Protein AF-A0A1G0ZIH5-F1 (afdb_monomer)

Solvent-accessible surface area (backbone atoms only — not comparable to full-atom values): 22346 Å² total; per-residue (Å²): 118,60,73,33,54,40,68,80,38,33,42,35,89,74,58,77,41,56,73,44,43,51,57,83,44,61,38,47,61,70,51,50,59,56,56,64,70,52,92,39,91,99,58,65,73,87,51,95,66,56,68,40,79,34,88,89,44,85,79,31,29,27,58,26,67,52,97,57,23,33,71,53,55,40,98,81,35,42,46,46,58,35,76,72,66,36,66,86,71,47,53,66,62,70,61,42,58,54,52,44,78,49,43,33,76,84,63,34,31,23,32,38,76,41,46,59,34,68,28,37,68,59,68,43,68,46,46,50,74,80,44,49,70,60,51,51,54,51,50,62,56,42,60,78,73,45,79,64,34,51,60,29,48,43,99,84,46,66,41,57,68,73,28,53,49,48,52,30,47,32,54,38,56,50,63,68,36,82,90,51,55,58,36,55,32,46,49,45,52,53,50,52,49,58,55,50,69,36,79,91,36,41,59,62,56,61,65,36,48,83,61,47,39,54,52,53,48,52,51,47,62,70,41,44,69,60,53,52,49,49,26,73,67,33,56,75,68,50,74,68,55,46,29,48,50,34,36,51,42,45,57,30,45,40,64,80,60,48,65,66,54,78,78,34,78,64,48,53,54,51,50,52,51,45,41,50,33,31,22,74,46,68,21,44,49,18,75,51,25,85,90,44,62,80,40,57,71,64,52,55,72,64,41,31,56,86,51,42,68,46,94,62,22,58,52,69,56,52,39,48,52,40,20,31,35,54,28,47,74,39,28,8,58,80,20,64,56,24,25,40,55,60,19,49,53,54,55,47,52,46,51,55,40,34,49,21,47,12,25,45,45,23,44,65,74,72,44,62,50,33,42,43,66,36,35,48,53,29,41,20,35,35,49,64,23,59,58,63,42,68,66,66,55,36,67,69,49,43,51,48,54,52,57,48,63,33,71,50,45,36,24,34,61,34,52,70,49,92

Foldseek 3Di:
DAEWFFFQWFFDDPLPQVCQQFDFQKAAPVLVVLVCPDPFPPDNSVPPAQWAQDPVDHRIITGGDDPSGGPQQDPSSDRSCCVVPNDVSDGLSSLCPQWDWAQAPVRYIYIDGFLLRPRRLVSDHDTPVVCVVVNVVSNVVVVVVDPHWAAAQDPPGRADPVLLLLVLVLLLVQCLPPVADNLLSLLLLLVVLVVCVDPVNVCCSNVVDNVNSVVSNVVSVVCSVVLLVLLQPFDADDLVLLLLLQLVLLLLQARCRRPVNPPDPVVVVVLVVLSNCSSVQAHFSCVRPVLADTDGNDRLLNLLAQAAEDPCQCVVVSSVSSRCSRRVVQATPQLLNHHSSLSSLLSSSLVLSLSSQQSRRCVSVPHRYGYNVSSSSSSSSNSSRRSNPCVSNDPVSSVSSVVCSDSSNSSNSSNRPD

Secondary structure (DSSP, 8-state):
-EEE--SS-EE------HHHHH---EEEHHHHHHHHTS--TT--TTSTTSEEE-SSSTTEEEE-EETTEETTB-TTSSBHHHHHH-GGGS-HHHHHTTEEEEEBTTSEEEEEE-TTSHHHHT--SEEGGGGHHHHHHHHHHHTTTSPPB---SSSS----HHHHHHHHHHHHHHHT-TTS-HHHHHHHHHHHHHHHTSGGGHHHHHS--HHHHHHHHHHHHHHHHHHHHHHHHPPPPPHHHHHHHHHHHHHHH--S--THHHH-HHHHHHHHHHHHHHHHT---HHHH-TTS----SS-HHHHHTT-EE-TTTTHHHHHHHHHHHHHTTTSBTTTTTB-HHHHHHHHHHHHHHHHHHHHHHHHHTT-SEE-HHHHHHHHHHHHHHTTT-TTTTSHHHHHHHHHHTSHHHHHHHHTT--

Radius of gyration: 21.93 Å; Cα contacts (8 Å, |Δi|>4): 658; chains: 1; bounding box: 52×50×61 Å

Sequence (418 aa):
MSIKFFQEQYFTCINCGKCCGIWEIPITQSEKERLEKLAVPGIDFSENRFFEKNKKHKGLYLIGKKDGHCVFLGGDNLCVIHKAHGEKVKPLACRIYPFDIFNWEDETSSTSLRYDCPGVTSEKGRKINCFGPEINSMAGELSKKRKLADASYNRKLKPKLSKLRIIASSYKNFLLDTRFRPSIRIFAAAKLIEFHSRPENASDIVDAGNFFSKDAMELVKRSIPDLENIISAAKPLNLHEKMIFRFIIGSFIRSDEEYAMKFLPFARISRVKEILKFSLGSGSMGKLSGNLPDISGIDSIEAVKGMKWDEDALDVYWNYIGSKLESMHFCGSPCLGFTFEEGMRHLVISYPVLTSISALAARADKRGNITREDVTKALSVIDHTFARSHLFAINYVRKMTDILCTENALAAMLKDLP

Mean predicted aligned error: 4.66 Å

Nearest PDB structures (foldseek):
  7xf5-assembly1_A  TM=1.545E-01  e=1.051E+00  Homo sapiens

pLDDT: mean 92.24, std 7.63, range [51.72, 98.5]

Structure (mmCIF, N/CA/C/O backbone):
data_AF-A0A1G0ZIH5-F1
#
_entry.id   AF-A0A1G0ZIH5-F1
#
loop_
_atom_site.group_PDB
_atom_site.id
_atom_site.type_symbol
_atom_site.label_atom_id
_atom_site.label_alt_id
_atom_site.label_comp_id
_atom_site.label_asym_id
_atom_site.label_entity_id
_atom_site.label_seq_id
_atom_site.pdbx_PDB_ins_code
_atom_site.Cartn_x
_atom_site.Cartn_y
_atom_site.Cartn_z
_atom_site.occupancy
_atom_site.B_iso_or_equiv
_atom_site.auth_seq_id
_atom_site.auth_comp_id
_atom_site.auth_asym_id
_atom_site.auth_atom_id
_atom_site.pdbx_PDB_model_num
ATOM 1 N N . MET A 1 1 ? -12.692 21.288 5.521 1.00 62.12 1 MET A N 1
ATOM 2 C CA . MET A 1 1 ? -11.471 20.564 5.107 1.00 62.12 1 MET A CA 1
ATOM 3 C C . MET A 1 1 ? -11.715 19.946 3.741 1.00 62.12 1 MET A C 1
ATOM 5 O O . MET A 1 1 ? -12.755 19.333 3.545 1.00 62.12 1 MET A O 1
ATOM 9 N N . SER A 1 2 ? -10.801 20.143 2.790 1.00 88.00 2 SER A N 1
ATOM 10 C CA . SER A 1 2 ? -10.824 19.421 1.508 1.00 88.00 2 SER A CA 1
ATOM 11 C C . SER A 1 2 ? -10.321 17.993 1.742 1.00 88.00 2 SER A C 1
ATOM 13 O O . SER A 1 2 ? -9.235 17.841 2.300 1.00 88.00 2 SER A O 1
ATOM 15 N N . ILE A 1 3 ? -11.051 16.971 1.281 1.00 93.19 3 ILE A N 1
ATOM 16 C CA . ILE A 1 3 ? -10.588 15.573 1.317 1.00 93.19 3 ILE A CA 1
ATOM 17 C C . ILE A 1 3 ? -10.017 15.178 -0.052 1.00 93.19 3 ILE A C 1
ATOM 19 O O . ILE A 1 3 ? -10.681 15.350 -1.072 1.00 93.19 3 ILE A O 1
ATOM 23 N N . LYS A 1 4 ? -8.805 14.615 -0.072 1.00 96.06 4 LYS A N 1
ATOM 24 C CA . LYS A 1 4 ? -8.169 14.007 -1.252 1.00 96.06 4 LYS A CA 1
ATOM 25 C C . LYS A 1 4 ? -8.359 12.492 -1.273 1.00 96.06 4 LYS A C 1
ATOM 27 O O . LYS A 1 4 ? -8.058 11.826 -0.285 1.00 96.06 4 LYS A O 1
ATOM 32 N N . PHE A 1 5 ? -8.832 11.953 -2.392 1.00 95.44 5 PHE A N 1
ATOM 33 C CA . PHE A 1 5 ? -9.024 10.517 -2.591 1.00 95.44 5 PHE A CA 1
ATOM 34 C C . PHE A 1 5 ? -9.121 10.173 -4.080 1.00 95.44 5 PHE A C 1
ATOM 36 O O . PHE A 1 5 ? -9.505 11.011 -4.898 1.00 95.44 5 PHE A O 1
ATOM 43 N N . PHE A 1 6 ? -8.795 8.929 -4.425 1.00 96.25 6 PHE A N 1
ATOM 44 C CA . PHE A 1 6 ? -8.884 8.427 -5.794 1.00 96.25 6 PHE A CA 1
ATOM 45 C C . PHE A 1 6 ? -10.294 7.902 -6.085 1.00 96.25 6 PHE A C 1
ATOM 47 O O . PHE A 1 6 ? -10.845 7.152 -5.289 1.00 96.25 6 PHE A O 1
ATOM 54 N N . GLN A 1 7 ? -10.895 8.320 -7.202 1.00 92.94 7 GLN A N 1
ATOM 55 C CA . GLN A 1 7 ? -12.325 8.095 -7.469 1.00 92.94 7 GLN A CA 1
ATOM 56 C C . GLN A 1 7 ? -12.671 6.636 -7.790 1.00 92.94 7 GLN A C 1
ATOM 58 O O . GLN A 1 7 ? -13.764 6.188 -7.443 1.00 92.94 7 GLN A O 1
ATOM 63 N N . GLU A 1 8 ? -11.756 5.894 -8.420 1.00 92.25 8 GLU A N 1
ATOM 64 C CA . GLU A 1 8 ? -11.980 4.502 -8.832 1.00 92.25 8 GLU A CA 1
ATOM 65 C C . GLU A 1 8 ? -11.703 3.538 -7.676 1.00 92.25 8 GLU A C 1
ATOM 67 O O . GLU A 1 8 ? -10.804 2.702 -7.693 1.00 92.25 8 GLU A O 1
ATOM 72 N N . GLN A 1 9 ? -12.482 3.725 -6.612 1.00 93.19 9 GLN A N 1
ATOM 73 C CA . GLN A 1 9 ? -12.488 2.910 -5.410 1.00 93.19 9 GLN A CA 1
ATOM 74 C C . GLN A 1 9 ? -13.934 2.673 -4.980 1.00 93.19 9 GLN A C 1
ATOM 76 O O . GLN A 1 9 ? -14.725 3.616 -4.879 1.00 93.19 9 GLN A O 1
ATOM 81 N N . TYR A 1 10 ? -14.264 1.416 -4.697 1.00 94.06 10 TYR A N 1
ATOM 82 C CA . TYR A 1 10 ? -15.619 0.973 -4.382 1.00 94.06 10 TYR A CA 1
ATOM 83 C C . TYR A 1 10 ? -15.634 0.286 -3.024 1.00 94.06 10 TYR A C 1
ATOM 85 O O . TYR A 1 10 ? -14.674 -0.382 -2.638 1.00 94.06 10 TYR A O 1
ATOM 93 N N . PHE A 1 11 ? -16.722 0.470 -2.283 1.00 95.19 11 PHE A N 1
ATOM 94 C CA . PHE A 1 11 ? -16.893 -0.188 -1.000 1.00 95.19 11 PHE A CA 1
ATOM 95 C C . PHE A 1 11 ? -18.343 -0.584 -0.749 1.00 95.19 11 PHE A C 1
ATOM 97 O O . PHE A 1 11 ? -19.274 0.221 -0.866 1.00 95.19 11 PHE A O 1
ATOM 104 N N . THR A 1 12 ? -18.507 -1.825 -0.300 1.00 94.12 12 THR A N 1
ATOM 105 C CA . THR A 1 12 ? -19.668 -2.272 0.463 1.00 94.12 12 THR A CA 1
ATOM 106 C C . THR A 1 12 ? -19.228 -3.163 1.619 1.00 94.12 12 THR A C 1
ATOM 108 O O . THR A 1 12 ? -18.343 -4.008 1.475 1.00 94.12 12 THR A O 1
ATOM 111 N N . CYS A 1 13 ? -19.851 -3.009 2.787 1.00 91.69 13 CYS A N 1
ATOM 112 C CA . CYS A 1 13 ? -19.661 -3.969 3.866 1.00 91.69 13 CYS A CA 1
ATOM 113 C C . CYS A 1 13 ? -20.413 -5.261 3.526 1.00 91.69 13 CYS A C 1
ATOM 115 O O . CYS A 1 13 ? -21.636 -5.262 3.441 1.00 91.69 13 CYS A O 1
ATOM 117 N N . ILE A 1 14 ? -19.687 -6.372 3.379 1.00 92.69 14 ILE A N 1
ATOM 118 C CA . ILE A 1 14 ? -20.278 -7.698 3.116 1.00 92.69 14 ILE A CA 1
ATOM 119 C C . ILE A 1 14 ? -20.530 -8.515 4.394 1.00 92.69 14 ILE A C 1
ATOM 121 O O . ILE A 1 14 ? -20.781 -9.711 4.320 1.00 92.69 14 ILE A O 1
ATOM 125 N N . ASN A 1 15 ? -20.402 -7.893 5.573 1.00 91.69 15 ASN A N 1
ATOM 126 C CA . ASN A 1 15 ? -20.649 -8.515 6.882 1.00 91.69 15 ASN A CA 1
ATOM 127 C C . ASN A 1 15 ? -19.871 -9.827 7.119 1.00 91.69 15 ASN A C 1
ATOM 129 O O . ASN A 1 15 ? -20.362 -10.753 7.750 1.00 91.69 15 ASN A O 1
ATOM 133 N N . CYS A 1 16 ? -18.628 -9.906 6.633 1.00 92.00 16 CYS A N 1
ATOM 134 C CA . CYS A 1 16 ? -17.807 -11.120 6.728 1.00 92.00 16 CYS A CA 1
ATOM 135 C C . CYS A 1 16 ? -17.161 -11.366 8.104 1.00 92.00 16 CYS A C 1
ATOM 137 O O . CYS A 1 16 ? -16.439 -12.342 8.261 1.00 92.00 16 CYS A O 1
ATOM 139 N N . GLY A 1 17 ? -17.289 -10.450 9.071 1.00 91.00 17 GLY A N 1
ATOM 140 C CA . GLY A 1 17 ? -16.641 -10.567 10.388 1.00 91.00 17 GLY A CA 1
ATOM 141 C C . GLY A 1 17 ? -15.102 -10.454 10.400 1.00 91.00 17 GLY A C 1
ATOM 142 O O . GLY A 1 17 ? -14.518 -10.287 11.470 1.00 91.00 17 GLY A O 1
ATOM 143 N N . LYS A 1 18 ? -14.419 -10.448 9.241 1.00 90.12 18 LYS A N 1
ATOM 144 C CA . LYS A 1 18 ? -12.942 -10.455 9.134 1.00 90.12 18 LYS A CA 1
ATOM 145 C C . LYS A 1 18 ? -12.266 -9.343 9.950 1.00 90.12 18 LYS A C 1
ATOM 147 O O . LYS A 1 18 ? -11.305 -9.596 10.675 1.00 90.12 18 LYS A O 1
ATOM 152 N N . CYS A 1 19 ? -12.778 -8.111 9.893 1.00 90.81 19 CYS A N 1
ATOM 153 C CA . CYS A 1 19 ? -12.204 -6.985 10.640 1.00 90.81 19 CYS A CA 1
ATOM 154 C C . CYS A 1 19 ? -12.317 -7.148 12.169 1.00 90.81 19 CYS A C 1
ATOM 156 O O . CYS A 1 19 ? -11.473 -6.629 12.898 1.00 90.81 19 CYS A O 1
ATOM 158 N N . CYS A 1 20 ? -13.304 -7.908 12.654 1.00 92.19 20 CYS A N 1
ATOM 159 C CA . CYS A 1 20 ? -13.466 -8.244 14.067 1.00 92.19 20 CYS A CA 1
ATOM 160 C C . CYS A 1 20 ? -12.478 -9.326 14.534 1.00 92.19 20 CYS A C 1
ATOM 162 O O . CYS A 1 20 ? -12.176 -9.386 15.726 1.00 92.19 20 CYS A O 1
ATOM 164 N N . GLY A 1 21 ? -11.967 -10.157 13.618 1.00 87.81 21 GLY A N 1
ATOM 165 C CA . GLY A 1 21 ? -10.967 -11.193 13.901 1.00 87.81 21 GLY A CA 1
ATOM 166 C C . GLY A 1 21 ? -9.521 -10.697 13.823 1.00 87.81 21 GLY A C 1
ATOM 167 O O . GLY A 1 21 ? -8.685 -11.074 14.640 1.00 87.81 21 GLY A O 1
ATOM 168 N N . ILE A 1 22 ? -9.216 -9.780 12.903 1.00 83.38 22 ILE A N 1
ATOM 169 C CA . ILE A 1 22 ? -7.828 -9.381 12.613 1.00 83.38 22 ILE A CA 1
ATOM 170 C C . ILE A 1 22 ? -7.333 -8.272 13.551 1.00 83.38 22 ILE A C 1
ATOM 172 O O . ILE A 1 22 ? -6.297 -8.406 14.200 1.00 83.38 22 ILE A O 1
ATOM 176 N N . TRP A 1 23 ? -8.092 -7.188 13.708 1.00 85.69 23 TRP A N 1
ATOM 177 C CA . TRP A 1 23 ? -7.566 -5.961 14.314 1.00 85.69 23 TRP A CA 1
ATOM 178 C C . TRP A 1 23 ? -7.574 -5.971 15.844 1.00 85.69 23 TRP A C 1
ATOM 180 O O . TRP A 1 23 ? -8.467 -6.535 16.474 1.00 85.69 23 TRP A O 1
ATOM 190 N N . GLU A 1 24 ? -6.581 -5.321 16.455 1.00 87.25 24 GLU A N 1
ATOM 191 C CA . GLU A 1 24 ? -6.733 -4.780 17.810 1.00 87.25 24 GLU A CA 1
ATOM 192 C C . GLU A 1 24 ? -7.525 -3.486 17.695 1.00 87.25 24 GLU A C 1
ATOM 194 O O . GLU A 1 24 ? -7.170 -2.623 16.895 1.00 87.25 24 GLU A O 1
ATOM 199 N N . ILE A 1 25 ? -8.598 -3.352 18.471 1.00 91.69 25 ILE A N 1
ATOM 200 C CA . ILE A 1 25 ? -9.463 -2.176 18.401 1.00 91.69 25 ILE A CA 1
ATOM 201 C C . ILE A 1 25 ? -9.163 -1.273 19.598 1.00 91.69 25 ILE A C 1
ATOM 203 O O . ILE A 1 25 ? -9.693 -1.528 20.684 1.00 91.69 25 ILE A O 1
ATOM 207 N N . PRO A 1 26 ? -8.316 -0.239 19.436 1.00 92.81 26 PRO A N 1
ATOM 208 C CA . PRO A 1 26 ? -8.105 0.744 20.478 1.00 92.81 26 PRO A CA 1
ATOM 209 C C . PRO A 1 26 ? -9.312 1.676 20.605 1.00 92.81 26 PRO A C 1
ATOM 211 O O . PRO A 1 26 ? -9.844 2.156 19.603 1.00 92.81 26 PRO A O 1
ATOM 214 N N . ILE A 1 27 ? -9.700 1.975 21.841 1.00 94.81 27 ILE A N 1
ATOM 215 C CA . ILE A 1 27 ? -10.761 2.926 22.183 1.00 94.81 27 ILE A CA 1
ATOM 216 C C . ILE A 1 27 ? -10.282 3.884 23.277 1.00 94.81 27 ILE A C 1
ATOM 218 O O . ILE A 1 27 ? -9.443 3.526 24.111 1.00 94.81 27 ILE A O 1
ATOM 222 N N . THR A 1 28 ? -10.799 5.113 23.286 1.00 94.00 28 THR A N 1
ATOM 223 C CA . THR A 1 28 ? -10.519 6.068 24.370 1.00 94.00 28 THR A CA 1
ATOM 224 C C . THR A 1 28 ? -11.305 5.732 25.635 1.00 94.00 28 THR A C 1
ATOM 226 O O . THR A 1 28 ? -12.317 5.034 25.581 1.00 94.00 28 THR A O 1
ATOM 229 N N . GLN A 1 29 ? -10.885 6.289 26.775 1.00 93.44 29 GLN A N 1
ATOM 230 C CA . GLN A 1 29 ? -11.642 6.219 28.034 1.00 93.44 29 GLN A CA 1
ATOM 231 C C . GLN A 1 29 ? -13.111 6.642 27.843 1.00 93.44 29 GLN A C 1
ATOM 233 O O . GLN A 1 29 ? -14.017 5.919 28.240 1.00 93.44 29 GLN A O 1
ATOM 238 N N . SER A 1 30 ? -13.354 7.756 27.148 1.00 93.50 30 SER A N 1
ATOM 239 C CA . SER A 1 30 ? -14.713 8.239 26.866 1.00 93.50 30 SER A CA 1
ATOM 240 C C . SER A 1 30 ? -15.538 7.297 25.981 1.00 93.50 30 SER A C 1
ATOM 242 O O . SER A 1 30 ? -16.752 7.206 26.137 1.00 93.50 30 SER A O 1
ATOM 244 N N . GLU A 1 31 ? -14.905 6.577 25.049 1.00 95.00 31 GLU A N 1
ATOM 245 C CA . GLU A 1 31 ? -15.593 5.571 24.233 1.00 95.00 31 GLU A CA 1
ATOM 246 C C . GLU A 1 31 ? -15.950 4.344 25.072 1.00 95.00 31 GLU A C 1
ATOM 248 O O . GLU A 1 31 ? -17.072 3.860 24.958 1.00 95.00 31 GLU A O 1
ATOM 253 N N . LYS A 1 32 ? -15.039 3.891 25.943 1.00 94.62 32 LYS A N 1
ATOM 254 C CA . LYS A 1 32 ? -15.287 2.806 26.902 1.00 94.62 32 LYS A CA 1
ATOM 255 C C . LYS A 1 32 ? -16.487 3.126 27.797 1.00 94.62 32 LYS A C 1
ATOM 257 O O . LYS A 1 32 ? -17.455 2.377 27.794 1.00 94.62 32 LYS A O 1
ATOM 262 N N . GLU A 1 33 ? -16.459 4.263 28.489 1.00 94.19 33 GLU A N 1
ATOM 263 C CA . GLU A 1 33 ? -17.535 4.676 29.405 1.00 94.19 33 GLU A CA 1
ATOM 264 C C . GLU A 1 33 ? -18.886 4.813 28.700 1.00 94.19 33 GLU A C 1
ATOM 266 O O . GLU A 1 33 ? -19.929 4.494 29.266 1.00 94.19 33 GLU A O 1
ATOM 271 N N . ARG A 1 34 ? -18.882 5.296 27.452 1.00 94.44 34 ARG A N 1
ATOM 272 C CA . ARG A 1 34 ? -20.098 5.384 26.644 1.00 94.44 34 ARG A CA 1
ATOM 273 C C . ARG A 1 34 ? -20.640 4.001 26.299 1.00 94.44 34 ARG A C 1
ATOM 275 O O . ARG A 1 34 ? -21.850 3.826 26.344 1.00 94.44 34 ARG A O 1
ATOM 282 N N . LEU A 1 35 ? -19.775 3.051 25.936 1.00 94.38 35 LEU A N 1
ATOM 283 C CA . LEU A 1 35 ? -20.186 1.682 25.621 1.00 94.38 35 LEU A CA 1
ATOM 284 C C . LEU A 1 35 ? -20.739 0.948 26.847 1.00 94.38 35 LEU A C 1
ATOM 286 O O . LEU A 1 35 ? -21.770 0.303 26.725 1.00 94.38 35 LEU A O 1
ATOM 290 N N . GLU A 1 36 ? -20.103 1.091 28.012 1.00 93.50 36 GLU A N 1
ATOM 291 C CA . GLU A 1 36 ? -20.525 0.436 29.264 1.00 93.50 36 GLU A CA 1
ATOM 292 C C . GLU A 1 36 ? -21.915 0.881 29.743 1.00 93.50 36 GLU A C 1
ATOM 294 O O . GLU A 1 36 ? -22.573 0.165 30.489 1.00 93.50 36 GLU A O 1
ATOM 299 N N . LYS A 1 37 ? -22.385 2.051 29.292 1.00 93.50 37 LYS A N 1
ATOM 300 C CA . LYS A 1 37 ? -23.726 2.578 29.592 1.00 93.50 37 LYS A CA 1
ATOM 301 C C . LYS A 1 37 ? -24.810 2.090 28.625 1.00 93.50 37 LYS A C 1
ATOM 303 O O . LYS A 1 37 ? -25.976 2.430 28.812 1.00 93.50 37 LYS A O 1
ATOM 308 N N . LEU A 1 38 ? -24.456 1.355 27.569 1.00 92.94 38 LEU A N 1
ATOM 309 C CA . LEU A 1 38 ? -25.424 0.860 26.592 1.00 92.94 38 LEU A CA 1
ATOM 310 C C . LEU A 1 38 ? -26.091 -0.423 27.085 1.00 92.94 38 LEU A C 1
ATOM 312 O O . LEU A 1 38 ? -25.421 -1.364 27.498 1.00 92.94 38 LEU A O 1
ATOM 316 N N . ALA A 1 39 ? -27.408 -0.509 26.914 1.00 92.06 39 ALA A N 1
ATOM 317 C CA . ALA A 1 39 ? -28.130 -1.770 27.036 1.00 92.06 39 ALA A CA 1
ATOM 318 C C . ALA A 1 39 ? -27.927 -2.600 25.756 1.00 92.06 39 ALA A C 1
ATOM 320 O O . ALA A 1 39 ? -28.619 -2.392 24.759 1.00 92.06 39 ALA A O 1
ATOM 321 N N . VAL A 1 40 ? -26.942 -3.500 25.741 1.00 91.06 40 VAL A N 1
ATOM 322 C CA . VAL A 1 40 ? -26.647 -4.365 24.587 1.00 91.06 40 VAL A CA 1
ATOM 323 C C . VAL A 1 40 ? -27.140 -5.787 24.886 1.00 91.06 40 VAL A C 1
ATOM 325 O O . VAL A 1 40 ? -26.660 -6.394 25.841 1.00 91.06 40 VAL A O 1
ATOM 328 N N . PRO A 1 41 ? -28.080 -6.347 24.100 1.00 88.56 41 PRO A N 1
ATOM 329 C CA . PRO A 1 41 ? -28.600 -7.691 24.345 1.00 88.56 41 PRO A CA 1
ATOM 330 C C . PRO A 1 41 ? -27.494 -8.751 24.427 1.00 88.56 41 PRO A C 1
ATOM 332 O O . PRO A 1 41 ? -26.645 -8.836 23.539 1.00 88.56 41 PRO A O 1
ATOM 335 N N . GLY A 1 42 ? -27.522 -9.563 25.487 1.00 86.75 42 GLY A N 1
ATOM 336 C CA . GLY A 1 42 ? -26.549 -10.638 25.718 1.00 86.75 42 GLY A CA 1
ATOM 337 C C . GLY A 1 42 ? -25.174 -10.177 26.212 1.00 86.75 42 GLY A C 1
ATOM 338 O O . GLY A 1 42 ? -24.259 -10.994 26.268 1.00 86.75 42 GLY A O 1
ATOM 339 N N . ILE A 1 43 ? -25.015 -8.897 26.560 1.00 89.75 43 ILE A N 1
ATOM 340 C CA . ILE A 1 43 ? -23.777 -8.337 27.106 1.00 89.75 43 ILE A CA 1
ATOM 341 C C . ILE A 1 43 ? -24.061 -7.756 28.489 1.00 89.75 43 ILE A C 1
ATOM 343 O O . ILE A 1 43 ? -24.842 -6.816 28.624 1.00 89.75 43 ILE A O 1
ATOM 347 N N . ASP A 1 44 ? -23.375 -8.282 29.500 1.00 88.12 44 ASP A N 1
ATOM 348 C CA . ASP A 1 44 ? -23.340 -7.711 30.843 1.00 88.12 44 ASP A CA 1
ATOM 349 C C . ASP A 1 44 ? -21.971 -7.073 31.092 1.00 88.12 44 ASP A C 1
ATOM 351 O O . ASP A 1 44 ? -21.001 -7.755 31.410 1.00 88.12 44 ASP A O 1
ATOM 355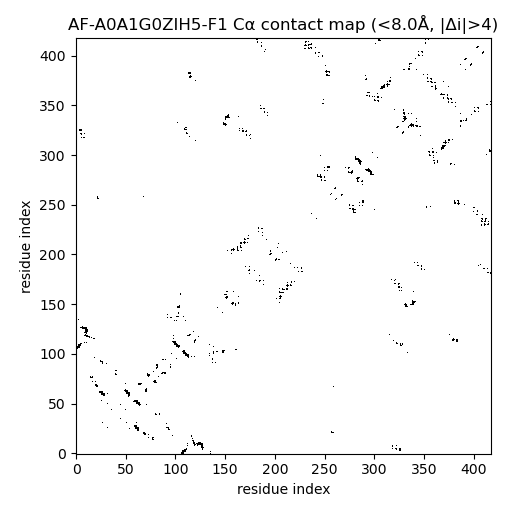 N N . PHE A 1 45 ? -21.888 -5.748 30.952 1.00 86.88 45 PHE A N 1
ATOM 356 C CA . PHE A 1 45 ? -20.645 -4.998 31.156 1.00 86.88 45 PHE A CA 1
ATOM 357 C C . PHE A 1 45 ? -20.117 -5.030 32.599 1.00 86.88 45 PHE A C 1
ATOM 359 O O . PHE A 1 45 ? -18.987 -4.593 32.819 1.00 86.88 45 PHE A O 1
ATOM 366 N N . SER A 1 46 ? -20.885 -5.539 33.572 1.00 79.50 46 SER A N 1
ATOM 367 C CA . SER A 1 46 ? -20.367 -5.784 34.922 1.00 79.50 46 SER A CA 1
ATOM 368 C C . SER A 1 46 ? -19.345 -6.930 34.950 1.00 79.50 46 SER A C 1
ATOM 370 O O . SER A 1 46 ? -18.482 -6.972 35.832 1.00 79.50 46 SER A O 1
ATOM 372 N N . GLU A 1 47 ? -19.354 -7.811 33.942 1.00 78.38 47 GLU A N 1
ATOM 373 C CA . GLU A 1 47 ? -18.310 -8.811 33.762 1.00 78.38 47 GLU A CA 1
ATOM 374 C C . GLU A 1 47 ? -17.013 -8.180 33.229 1.00 78.38 47 GLU A C 1
ATOM 376 O O . GLU A 1 47 ? -16.961 -7.515 32.191 1.00 78.38 47 GLU A O 1
ATOM 381 N N . ASN A 1 48 ? -15.905 -8.439 33.921 1.00 64.50 48 ASN A N 1
ATOM 382 C CA . ASN A 1 48 ? -14.627 -7.756 33.705 1.00 64.50 48 ASN A CA 1
ATOM 383 C C . ASN A 1 48 ? -13.816 -8.341 32.523 1.00 64.50 48 ASN A C 1
ATOM 385 O O . ASN A 1 48 ? -12.696 -8.824 32.701 1.00 64.50 48 ASN A O 1
ATOM 389 N N . ARG A 1 49 ? -14.403 -8.3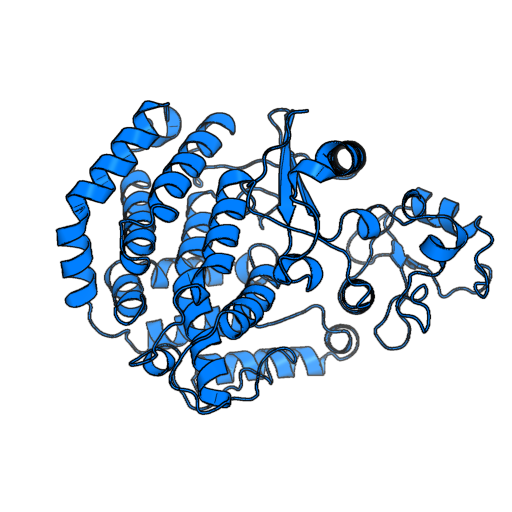85 31.315 1.00 78.94 49 ARG A N 1
ATOM 390 C CA . ARG A 1 49 ? -13.831 -9.099 30.146 1.00 78.94 49 ARG A CA 1
ATOM 391 C C . ARG A 1 49 ? -13.929 -8.373 28.797 1.00 78.94 49 ARG A C 1
ATOM 393 O O . ARG A 1 49 ? -13.440 -8.888 27.794 1.00 78.94 49 ARG A O 1
ATOM 400 N N . PHE A 1 50 ? -14.533 -7.185 28.740 1.00 90.31 50 PHE A N 1
ATOM 401 C CA . PHE A 1 50 ? -14.778 -6.491 27.464 1.00 90.31 50 PHE A CA 1
ATOM 402 C C . PHE A 1 50 ? -13.680 -5.517 27.053 1.00 90.31 50 PHE A C 1
ATOM 404 O O . PHE A 1 50 ? -13.504 -5.265 25.859 1.00 90.31 50 PHE A O 1
ATOM 411 N N . PHE A 1 51 ? -12.947 -4.969 28.023 1.00 93.06 51 PHE A N 1
ATOM 412 C CA . PHE A 1 51 ? -11.952 -3.932 27.785 1.00 93.06 51 PHE A CA 1
ATOM 413 C C . PHE A 1 51 ? -10.686 -4.185 28.594 1.00 93.06 51 PHE A C 1
ATOM 415 O O . PHE A 1 51 ? -10.731 -4.348 29.810 1.00 93.06 51 PHE A O 1
ATOM 422 N N . GLU A 1 52 ? -9.539 -4.132 27.928 1.00 91.62 52 GLU A N 1
ATOM 423 C CA . GLU A 1 52 ? -8.228 -4.282 28.556 1.00 91.62 52 GLU A CA 1
ATOM 424 C C . GLU A 1 52 ? -7.406 -3.009 28.373 1.00 91.62 52 GLU A C 1
ATOM 426 O O . GLU A 1 52 ? -7.491 -2.347 27.342 1.00 91.62 52 GLU A O 1
ATOM 431 N N . LYS A 1 53 ? -6.573 -2.641 29.351 1.00 90.75 53 LYS A N 1
ATOM 432 C CA . LYS A 1 53 ? -5.674 -1.488 29.184 1.00 90.75 53 LYS A CA 1
ATOM 433 C C . LYS A 1 53 ? -4.672 -1.758 28.061 1.00 90.75 53 LYS A C 1
ATOM 435 O O . LYS A 1 53 ? -3.994 -2.786 28.052 1.00 90.75 53 LYS A O 1
ATOM 440 N N . ASN A 1 54 ? -4.515 -0.801 27.149 1.00 88.56 54 ASN A N 1
ATOM 441 C CA . ASN A 1 54 ? -3.538 -0.914 26.076 1.00 88.56 54 ASN A CA 1
ATOM 442 C C . ASN A 1 54 ? -2.118 -0.708 26.630 1.00 88.56 54 ASN A C 1
ATOM 444 O O . ASN A 1 54 ? -1.740 0.392 27.032 1.00 88.56 54 ASN A O 1
ATOM 448 N N . LYS A 1 55 ? -1.308 -1.773 26.627 1.00 86.38 55 LYS A N 1
ATOM 449 C CA . LYS A 1 55 ? 0.074 -1.741 27.141 1.00 86.38 55 LYS A CA 1
ATOM 450 C C . LYS A 1 55 ? 1.024 -0.900 26.279 1.00 86.38 55 LYS A C 1
ATOM 452 O O . LYS A 1 55 ? 2.023 -0.409 26.794 1.00 86.38 55 LYS A O 1
ATOM 457 N N . LYS A 1 56 ? 0.732 -0.742 24.982 1.00 82.12 56 LYS A N 1
ATOM 458 C CA . LYS A 1 56 ? 1.572 0.005 24.028 1.00 82.12 56 LYS A CA 1
ATOM 459 C C . LYS A 1 56 ? 1.247 1.499 24.018 1.00 82.12 56 LYS A C 1
ATOM 461 O O . LYS A 1 56 ? 2.141 2.321 23.851 1.00 82.12 56 LYS A O 1
ATOM 466 N N . HIS A 1 57 ? -0.022 1.852 24.220 1.00 83.75 57 HIS A N 1
ATOM 467 C CA . HIS A 1 57 ? -0.507 3.228 24.131 1.00 83.75 57 HIS A CA 1
ATOM 468 C C . HIS A 1 57 ? -1.220 3.629 25.424 1.00 83.75 57 HIS A C 1
ATOM 470 O O . HIS A 1 57 ? -2.403 3.335 25.612 1.00 83.75 57 HIS A O 1
ATOM 476 N N . LYS A 1 58 ? -0.490 4.310 26.320 1.00 83.19 58 LYS A N 1
ATOM 477 C CA . LYS A 1 58 ? -1.030 4.802 27.597 1.00 83.19 58 LYS A CA 1
ATOM 478 C C . LYS A 1 58 ? -2.281 5.659 27.355 1.00 83.19 58 LYS A C 1
ATOM 480 O O . LYS A 1 58 ? -2.284 6.513 26.476 1.00 83.19 58 LYS A O 1
ATOM 485 N N . GLY A 1 59 ? -3.325 5.429 28.151 1.00 84.56 59 GLY A N 1
ATOM 486 C CA . GLY A 1 59 ? -4.599 6.156 28.061 1.00 84.56 59 GLY A CA 1
ATOM 487 C C . GLY A 1 59 ? -5.627 5.561 27.090 1.00 84.56 59 GLY A C 1
ATOM 488 O O . GLY A 1 59 ? -6.744 6.072 27.017 1.00 84.56 59 GLY A O 1
ATOM 489 N N . LEU A 1 60 ? -5.288 4.479 26.378 1.00 92.38 60 LEU A N 1
ATOM 490 C CA . LEU A 1 60 ? -6.225 3.730 25.537 1.00 92.38 60 LEU A CA 1
ATOM 491 C C . LEU A 1 60 ? -6.576 2.370 26.152 1.00 92.38 60 LEU A C 1
ATOM 493 O O . LEU A 1 60 ? -5.804 1.788 26.919 1.00 92.38 60 LEU A O 1
ATOM 497 N N . TYR A 1 61 ? -7.727 1.842 25.747 1.00 94.25 61 TYR A N 1
ATOM 498 C CA . TYR A 1 61 ? -8.168 0.474 26.014 1.00 94.25 61 TYR A CA 1
ATOM 499 C C . TYR A 1 61 ? -8.236 -0.308 24.710 1.00 94.25 61 TYR A C 1
ATOM 501 O O . TYR A 1 61 ? -8.350 0.286 23.643 1.00 94.25 61 TYR A O 1
ATOM 509 N N . LEU A 1 62 ? -8.168 -1.629 24.788 1.00 93.81 62 LEU A N 1
ATOM 510 C CA . LEU A 1 62 ? -8.444 -2.550 23.697 1.00 93.81 62 LEU A CA 1
ATOM 511 C C . LEU A 1 62 ? -9.774 -3.243 23.961 1.00 93.81 62 LEU A C 1
ATOM 513 O O . LEU A 1 62 ? -10.034 -3.653 25.090 1.00 93.81 62 LEU A O 1
ATOM 517 N N . ILE A 1 63 ? -10.588 -3.403 22.920 1.00 94.19 63 ILE A N 1
ATOM 518 C CA . ILE A 1 63 ? -11.734 -4.314 22.985 1.00 94.19 63 ILE A CA 1
ATOM 519 C C . ILE A 1 63 ? -11.216 -5.753 23.066 1.00 94.19 63 ILE A C 1
ATOM 521 O O . ILE A 1 63 ? -10.354 -6.149 22.275 1.00 94.19 63 ILE A O 1
ATOM 525 N N . GLY A 1 64 ? -11.756 -6.514 24.015 1.00 91.25 64 GLY A N 1
ATOM 526 C CA . GLY A 1 64 ? -11.420 -7.912 24.245 1.00 91.25 64 GLY A CA 1
ATOM 527 C C . GLY A 1 64 ? -11.737 -8.807 23.047 1.00 91.25 64 GLY A C 1
ATOM 528 O O . GLY A 1 64 ? -12.571 -8.490 22.189 1.00 91.25 64 GLY A O 1
ATOM 529 N N . LYS A 1 65 ? -11.073 -9.965 23.003 1.00 89.75 65 LYS A N 1
ATOM 530 C CA . LYS A 1 65 ? -11.346 -11.016 22.019 1.00 89.75 65 LYS A CA 1
ATOM 531 C C . LYS A 1 65 ? -11.670 -12.341 22.698 1.00 89.75 65 LYS A C 1
ATOM 533 O O . LYS A 1 65 ? -11.003 -12.714 23.658 1.00 89.75 65 LYS A O 1
ATOM 538 N N . LYS A 1 66 ? -12.634 -13.068 22.139 1.00 87.25 66 LYS A N 1
ATOM 539 C CA . LYS A 1 66 ? -12.977 -14.452 22.473 1.00 87.25 66 LYS A CA 1
ATOM 540 C C . LYS A 1 66 ? -12.794 -15.301 21.216 1.00 87.25 66 LYS A C 1
ATOM 542 O O . LYS A 1 66 ? -13.262 -14.910 20.151 1.00 87.25 66 LYS A O 1
ATOM 547 N N . ASP A 1 67 ? -12.048 -16.399 21.323 1.00 85.50 67 ASP A N 1
ATOM 548 C CA . ASP A 1 67 ? -11.781 -17.327 20.210 1.00 85.50 67 ASP A CA 1
ATOM 549 C C . ASP A 1 67 ? -11.280 -16.616 18.936 1.00 85.50 67 ASP A C 1
ATOM 551 O O . ASP A 1 67 ? -11.745 -16.840 17.819 1.00 85.50 67 ASP A O 1
ATOM 555 N N . GLY A 1 68 ? -10.353 -15.668 19.116 1.00 84.94 68 GLY A N 1
ATOM 556 C CA . GLY A 1 68 ? -9.762 -14.887 18.026 1.00 84.94 68 GLY A CA 1
ATOM 557 C C . GLY A 1 68 ? -10.624 -13.741 17.478 1.00 84.94 68 GLY A C 1
ATOM 558 O O . GLY A 1 68 ? -10.116 -12.950 16.687 1.00 84.94 68 GLY A O 1
ATOM 559 N N . HIS A 1 69 ? -11.868 -13.577 17.933 1.00 91.12 69 HIS A N 1
ATOM 560 C CA . HIS A 1 69 ? -12.815 -12.581 17.423 1.00 91.12 69 HIS A CA 1
ATOM 561 C C . HIS A 1 69 ? -13.220 -11.560 18.487 1.00 91.12 69 HIS A C 1
ATOM 563 O O . HIS A 1 69 ? -13.158 -11.829 19.680 1.00 91.12 69 HIS A O 1
ATOM 569 N N . CYS A 1 70 ? -13.631 -10.363 18.061 1.00 93.25 70 CYS A N 1
ATOM 570 C CA . CYS A 1 70 ? -14.188 -9.332 18.940 1.00 93.25 70 CYS A CA 1
ATOM 571 C C . CYS A 1 70 ? -15.330 -9.891 19.806 1.00 93.25 70 CYS A C 1
ATOM 573 O O . CYS A 1 70 ? -16.248 -10.514 19.279 1.00 93.25 70 CYS A O 1
ATOM 575 N N . VAL A 1 71 ? -15.325 -9.584 21.106 1.00 93.31 71 VAL A N 1
ATOM 576 C CA . VAL A 1 71 ? -16.390 -9.978 22.057 1.00 93.31 71 VAL A CA 1
ATOM 577 C C . VAL A 1 71 ? -17.789 -9.460 21.692 1.00 93.31 71 VAL A C 1
ATOM 579 O O . VAL A 1 71 ? -18.778 -9.968 22.205 1.00 93.31 71 VAL A O 1
ATOM 582 N N . PHE A 1 72 ? -17.889 -8.473 20.795 1.00 94.81 72 PHE A N 1
ATOM 583 C CA . PHE A 1 72 ? -19.158 -7.932 20.291 1.00 94.81 72 PHE A CA 1
ATOM 584 C C . PHE A 1 72 ? -19.556 -8.466 18.902 1.00 94.81 72 PHE A C 1
ATOM 586 O O . PHE A 1 72 ? -20.442 -7.888 18.264 1.00 94.81 72 PHE A O 1
ATOM 593 N N . LEU A 1 73 ? -18.884 -9.499 18.386 1.00 94.88 73 LEU A N 1
ATOM 594 C CA . LEU A 1 73 ? -19.279 -10.175 17.149 1.00 94.88 73 LEU A CA 1
ATOM 595 C C . LEU A 1 73 ? -20.351 -11.229 17.462 1.00 94.88 73 LEU A C 1
ATOM 597 O O . LEU A 1 73 ? -20.103 -12.154 18.232 1.00 94.88 73 LEU A O 1
ATOM 601 N N . GLY A 1 74 ? -21.540 -11.076 16.882 1.00 93.06 74 GLY A N 1
ATOM 602 C CA . GLY A 1 74 ? -22.622 -12.052 16.983 1.00 93.06 74 GLY A CA 1
ATOM 603 C C . GLY A 1 74 ? -22.402 -13.268 16.081 1.00 93.06 74 GLY A C 1
ATOM 604 O O . GLY A 1 74 ? -21.593 -13.235 15.154 1.00 93.06 74 GLY A O 1
ATOM 605 N N . GLY A 1 75 ? -23.164 -14.339 16.323 1.00 91.50 75 GLY A N 1
ATOM 606 C CA . GLY A 1 75 ? -23.111 -15.567 15.514 1.00 91.50 75 GLY A CA 1
ATOM 607 C C . GLY A 1 75 ? -23.572 -15.394 14.058 1.00 91.50 75 GLY A C 1
ATOM 608 O O . GLY A 1 75 ? -23.298 -16.247 13.225 1.00 91.50 75 GLY A O 1
ATOM 609 N N . ASP A 1 76 ? -24.231 -14.278 13.739 1.00 93.12 76 ASP A N 1
ATOM 610 C CA . ASP A 1 76 ? -24.633 -13.859 12.390 1.00 93.12 76 ASP A CA 1
ATOM 611 C C . ASP A 1 76 ? -23.564 -12.998 11.680 1.00 93.12 76 ASP A C 1
ATOM 613 O O . ASP A 1 76 ? -23.843 -12.392 10.647 1.00 93.12 76 ASP A O 1
ATOM 617 N N . ASN A 1 77 ? -22.345 -12.918 12.233 1.00 93.50 77 ASN A N 1
ATOM 618 C CA . ASN A 1 77 ? -21.253 -12.029 11.810 1.00 93.50 77 ASN A CA 1
ATOM 619 C C . ASN A 1 77 ? -21.570 -10.524 11.891 1.00 93.50 77 ASN A C 1
ATOM 621 O O . ASN A 1 77 ? -20.806 -9.694 11.379 1.00 93.50 77 ASN A O 1
ATOM 625 N N . LEU A 1 78 ? -22.654 -10.140 12.570 1.00 93.50 78 LEU A N 1
ATOM 626 C CA . LEU A 1 78 ? -23.001 -8.744 12.803 1.00 93.50 78 LEU A CA 1
ATOM 627 C C . LEU A 1 78 ? -22.485 -8.276 14.162 1.00 93.50 78 LEU A C 1
ATOM 629 O O . LEU A 1 78 ? -22.411 -9.015 15.140 1.00 93.50 78 LEU A O 1
ATOM 633 N N . CYS A 1 79 ? -22.125 -6.998 14.240 1.00 94.12 79 CYS A N 1
ATOM 634 C CA . CYS A 1 79 ? -21.762 -6.390 15.512 1.00 94.12 79 CYS A CA 1
ATOM 635 C C . CYS A 1 79 ? -23.026 -6.175 16.355 1.00 94.12 79 CYS A C 1
ATOM 637 O O . CYS A 1 79 ? -23.914 -5.431 15.934 1.00 94.12 79 CYS A O 1
ATOM 639 N N . VAL A 1 80 ? -23.087 -6.749 17.560 1.00 95.00 80 VAL A N 1
ATOM 640 C CA . VAL A 1 80 ? -24.275 -6.641 18.431 1.00 95.00 80 VAL A CA 1
ATOM 641 C C . VAL A 1 80 ? -24.560 -5.198 18.864 1.00 95.00 80 VAL A C 1
ATOM 643 O O . VAL A 1 80 ? -25.719 -4.808 18.969 1.00 95.00 80 VAL A O 1
ATOM 646 N N . ILE A 1 81 ? -23.519 -4.365 19.008 1.00 94.69 81 ILE A N 1
ATOM 647 C CA . ILE A 1 81 ? -23.664 -2.924 19.281 1.00 94.69 81 ILE A CA 1
ATOM 648 C C . ILE A 1 81 ? -24.342 -2.225 18.100 1.00 94.69 81 ILE A C 1
ATOM 650 O O . ILE A 1 81 ? -25.270 -1.449 18.296 1.00 94.69 81 ILE A O 1
ATOM 654 N N . HIS A 1 82 ? -23.896 -2.512 16.873 1.00 94.69 82 HIS A N 1
ATOM 655 C CA . HIS A 1 82 ? -24.505 -1.946 15.669 1.00 94.69 82 HIS A CA 1
ATOM 656 C C . HIS A 1 82 ? -25.961 -2.405 15.549 1.00 94.69 82 HIS A C 1
ATOM 658 O O . HIS A 1 82 ? -26.848 -1.582 15.363 1.00 94.69 82 HIS A O 1
ATOM 664 N N . LYS A 1 83 ? -26.224 -3.702 15.715 1.00 94.44 83 LYS A N 1
ATOM 665 C CA . LYS A 1 83 ? -27.572 -4.266 15.601 1.00 94.44 83 LYS A CA 1
ATOM 666 C C . LYS A 1 83 ? -28.562 -3.619 16.577 1.00 94.44 83 LYS A C 1
ATOM 668 O O . LYS A 1 83 ? -29.696 -3.366 16.193 1.00 94.44 83 LYS A O 1
ATOM 673 N N . ALA A 1 84 ? -28.129 -3.336 17.807 1.00 95.00 84 ALA A N 1
ATOM 674 C CA . ALA A 1 84 ? -28.983 -2.759 18.843 1.00 95.00 84 ALA A CA 1
ATOM 675 C C . ALA A 1 84 ? -29.094 -1.224 18.785 1.00 95.00 84 ALA A C 1
ATOM 677 O O . ALA A 1 84 ? -30.161 -0.686 19.057 1.00 95.00 84 ALA A O 1
ATOM 678 N N . HIS A 1 85 ? -28.011 -0.516 18.440 1.00 95.56 85 HIS A N 1
ATOM 679 C CA . HIS A 1 85 ? -27.913 0.945 18.619 1.00 95.56 85 HIS A CA 1
ATOM 680 C C . HIS A 1 85 ? -27.499 1.721 17.360 1.00 95.56 85 HIS A C 1
ATOM 682 O O . HIS A 1 85 ? -27.376 2.945 17.392 1.00 95.56 85 HIS A O 1
ATOM 688 N N . GLY A 1 86 ? -27.271 1.038 16.239 1.00 94.00 86 GLY A N 1
ATOM 689 C CA . GLY A 1 86 ? -26.856 1.647 14.976 1.00 94.00 86 GLY A CA 1
ATOM 690 C C . GLY A 1 86 ? -25.341 1.855 14.833 1.00 94.00 86 GLY A C 1
ATOM 691 O O . GLY A 1 86 ? -24.560 1.791 15.785 1.00 94.00 86 GLY A O 1
ATOM 692 N N . GLU A 1 87 ? -24.903 2.119 13.600 1.00 91.31 87 GLU A N 1
ATOM 693 C CA . GLU A 1 87 ? -23.483 2.208 13.233 1.00 91.31 87 GLU A CA 1
ATOM 694 C C . GLU A 1 87 ? -22.729 3.304 13.993 1.00 91.31 87 GLU A C 1
ATOM 696 O O . GLU A 1 87 ? -21.604 3.089 14.450 1.00 91.31 87 GLU A O 1
ATOM 701 N N . LYS A 1 88 ? -23.359 4.474 14.162 1.00 92.25 88 LYS A N 1
ATOM 702 C CA . LYS A 1 88 ? -22.751 5.670 14.771 1.00 92.25 88 LYS A CA 1
ATOM 703 C C . LYS A 1 88 ? -22.276 5.436 16.207 1.00 92.25 88 LYS A C 1
ATOM 705 O O . LYS A 1 88 ? -21.368 6.117 16.673 1.00 92.25 88 LYS A O 1
ATOM 710 N N . VAL A 1 89 ? -22.871 4.461 16.892 1.00 94.19 89 VAL A N 1
ATOM 711 C CA . VAL A 1 89 ? -22.559 4.117 18.282 1.00 94.19 89 VAL A CA 1
ATOM 712 C C . VAL A 1 89 ? -21.293 3.264 18.384 1.00 94.19 89 VAL A C 1
ATOM 714 O O . VAL A 1 89 ? -20.647 3.249 19.437 1.00 94.19 89 VAL A O 1
ATOM 717 N N . LYS A 1 90 ? -20.861 2.610 17.300 1.00 94.94 90 LYS A N 1
ATOM 718 C CA . LYS A 1 90 ? -19.590 1.878 17.281 1.00 94.94 90 LYS A CA 1
ATOM 719 C C . LYS A 1 90 ? -18.409 2.819 17.586 1.00 94.94 90 LYS A C 1
ATOM 721 O O . LYS A 1 90 ? -18.431 3.991 17.189 1.00 94.94 90 LYS A O 1
ATOM 726 N N . PRO A 1 91 ? -17.348 2.324 18.249 1.00 94.69 91 PRO A N 1
ATOM 727 C CA . PRO A 1 91 ? -16.111 3.080 18.420 1.00 94.69 91 PRO A CA 1
ATOM 728 C C . PRO A 1 91 ? -15.557 3.582 17.095 1.00 94.69 91 PRO A C 1
ATOM 730 O O . PRO A 1 91 ? -15.721 2.931 16.059 1.00 94.69 91 PRO A O 1
ATOM 733 N N . LEU A 1 92 ? -14.859 4.714 17.139 1.00 94.94 92 LEU A N 1
ATOM 734 C CA . LEU A 1 92 ? -14.312 5.360 15.953 1.00 94.94 92 LEU A CA 1
ATOM 735 C C . LEU A 1 92 ? -13.410 4.404 15.155 1.00 94.94 92 LEU A C 1
ATOM 737 O O . LEU A 1 92 ? -13.547 4.310 13.940 1.00 94.94 92 LEU A O 1
ATOM 741 N N . ALA A 1 93 ? -12.574 3.605 15.828 1.00 93.31 93 ALA A N 1
ATOM 742 C CA . ALA A 1 93 ? -11.732 2.595 15.180 1.00 93.31 93 ALA A CA 1
ATOM 743 C C . ALA A 1 93 ? -12.533 1.559 14.358 1.00 93.31 93 ALA A C 1
ATOM 745 O O . ALA A 1 93 ? -12.060 1.102 13.321 1.00 93.31 93 ALA A O 1
ATOM 746 N N . CYS A 1 94 ? -13.756 1.218 14.778 1.00 94.75 94 CYS A N 1
ATOM 747 C CA . CYS A 1 94 ? -14.627 0.286 14.058 1.00 94.75 94 CYS A CA 1
ATOM 748 C C . CYS A 1 94 ? -15.456 0.935 12.940 1.00 94.75 94 CYS A C 1
ATOM 750 O O . CYS A 1 94 ? -15.983 0.196 12.108 1.00 94.75 94 CYS A O 1
ATOM 752 N N . ARG A 1 95 ? -15.657 2.260 12.976 1.00 94.62 95 ARG A N 1
ATOM 753 C CA . ARG A 1 95 ? -16.334 3.032 11.915 1.00 94.62 95 ARG A CA 1
ATOM 754 C C . ARG A 1 95 ? -15.371 3.411 10.793 1.00 94.62 95 ARG A C 1
ATOM 756 O O . ARG A 1 95 ? -15.757 3.405 9.636 1.00 94.62 95 ARG A O 1
ATOM 763 N N . ILE A 1 96 ? -14.119 3.699 11.152 1.00 95.06 96 ILE A N 1
ATOM 764 C CA . ILE A 1 96 ? -13.080 4.089 10.197 1.00 95.06 96 ILE A CA 1
ATOM 765 C C . ILE A 1 96 ? -12.790 2.964 9.212 1.00 95.06 96 ILE A C 1
ATOM 767 O O . ILE A 1 96 ? -12.692 3.231 8.029 1.00 95.06 96 ILE A O 1
ATOM 771 N N . TYR A 1 97 ? -12.675 1.709 9.650 1.00 94.88 97 TYR A N 1
ATOM 772 C CA . TYR A 1 97 ? -12.365 0.621 8.720 1.00 94.88 97 TYR A CA 1
ATOM 773 C C . TYR A 1 97 ? -13.510 0.387 7.707 1.00 94.88 97 TYR A C 1
ATOM 775 O O . TYR A 1 97 ? -14.646 0.197 8.148 1.00 94.88 97 TYR A O 1
ATOM 783 N N . PRO A 1 98 ? -13.239 0.312 6.384 1.00 95.44 98 PRO A N 1
ATOM 784 C CA . PRO A 1 98 ? -11.927 0.159 5.736 1.00 95.44 98 PRO A CA 1
ATOM 785 C C . PRO A 1 98 ? -11.305 1.449 5.179 1.00 95.44 98 PRO A C 1
ATOM 787 O O . PRO A 1 98 ? -10.331 1.367 4.433 1.00 95.44 98 PRO A O 1
ATOM 790 N N . PHE A 1 99 ? -11.837 2.621 5.510 1.00 96.88 99 PHE A N 1
ATOM 791 C CA . PHE A 1 99 ? -11.192 3.894 5.208 1.00 96.88 99 PHE A CA 1
ATOM 792 C C . PHE A 1 99 ? -9.901 4.023 6.026 1.00 96.88 99 PHE A C 1
ATOM 794 O O . PHE A 1 99 ? -9.876 3.815 7.237 1.00 96.88 99 PHE A O 1
ATOM 801 N N . ASP A 1 100 ? -8.810 4.379 5.369 1.00 95.88 100 ASP A N 1
ATOM 802 C CA . ASP A 1 100 ? -7.622 4.930 6.006 1.00 95.88 100 ASP A CA 1
ATOM 803 C C . ASP A 1 100 ? -7.672 6.443 5.813 1.00 95.88 100 ASP A C 1
ATOM 805 O O . ASP A 1 100 ? -7.981 6.900 4.714 1.00 95.88 100 ASP A O 1
ATOM 809 N N . ILE A 1 101 ? -7.514 7.215 6.888 1.00 97.62 101 ILE A N 1
ATOM 810 C CA . ILE A 1 101 ? -7.771 8.662 6.891 1.00 97.62 101 ILE A CA 1
ATOM 811 C C . ILE A 1 101 ? -6.634 9.376 7.610 1.00 97.62 101 ILE A C 1
ATOM 813 O O . ILE A 1 101 ? -6.401 9.141 8.804 1.00 97.62 101 ILE A O 1
ATOM 817 N N . PHE A 1 102 ? -6.002 10.316 6.906 1.00 97.38 102 PHE A N 1
ATOM 818 C CA . PHE A 1 102 ? -4.992 11.224 7.446 1.00 97.38 102 PHE A CA 1
ATOM 819 C C . PHE A 1 102 ? -5.495 12.666 7.418 1.00 97.38 102 PHE A C 1
ATOM 821 O O . PHE A 1 102 ? -6.105 13.105 6.445 1.00 97.38 102 PHE A O 1
ATOM 828 N N . ASN A 1 103 ? -5.206 13.407 8.485 1.00 97.94 103 ASN A N 1
ATOM 829 C CA . ASN A 1 103 ? -5.329 14.862 8.524 1.00 97.94 103 ASN A CA 1
ATOM 830 C C . ASN A 1 103 ? -3.921 15.432 8.452 1.00 97.94 103 ASN A C 1
ATOM 832 O O . ASN A 1 103 ? -3.089 15.036 9.260 1.00 97.94 103 ASN A O 1
ATOM 836 N N . TRP A 1 104 ? -3.658 16.314 7.500 1.00 97.88 104 TRP A N 1
ATOM 837 C CA . TRP A 1 104 ? -2.332 16.840 7.200 1.00 97.88 104 TRP A CA 1
ATOM 838 C C . TRP A 1 104 ? -2.120 18.224 7.818 1.00 97.88 104 TRP A C 1
ATOM 840 O O . TRP A 1 104 ? -3.078 18.933 8.124 1.00 97.88 104 TRP A O 1
ATOM 850 N N . GLU A 1 105 ? -0.857 18.616 7.989 1.00 97.06 105 GLU A N 1
ATOM 851 C CA . GLU A 1 105 ? -0.477 19.935 8.520 1.00 97.06 105 GLU A CA 1
ATOM 852 C C . GLU A 1 105 ? -0.952 21.116 7.655 1.00 97.06 105 GLU A C 1
ATOM 854 O O . GLU A 1 105 ? -1.090 22.224 8.161 1.00 97.06 105 GLU A O 1
ATOM 859 N N . ASP A 1 106 ? -1.246 20.891 6.370 1.00 95.38 106 ASP A N 1
ATOM 860 C CA . ASP A 1 106 ? -1.762 21.902 5.434 1.00 95.38 106 ASP A CA 1
ATOM 861 C C . ASP A 1 106 ? -3.297 22.044 5.457 1.00 95.38 106 ASP A C 1
ATOM 863 O O . ASP A 1 106 ? -3.888 22.510 4.484 1.00 95.38 106 ASP A O 1
ATOM 867 N N . GLU A 1 107 ? -3.949 21.607 6.539 1.00 94.06 107 GLU A N 1
ATOM 868 C CA . GLU A 1 107 ? -5.410 21.637 6.723 1.00 94.06 107 GLU A CA 1
ATOM 869 C C . GLU A 1 107 ? -6.199 20.850 5.658 1.00 94.06 107 GLU A C 1
ATOM 871 O O . GLU A 1 107 ? -7.408 21.037 5.467 1.00 94.06 107 GLU A O 1
ATOM 876 N N . THR A 1 108 ? -5.535 19.927 4.961 1.00 95.81 108 THR A N 1
ATOM 877 C CA . THR A 1 108 ? -6.194 18.956 4.086 1.00 95.81 108 THR A CA 1
ATOM 878 C C . THR A 1 108 ? -6.367 17.620 4.794 1.00 95.81 108 THR A C 1
ATOM 880 O O . THR A 1 108 ? -5.569 17.227 5.644 1.00 95.81 108 THR A O 1
ATOM 883 N N . SER A 1 109 ? -7.406 16.880 4.425 1.00 97.25 109 SER A N 1
ATOM 884 C CA . SER A 1 109 ? -7.533 15.470 4.789 1.00 97.25 109 SER A CA 1
ATOM 885 C C . SER A 1 109 ? -7.325 14.623 3.540 1.00 97.25 109 SER A C 1
ATOM 887 O O . SER A 1 109 ? -7.563 15.073 2.419 1.00 97.25 109 SER A O 1
ATOM 889 N N . SER A 1 110 ? -6.903 13.378 3.698 1.00 97.75 110 SER A N 1
ATOM 890 C CA . SER A 1 110 ? -6.921 12.411 2.606 1.00 97.75 110 SER A CA 1
ATOM 891 C C . SER A 1 110 ? -7.434 11.068 3.078 1.00 97.75 110 SER A C 1
ATOM 893 O O . SER A 1 110 ? -7.379 10.760 4.269 1.00 97.75 110 SER A O 1
ATOM 895 N N . THR A 1 111 ? -7.944 10.274 2.141 1.00 97.56 111 THR A N 1
ATOM 896 C CA . THR A 1 111 ? -8.370 8.913 2.432 1.00 97.56 111 THR A CA 1
ATOM 897 C C . THR A 1 111 ? -8.055 7.936 1.308 1.00 97.56 111 THR A C 1
ATOM 899 O O . THR A 1 111 ? -8.022 8.309 0.134 1.00 97.56 111 THR A O 1
ATOM 902 N N . SER A 1 112 ? -7.833 6.681 1.689 1.00 96.06 112 SER A N 1
ATOM 903 C CA . SER A 1 112 ? -7.769 5.522 0.800 1.00 96.06 112 SER A CA 1
ATOM 904 C C . SER A 1 112 ? -8.582 4.368 1.388 1.00 96.06 112 SER A C 1
ATOM 906 O O . SER A 1 112 ? -8.787 4.307 2.598 1.00 96.06 112 SER A O 1
ATOM 908 N N . LEU A 1 113 ? -9.059 3.442 0.555 1.00 96.31 113 LEU A N 1
ATOM 909 C CA . LEU A 1 113 ? -9.613 2.175 1.038 1.00 96.31 113 LEU A CA 1
ATOM 910 C C . LEU A 1 113 ? -8.513 1.134 1.249 1.00 96.31 113 LEU A C 1
ATOM 912 O O . LEU A 1 113 ? -7.559 1.050 0.472 1.00 96.31 113 LEU A O 1
ATOM 916 N N . ARG A 1 114 ? -8.689 0.302 2.275 1.00 95.12 114 ARG A N 1
ATOM 917 C CA . ARG A 1 114 ? -7.815 -0.837 2.562 1.00 95.12 114 ARG A CA 1
ATOM 918 C C . ARG A 1 114 ? -8.233 -2.065 1.760 1.00 95.12 114 ARG A C 1
ATOM 920 O O . ARG A 1 114 ? -9.327 -2.594 1.950 1.00 95.12 114 ARG A O 1
ATOM 927 N N . TYR A 1 115 ? -7.332 -2.549 0.912 1.00 94.94 115 TYR A N 1
ATOM 928 C CA . TYR A 1 115 ? -7.549 -3.722 0.056 1.00 94.94 115 TYR A CA 1
ATOM 929 C C . TYR A 1 115 ? -7.441 -5.043 0.833 1.00 94.94 115 TYR A C 1
ATOM 931 O O . TYR A 1 115 ? -7.792 -6.099 0.317 1.00 94.94 115 TYR A O 1
ATOM 939 N N . ASP A 1 116 ? -7.042 -4.998 2.109 1.00 91.94 116 ASP A N 1
ATOM 940 C CA . ASP A 1 116 ? -7.197 -6.134 3.025 1.00 91.94 116 ASP A CA 1
ATOM 941 C C . ASP A 1 116 ? -8.667 -6.432 3.414 1.00 91.94 116 ASP A C 1
ATOM 943 O O . ASP A 1 116 ? -8.957 -7.490 3.996 1.00 91.94 116 ASP A O 1
ATOM 947 N N . CYS A 1 117 ? -9.597 -5.533 3.062 1.00 94.06 117 CYS A N 1
ATOM 948 C CA . CYS A 1 117 ? -11.038 -5.690 3.222 1.00 94.06 117 CYS A CA 1
ATOM 949 C C . CYS A 1 117 ? -11.667 -6.390 2.002 1.00 94.06 117 CYS A C 1
ATOM 951 O O . CYS A 1 117 ? -11.684 -5.804 0.919 1.00 94.06 117 CYS A O 1
ATOM 953 N N . PRO A 1 118 ? -12.320 -7.558 2.173 1.00 92.06 118 PRO A N 1
ATOM 954 C CA . PRO A 1 118 ? -13.035 -8.227 1.082 1.00 92.06 118 PRO A CA 1
ATOM 955 C C . PRO A 1 118 ? -14.140 -7.373 0.443 1.00 92.06 118 PRO A C 1
ATOM 957 O O . PRO A 1 118 ? -14.475 -7.546 -0.720 1.00 92.06 118 PRO A O 1
ATOM 960 N N . GLY A 1 119 ? -14.718 -6.436 1.202 1.00 94.06 119 GLY A N 1
ATOM 961 C CA . GLY A 1 119 ? -15.732 -5.514 0.694 1.00 94.06 119 GLY A CA 1
ATOM 962 C C . GLY A 1 119 ? -15.189 -4.482 -0.297 1.00 94.06 119 GLY A C 1
ATOM 963 O O . GLY A 1 119 ? -15.927 -4.041 -1.172 1.00 94.06 119 GLY A O 1
ATOM 964 N N . VAL A 1 120 ? -13.906 -4.126 -0.184 1.00 94.94 120 VAL A N 1
ATOM 965 C CA . VAL A 1 120 ? -13.217 -3.194 -1.093 1.00 94.94 120 VAL A CA 1
ATOM 966 C C . VAL A 1 120 ? -12.805 -3.911 -2.374 1.00 94.94 120 VAL A C 1
ATOM 968 O O . VAL A 1 120 ? -12.988 -3.391 -3.468 1.00 94.94 120 VAL A O 1
ATOM 971 N N . THR A 1 121 ? -12.305 -5.139 -2.247 1.00 88.50 121 THR A N 1
ATOM 972 C CA . THR A 1 121 ? -11.865 -5.944 -3.391 1.00 88.50 121 THR A CA 1
ATOM 973 C C . THR A 1 121 ? -13.004 -6.615 -4.159 1.00 88.50 121 THR A C 1
ATOM 975 O O . THR A 1 121 ? -12.771 -7.173 -5.223 1.00 88.50 121 THR A O 1
ATOM 978 N N . SER A 1 122 ? -14.237 -6.568 -3.644 1.00 79.94 122 SER A N 1
ATOM 979 C CA . SER A 1 122 ? -15.407 -7.131 -4.329 1.00 79.94 122 SER A CA 1
ATOM 980 C C . SER A 1 122 ? -15.891 -6.306 -5.525 1.00 79.94 122 SER A C 1
ATOM 982 O O . SER A 1 122 ? -16.739 -6.793 -6.268 1.00 79.94 122 SER A O 1
ATOM 984 N N . GLU A 1 123 ? -15.430 -5.051 -5.651 1.00 69.56 123 GLU A N 1
ATOM 985 C CA . GLU A 1 123 ? -15.850 -4.044 -6.652 1.00 69.56 123 GLU A CA 1
ATOM 986 C C . GLU A 1 123 ? -17.354 -3.764 -6.708 1.00 69.56 123 GLU A C 1
ATOM 988 O O . GLU A 1 123 ? -17.859 -3.032 -7.555 1.00 69.56 123 GLU A O 1
ATOM 993 N N . LYS A 1 124 ? -18.084 -4.313 -5.743 1.00 81.19 124 LYS A N 1
ATOM 994 C CA . LYS A 1 124 ? -19.488 -4.046 -5.502 1.00 81.19 124 LYS A CA 1
ATOM 995 C C . LYS A 1 124 ? -19.600 -2.899 -4.510 1.00 81.19 124 LYS A C 1
ATOM 997 O O . LYS A 1 124 ? -18.744 -2.687 -3.651 1.00 81.19 124 LYS A O 1
ATOM 1002 N N . GLY A 1 125 ? -20.716 -2.191 -4.589 1.00 90.31 125 GLY A N 1
ATOM 1003 C CA . GLY A 1 125 ? -21.049 -1.135 -3.645 1.00 90.31 125 GLY A CA 1
ATOM 1004 C C . GLY A 1 125 ? -20.952 0.256 -4.236 1.00 90.31 125 GLY A C 1
ATOM 1005 O O . GLY A 1 125 ? -21.090 0.465 -5.439 1.00 90.31 125 GLY A O 1
ATOM 1006 N N . ARG A 1 126 ? -20.779 1.228 -3.347 1.00 94.56 126 ARG A N 1
ATOM 1007 C CA . ARG A 1 126 ? -20.784 2.647 -3.697 1.00 94.56 126 ARG A CA 1
ATOM 1008 C C . ARG A 1 126 ? -19.363 3.123 -3.972 1.00 94.56 126 ARG A C 1
ATOM 1010 O O . ARG A 1 126 ? -18.423 2.669 -3.319 1.00 94.56 126 ARG A O 1
ATOM 1017 N N . LYS A 1 127 ? -19.221 4.078 -4.895 1.00 94.44 127 LYS A N 1
ATOM 1018 C CA . LYS A 1 127 ? -17.964 4.810 -5.100 1.00 94.44 127 LYS A CA 1
ATOM 1019 C C . LYS A 1 127 ? -17.564 5.539 -3.817 1.00 94.44 127 LYS A C 1
ATOM 1021 O O . LYS A 1 127 ? -18.424 5.991 -3.057 1.00 94.44 127 LYS A O 1
ATOM 1026 N N . ILE A 1 128 ? -16.261 5.695 -3.592 1.00 94.44 128 ILE A N 1
ATOM 1027 C CA . ILE A 1 128 ? -15.723 6.341 -2.385 1.00 94.44 128 ILE A CA 1
ATOM 1028 C C . ILE A 1 128 ? -16.257 7.770 -2.178 1.00 94.44 128 ILE A C 1
ATOM 1030 O O . ILE A 1 128 ? -16.502 8.177 -1.044 1.00 94.44 128 ILE A O 1
ATOM 1034 N N . ASN A 1 129 ? -16.521 8.514 -3.260 1.00 94.12 129 ASN A N 1
ATOM 1035 C CA . ASN A 1 129 ? -17.076 9.870 -3.186 1.00 94.12 129 ASN A CA 1
ATOM 1036 C C . ASN A 1 129 ? -18.463 9.926 -2.529 1.00 94.12 129 ASN A C 1
ATOM 1038 O O . ASN A 1 129 ? -18.808 10.938 -1.919 1.00 94.12 129 ASN A O 1
ATOM 1042 N N . CYS A 1 130 ? -19.232 8.837 -2.576 1.00 95.12 130 CYS A N 1
ATOM 1043 C CA . CYS A 1 130 ? -20.527 8.759 -1.922 1.00 95.12 130 CYS A CA 1
ATOM 1044 C C . CYS A 1 130 ? -20.410 8.773 -0.393 1.00 95.12 130 CYS A C 1
ATOM 1046 O O . CYS A 1 130 ? -21.427 8.976 0.255 1.00 95.12 130 CYS A O 1
ATOM 1048 N N . PHE A 1 131 ? -19.233 8.522 0.186 1.00 94.94 131 PHE A N 1
ATOM 1049 C CA . PHE A 1 131 ? -19.009 8.501 1.638 1.00 94.94 131 PHE A CA 1
ATOM 1050 C C . PHE A 1 131 ? -18.435 9.825 2.171 1.00 94.94 131 PHE A C 1
ATOM 1052 O O . PHE A 1 131 ? -17.905 9.881 3.280 1.00 94.94 131 PHE A O 1
ATOM 1059 N N . GLY A 1 132 ? -18.472 10.899 1.372 1.00 94.06 132 GLY A N 1
ATOM 1060 C CA . GLY A 1 132 ? -17.881 12.195 1.720 1.00 94.06 132 GLY A CA 1
ATOM 1061 C C . GLY A 1 132 ? -18.309 12.745 3.092 1.00 94.06 132 GLY A C 1
ATOM 1062 O O . GLY A 1 132 ? -17.432 13.148 3.862 1.00 94.06 132 GLY A O 1
ATOM 1063 N N . PRO A 1 133 ? -19.611 12.770 3.441 1.00 93.88 133 PRO A N 1
ATOM 1064 C CA . PRO A 1 133 ? -20.066 13.191 4.768 1.00 93.88 133 PRO A CA 1
ATOM 1065 C C . PRO A 1 133 ? -19.512 12.322 5.908 1.00 93.88 133 PRO A C 1
ATOM 1067 O O . PRO A 1 133 ? -19.048 12.848 6.922 1.00 93.88 133 PRO A O 1
ATOM 1070 N N . GLU A 1 134 ? -19.509 11.000 5.737 1.00 94.88 134 GLU A N 1
ATOM 1071 C CA . GLU A 1 134 ? -19.024 10.030 6.717 1.00 94.88 134 GLU A CA 1
ATOM 1072 C C . GLU A 1 134 ? -17.511 10.170 6.933 1.00 94.88 134 GLU A C 1
ATOM 1074 O O . GLU A 1 134 ? -17.051 10.262 8.074 1.00 94.88 134 GLU A O 1
ATOM 1079 N N . ILE A 1 135 ? -16.740 10.269 5.845 1.00 96.06 135 ILE A N 1
ATOM 1080 C CA . ILE A 1 135 ? -15.288 10.476 5.886 1.00 96.06 135 ILE A CA 1
ATOM 1081 C C . ILE A 1 135 ? -14.963 11.817 6.555 1.00 96.06 135 ILE A C 1
ATOM 1083 O O . ILE A 1 135 ? -14.093 11.853 7.422 1.00 96.06 135 ILE A O 1
ATOM 1087 N N . ASN A 1 136 ? -15.675 12.903 6.228 1.00 95.56 136 ASN A N 1
ATOM 1088 C CA . ASN A 1 136 ? -15.478 14.212 6.870 1.00 95.56 136 ASN A CA 1
ATOM 1089 C C . ASN A 1 136 ? -15.744 14.158 8.380 1.00 95.56 136 ASN A C 1
ATOM 1091 O O . ASN A 1 136 ? -14.960 14.694 9.166 1.00 95.56 136 ASN A O 1
ATOM 1095 N N . SER A 1 137 ? -16.824 13.488 8.793 1.00 95.25 137 SER A N 1
ATOM 1096 C CA . SER A 1 137 ? -17.137 13.296 10.211 1.00 95.25 137 SER A CA 1
ATOM 1097 C C . SER A 1 137 ? -16.008 12.553 10.925 1.00 95.25 137 SER A C 1
ATOM 1099 O O . SER A 1 137 ? -15.525 13.003 11.965 1.00 95.25 137 SER A O 1
ATOM 1101 N N . MET A 1 138 ? -15.542 11.439 10.354 1.00 96.38 138 MET A N 1
ATOM 1102 C CA . MET A 1 138 ? -14.454 10.649 10.933 1.00 96.38 138 MET A CA 1
ATOM 1103 C C . MET A 1 138 ? -13.125 11.411 10.944 1.00 96.38 138 MET A C 1
ATOM 1105 O O . MET A 1 138 ? -12.412 11.358 11.943 1.00 96.38 138 MET A O 1
ATOM 1109 N N . ALA A 1 139 ? -12.809 12.168 9.892 1.00 96.62 139 ALA A N 1
ATOM 1110 C CA . ALA A 1 139 ? -11.627 13.023 9.827 1.00 96.62 139 ALA A CA 1
ATOM 1111 C C . ALA A 1 139 ? -11.631 14.081 10.944 1.00 96.62 139 ALA A C 1
ATOM 1113 O O . ALA A 1 139 ? -10.617 14.254 11.625 1.00 96.62 139 ALA A O 1
ATOM 1114 N N . GLY A 1 140 ? -12.777 14.721 11.201 1.00 95.88 140 GLY A N 1
ATOM 1115 C CA . GLY A 1 140 ? -12.939 15.695 12.285 1.00 95.88 140 GLY A CA 1
ATOM 1116 C C . GLY A 1 140 ? -12.854 15.093 13.694 1.00 95.88 140 GLY A C 1
ATOM 1117 O O . GLY A 1 140 ? -12.400 15.752 14.628 1.00 95.88 140 GLY A O 1
ATOM 1118 N N . GLU A 1 141 ? -13.261 13.835 13.877 1.00 95.00 141 GLU A N 1
ATOM 1119 C CA . GLU A 1 141 ? -13.029 13.112 15.134 1.00 95.00 141 GLU A CA 1
ATOM 1120 C C . GLU A 1 141 ? -11.555 12.698 15.291 1.00 95.00 141 GLU A C 1
ATOM 1122 O O . GLU A 1 141 ? -10.995 12.776 16.388 1.00 95.00 141 GLU A O 1
ATOM 1127 N N . LEU A 1 142 ? -10.912 12.280 14.197 1.00 94.62 142 LEU A N 1
ATOM 1128 C CA . LEU A 1 142 ? -9.512 11.861 14.168 1.00 94.62 142 LEU A CA 1
ATOM 1129 C C . LEU A 1 142 ? -8.542 13.009 14.444 1.00 94.62 142 LEU A C 1
ATOM 1131 O O . LEU A 1 142 ? -7.560 12.788 15.148 1.00 94.62 142 LEU A O 1
ATOM 1135 N N . SER A 1 143 ? -8.807 14.218 13.942 1.00 94.00 143 SER A N 1
ATOM 1136 C CA . SER A 1 143 ? -7.937 15.388 14.153 1.00 94.00 143 SER A CA 1
ATOM 1137 C C . SER A 1 143 ? -7.805 15.771 15.629 1.00 94.00 143 SER A C 1
ATOM 1139 O O . SER A 1 143 ? -6.797 16.336 16.034 1.00 94.00 143 SER A O 1
ATOM 1141 N N . LYS A 1 144 ? -8.789 15.401 16.457 1.00 92.31 144 LYS A N 1
ATOM 1142 C CA . LYS A 1 144 ? -8.770 15.601 17.915 1.00 92.31 144 LYS A CA 1
ATOM 1143 C C . LYS A 1 144 ? -7.996 14.511 18.664 1.00 92.31 144 LYS A C 1
ATOM 1145 O O . LYS A 1 144 ? -7.667 14.690 19.832 1.00 92.31 144 LYS A O 1
ATOM 1150 N N . LYS A 1 145 ? -7.766 13.354 18.030 1.00 89.69 145 LYS A N 1
ATOM 1151 C CA . LYS A 1 145 ? -7.205 12.142 18.658 1.00 89.69 145 LYS A CA 1
ATOM 1152 C C . LYS A 1 145 ? -5.813 11.769 18.137 1.00 89.69 145 LYS A C 1
ATOM 1154 O O . LYS A 1 145 ? -5.112 11.003 18.795 1.00 89.69 145 LYS A O 1
ATOM 1159 N N . ARG A 1 146 ? -5.420 12.248 16.955 1.00 90.38 146 ARG A N 1
ATOM 1160 C C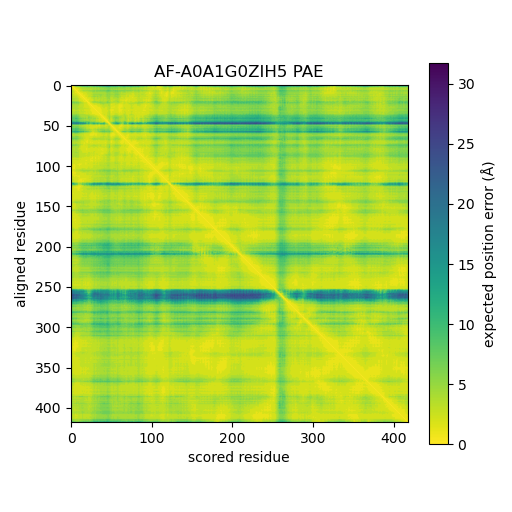A . ARG A 1 146 ? -4.149 11.934 16.287 1.00 90.38 146 ARG A CA 1
ATOM 1161 C C . ARG A 1 146 ? -3.391 13.217 15.971 1.00 90.38 146 ARG A C 1
ATOM 1163 O O . ARG A 1 146 ? -3.999 14.259 15.756 1.00 90.38 146 ARG A O 1
ATOM 1170 N N . LYS A 1 147 ? -2.061 13.120 15.917 1.00 94.25 147 LYS A N 1
ATOM 1171 C CA . LYS A 1 147 ? -1.224 14.198 15.379 1.00 94.25 147 LYS A CA 1
ATOM 1172 C C . LYS A 1 147 ? -1.527 14.400 13.894 1.00 94.25 147 LYS A C 1
ATOM 1174 O O . LYS A 1 147 ? -1.913 13.445 13.215 1.00 94.25 147 LYS A O 1
ATOM 1179 N N . LEU A 1 148 ? -1.339 15.630 13.424 1.00 97.19 148 LEU A N 1
ATOM 1180 C CA . LEU A 1 148 ? -1.380 15.930 11.999 1.00 97.19 148 LEU A CA 1
ATOM 1181 C C . LEU A 1 148 ? -0.218 15.225 11.291 1.00 97.19 148 LEU A C 1
ATOM 1183 O O . LEU A 1 148 ? 0.851 15.034 11.867 1.00 97.19 148 LEU A O 1
ATOM 1187 N N . ALA A 1 149 ? -0.481 14.793 10.066 1.00 97.62 149 ALA A N 1
ATOM 1188 C CA . ALA A 1 149 ? 0.465 14.139 9.1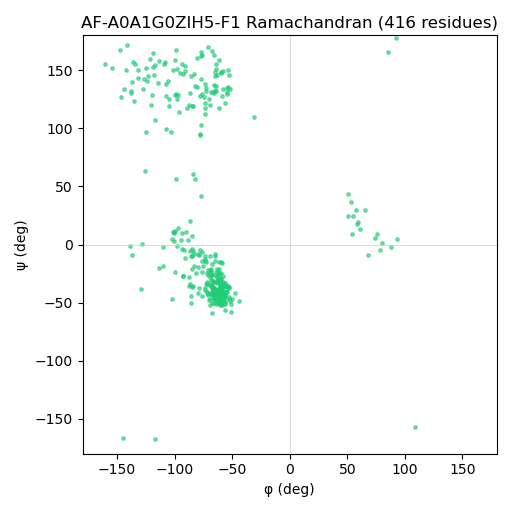91 1.00 97.62 149 ALA A CA 1
ATOM 1189 C C . ALA A 1 149 ? 1.358 15.179 8.511 1.00 97.62 149 ALA A C 1
ATOM 1191 O O . ALA A 1 149 ? 0.878 16.178 7.970 1.00 97.62 149 ALA A O 1
ATOM 1192 N N . ASP A 1 150 ? 2.644 14.873 8.484 1.00 97.69 150 ASP A N 1
ATOM 1193 C CA . ASP A 1 150 ? 3.680 15.602 7.764 1.00 97.69 150 ASP A CA 1
ATOM 1194 C C . ASP A 1 150 ? 4.319 14.678 6.721 1.00 97.69 150 ASP A C 1
ATOM 1196 O O . ASP A 1 150 ? 4.146 13.457 6.766 1.00 97.69 150 ASP A O 1
ATOM 1200 N N . ALA A 1 151 ? 5.051 15.252 5.768 1.00 97.75 151 ALA A N 1
ATOM 1201 C CA . ALA A 1 151 ? 5.903 14.503 4.855 1.00 97.75 151 ALA A CA 1
ATOM 1202 C C . ALA A 1 151 ? 7.044 15.381 4.337 1.00 97.75 151 ALA A C 1
ATOM 1204 O O . ALA A 1 151 ? 6.903 16.593 4.184 1.00 97.75 151 ALA A O 1
ATOM 1205 N N . SER A 1 152 ? 8.165 14.747 4.003 1.00 97.00 152 SER A N 1
ATOM 1206 C CA . SER A 1 152 ? 9.259 15.366 3.258 1.00 97.00 152 SER A CA 1
ATOM 1207 C C . SER A 1 152 ? 9.531 14.601 1.970 1.00 97.00 152 SER A C 1
ATOM 1209 O O . SER A 1 152 ? 9.174 13.428 1.844 1.00 97.00 152 SER A O 1
ATOM 1211 N N . TYR A 1 153 ? 10.190 15.249 1.008 1.00 96.75 153 TYR A N 1
ATOM 1212 C CA . TYR A 1 153 ? 10.586 14.563 -0.218 1.00 96.75 153 TYR A CA 1
ATOM 1213 C C . TYR A 1 153 ? 11.697 13.546 0.071 1.00 96.75 153 TYR A C 1
ATOM 1215 O O . TYR A 1 153 ? 11.576 12.353 -0.210 1.00 96.75 153 TYR A O 1
ATOM 1223 N N . ASN A 1 154 ? 12.749 14.020 0.740 1.00 95.25 154 ASN A N 1
ATOM 1224 C CA . ASN A 1 154 ? 13.825 13.200 1.280 1.00 95.25 154 ASN A CA 1
ATOM 1225 C C . ASN A 1 154 ? 14.332 13.790 2.605 1.00 95.25 154 ASN A C 1
ATOM 1227 O O . ASN A 1 154 ? 13.668 14.626 3.223 1.00 95.25 154 ASN A O 1
ATOM 1231 N N . ARG A 1 155 ? 15.485 13.326 3.098 1.00 92.56 155 ARG A N 1
ATOM 1232 C CA . ARG A 1 155 ? 16.040 13.797 4.382 1.00 92.56 155 ARG A CA 1
ATOM 1233 C C . ARG A 1 155 ? 16.509 15.256 4.339 1.00 92.56 155 ARG A C 1
ATOM 1235 O O . ARG A 1 155 ? 16.594 15.884 5.391 1.00 92.56 155 ARG A O 1
ATOM 1242 N N . LYS A 1 156 ? 16.814 15.780 3.148 1.00 92.69 156 LYS A N 1
ATOM 1243 C CA . LYS A 1 156 ? 17.310 17.145 2.918 1.00 92.69 156 LYS A CA 1
ATOM 1244 C C . LYS A 1 156 ? 16.206 18.068 2.398 1.00 92.69 156 LYS A C 1
ATOM 1246 O O . LYS A 1 156 ? 16.033 19.165 2.915 1.00 92.69 156 LYS A O 1
ATOM 1251 N N . LEU A 1 157 ? 15.443 17.611 1.407 1.00 93.62 157 LEU A N 1
ATOM 1252 C CA . LEU A 1 157 ? 14.408 18.382 0.724 1.00 93.62 157 LEU A CA 1
ATOM 1253 C C . LEU A 1 157 ? 13.057 18.226 1.427 1.00 93.62 157 LEU A C 1
ATOM 1255 O O . LEU A 1 157 ? 12.487 17.132 1.495 1.00 93.62 157 LEU A O 1
ATOM 1259 N N . LYS A 1 158 ? 12.535 19.348 1.927 1.00 94.62 158 LYS A N 1
ATOM 1260 C CA . LYS A 1 158 ? 11.264 19.441 2.659 1.00 94.62 158 LYS A CA 1
ATOM 1261 C C . LYS A 1 158 ? 10.338 20.481 2.009 1.00 94.62 158 LYS A C 1
ATOM 1263 O O . LYS A 1 158 ? 10.065 21.512 2.622 1.00 94.62 158 LYS A O 1
ATOM 1268 N N . PRO A 1 159 ? 9.911 20.276 0.748 1.00 94.38 159 PRO A N 1
ATOM 1269 C CA . PRO A 1 159 ? 8.991 21.203 0.101 1.00 94.38 159 PRO A CA 1
ATOM 1270 C C . PRO A 1 159 ? 7.628 21.192 0.810 1.00 94.38 159 PRO A C 1
ATOM 1272 O O . PRO A 1 159 ? 7.307 20.263 1.552 1.00 94.38 159 PRO A O 1
ATOM 1275 N N . LYS A 1 160 ? 6.801 22.213 0.560 1.00 95.75 160 LYS A N 1
ATOM 1276 C CA . LYS A 1 160 ? 5.431 22.270 1.100 1.00 95.75 160 LYS A CA 1
ATOM 1277 C C . LYS A 1 160 ? 4.621 21.041 0.661 1.00 95.75 160 LYS A C 1
ATOM 1279 O O . LYS A 1 160 ? 4.793 20.553 -0.455 1.00 95.75 160 LYS A O 1
ATOM 1284 N N . LEU A 1 161 ? 3.664 20.603 1.482 1.00 96.69 161 LEU A N 1
ATOM 1285 C CA . LEU A 1 161 ? 2.786 19.464 1.162 1.00 96.69 161 LEU A CA 1
ATOM 1286 C C . LEU A 1 161 ? 2.062 19.628 -0.185 1.00 96.69 161 LEU A C 1
ATOM 1288 O O . LEU A 1 161 ? 1.962 18.673 -0.953 1.00 96.69 161 LEU A O 1
ATOM 1292 N N . SER A 1 162 ? 1.650 20.849 -0.536 1.00 95.06 162 SER A N 1
ATOM 1293 C CA . SER A 1 162 ? 1.051 21.147 -1.843 1.00 95.06 162 SER A CA 1
ATOM 1294 C C . SER A 1 162 ? 1.966 20.803 -3.026 1.00 95.06 162 SER A C 1
ATOM 1296 O O . SER A 1 162 ? 1.487 20.309 -4.044 1.00 95.06 162 SER A O 1
ATOM 1298 N N . LYS A 1 163 ? 3.283 20.987 -2.881 1.00 95.69 163 LYS A N 1
ATOM 1299 C CA . LYS A 1 163 ? 4.290 20.618 -3.887 1.00 95.69 163 LYS A CA 1
ATOM 1300 C C . LYS A 1 163 ? 4.447 19.101 -3.982 1.00 95.69 163 LYS A C 1
ATOM 1302 O O . LYS A 1 163 ? 4.420 18.558 -5.081 1.00 95.69 163 LYS A O 1
ATOM 1307 N N . LEU A 1 164 ? 4.496 18.397 -2.846 1.00 96.50 164 LEU A N 1
ATOM 1308 C CA . LEU A 1 164 ? 4.515 16.927 -2.834 1.00 96.50 164 LEU A CA 1
ATOM 1309 C C . LEU A 1 164 ? 3.280 16.323 -3.512 1.00 96.50 164 LEU A C 1
ATOM 1311 O O . LEU A 1 164 ? 3.400 15.316 -4.204 1.00 96.50 164 LEU A O 1
ATOM 1315 N N . ARG A 1 165 ? 2.107 16.952 -3.374 1.00 96.50 165 ARG A N 1
ATOM 1316 C CA . ARG A 1 165 ? 0.879 16.528 -4.068 1.00 96.50 165 ARG A CA 1
ATOM 1317 C C . ARG A 1 165 ? 0.963 16.716 -5.581 1.00 96.50 165 ARG A C 1
ATOM 1319 O O . ARG A 1 165 ? 0.520 15.836 -6.313 1.00 96.50 165 ARG A O 1
ATOM 1326 N N . ILE A 1 166 ? 1.555 17.815 -6.053 1.00 96.00 166 ILE A N 1
ATOM 1327 C CA . ILE A 1 166 ? 1.822 18.027 -7.486 1.00 96.00 166 ILE A CA 1
ATOM 1328 C C . ILE A 1 166 ? 2.748 16.927 -8.014 1.00 96.00 166 ILE A C 1
ATOM 1330 O O . ILE A 1 166 ? 2.450 16.306 -9.036 1.00 96.00 166 ILE A O 1
ATOM 1334 N N . ILE A 1 167 ? 3.827 16.631 -7.284 1.00 96.69 167 ILE A N 1
ATOM 1335 C CA . ILE A 1 167 ? 4.770 15.569 -7.642 1.00 96.69 167 ILE A CA 1
ATOM 1336 C C . ILE A 1 167 ? 4.043 14.214 -7.675 1.00 96.69 167 ILE A C 1
ATOM 1338 O O . ILE A 1 167 ? 4.061 13.545 -8.704 1.00 96.69 167 ILE A O 1
ATOM 1342 N N . ALA A 1 168 ? 3.320 13.834 -6.614 1.00 97.62 168 ALA A N 1
ATOM 1343 C CA . ALA A 1 168 ? 2.554 12.582 -6.557 1.00 97.62 168 ALA A CA 1
ATOM 1344 C C . ALA A 1 168 ? 1.542 12.455 -7.705 1.00 97.62 168 ALA A C 1
ATOM 1346 O O . ALA A 1 168 ? 1.458 11.406 -8.345 1.00 97.62 168 ALA A O 1
ATOM 1347 N N . SER A 1 169 ? 0.812 13.532 -8.010 1.00 96.38 169 SER A N 1
ATOM 1348 C CA . SER A 1 169 ? -0.124 13.560 -9.135 1.00 96.38 169 SER A CA 1
ATOM 1349 C C . SER A 1 169 ? 0.585 13.381 -10.478 1.00 96.38 169 SER A C 1
ATOM 1351 O O . SER A 1 169 ? 0.024 12.769 -11.381 1.00 96.38 169 SER A O 1
ATOM 1353 N N . SER A 1 170 ? 1.814 13.874 -10.613 1.00 95.75 170 SER A N 1
ATOM 1354 C CA . SER A 1 170 ? 2.614 13.718 -11.831 1.00 95.75 170 SER A CA 1
ATOM 1355 C C . SER A 1 170 ? 3.057 12.269 -12.030 1.00 95.75 170 SER A C 1
ATOM 1357 O O . SER A 1 170 ? 2.904 11.735 -13.126 1.00 95.75 170 SER A O 1
ATOM 1359 N N . TYR A 1 171 ? 3.498 11.597 -10.957 1.00 97.50 171 TYR A N 1
ATOM 1360 C CA . TYR A 1 171 ? 3.759 10.152 -10.975 1.00 97.50 171 TYR A CA 1
ATOM 1361 C C . TYR A 1 171 ? 2.504 9.355 -11.327 1.00 97.50 171 TYR A C 1
ATOM 1363 O O . TYR A 1 171 ? 2.544 8.476 -12.184 1.00 97.50 171 TYR A O 1
ATOM 1371 N N . LYS A 1 172 ? 1.366 9.701 -10.715 1.00 97.50 172 LYS A N 1
ATOM 1372 C CA . LYS A 1 172 ? 0.076 9.055 -10.983 1.00 97.50 172 LYS A CA 1
ATOM 1373 C C . LYS A 1 172 ? -0.296 9.131 -12.464 1.00 97.50 172 LYS A C 1
ATOM 1375 O O . LYS A 1 172 ? -0.737 8.132 -13.021 1.00 97.50 172 LYS A O 1
ATOM 1380 N N . ASN A 1 173 ? -0.085 10.282 -13.104 1.00 95.25 173 ASN A N 1
ATOM 1381 C CA . ASN A 1 173 ? -0.472 10.499 -14.496 1.00 95.25 173 ASN A CA 1
ATOM 1382 C C . ASN A 1 173 ? 0.198 9.514 -15.461 1.00 95.25 173 ASN A C 1
ATOM 1384 O O . ASN A 1 173 ? -0.492 8.984 -16.323 1.00 95.25 173 ASN A O 1
ATOM 1388 N N . PHE A 1 174 ? 1.503 9.244 -15.326 1.00 95.50 174 PHE A N 1
ATOM 1389 C CA . PHE A 1 174 ? 2.176 8.279 -16.208 1.00 95.50 174 PHE A CA 1
ATOM 1390 C C . PHE A 1 174 ? 2.099 6.835 -15.701 1.00 95.50 174 PHE A C 1
ATOM 1392 O O . PHE A 1 174 ? 2.102 5.915 -16.514 1.00 95.50 174 PHE A O 1
ATOM 1399 N N . LEU A 1 175 ? 1.991 6.604 -14.385 1.00 97.31 175 LEU A N 1
ATOM 1400 C CA . LEU A 1 175 ? 1.813 5.254 -13.834 1.00 97.31 175 LEU A CA 1
ATOM 1401 C C . LEU A 1 175 ? 0.459 4.642 -14.222 1.00 97.31 175 LEU A C 1
ATOM 1403 O O . LEU A 1 175 ? 0.368 3.433 -14.434 1.00 97.31 175 LEU A O 1
ATOM 1407 N N . LEU A 1 176 ? -0.578 5.470 -14.365 1.00 96.56 176 LEU A N 1
ATOM 1408 C CA . LEU A 1 176 ? -1.911 5.043 -14.797 1.00 96.56 176 LEU A CA 1
ATOM 1409 C C . LEU A 1 176 ? -2.145 5.188 -16.311 1.00 96.56 176 LEU A C 1
ATOM 1411 O O . LEU A 1 176 ? -3.246 4.918 -16.782 1.00 96.56 176 LEU A O 1
ATOM 1415 N N . ASP A 1 177 ? -1.139 5.600 -17.088 1.00 95.19 177 ASP A N 1
ATOM 1416 C CA . ASP A 1 177 ? -1.280 5.789 -18.534 1.00 95.19 177 ASP A CA 1
ATOM 1417 C C . ASP A 1 177 ? -1.257 4.448 -19.274 1.00 95.19 177 ASP A C 1
ATOM 1419 O O . ASP A 1 177 ? -0.196 3.854 -19.486 1.00 95.19 177 ASP A O 1
ATOM 1423 N N . THR A 1 178 ? -2.432 3.973 -19.694 1.00 93.94 178 THR A N 1
ATOM 1424 C CA . THR A 1 178 ? -2.609 2.651 -20.311 1.00 93.94 178 THR A CA 1
ATOM 1425 C C . THR A 1 178 ? -1.844 2.448 -21.619 1.00 93.94 178 THR A C 1
ATOM 1427 O O . THR A 1 178 ? -1.648 1.307 -22.029 1.00 93.94 178 THR A O 1
ATOM 1430 N N . ARG A 1 179 ? -1.344 3.524 -22.242 1.00 92.69 179 ARG A N 1
ATOM 1431 C CA . ARG A 1 179 ? -0.563 3.469 -23.487 1.00 92.69 179 ARG A CA 1
ATOM 1432 C C . ARG A 1 179 ? 0.832 2.880 -23.307 1.00 92.69 179 ARG A C 1
ATOM 1434 O O . ARG A 1 179 ? 1.430 2.446 -24.285 1.00 92.69 179 ARG A O 1
ATOM 1441 N N . PHE A 1 180 ? 1.374 2.899 -22.090 1.00 91.62 180 PHE A N 1
ATOM 1442 C CA . PHE A 1 180 ? 2.708 2.368 -21.810 1.00 91.62 180 PHE A CA 1
ATOM 1443 C C . PHE A 1 180 ? 2.617 0.993 -21.182 1.00 91.62 180 PHE A C 1
ATOM 1445 O O . PHE A 1 180 ? 1.689 0.709 -20.434 1.00 91.62 180 PHE A O 1
ATOM 1452 N N . ARG A 1 181 ? 3.610 0.145 -21.404 1.00 93.94 181 ARG A N 1
ATOM 1453 C CA . ARG A 1 181 ? 3.657 -1.160 -20.756 1.00 93.94 181 ARG A CA 1
ATOM 1454 C C . ARG A 1 181 ? 3.826 -1.018 -19.226 1.00 93.94 181 ARG A C 1
ATOM 1456 O O . ARG A 1 181 ? 4.683 -0.235 -18.809 1.00 93.94 181 ARG A O 1
ATOM 1463 N N . PRO A 1 182 ? 3.060 -1.723 -18.371 1.00 96.62 182 PRO A N 1
ATOM 1464 C CA . PRO A 1 182 ? 3.201 -1.667 -16.915 1.00 96.62 182 PRO A CA 1
ATOM 1465 C C . PRO A 1 182 ? 4.633 -1.721 -16.365 1.00 96.62 182 PRO A C 1
ATOM 1467 O O . PRO A 1 182 ? 5.012 -0.852 -15.574 1.00 96.62 182 PRO A O 1
ATOM 1470 N N . SER A 1 183 ? 5.460 -2.668 -16.825 1.00 96.81 183 SER A N 1
ATOM 1471 C CA . SER A 1 183 ? 6.871 -2.764 -16.433 1.00 96.81 183 SER A CA 1
ATOM 1472 C C . SER A 1 183 ? 7.633 -1.456 -16.698 1.00 96.81 183 SER A C 1
ATOM 1474 O O . SER A 1 183 ? 8.432 -1.014 -15.874 1.00 96.81 183 SER A O 1
ATOM 1476 N N . ILE A 1 184 ? 7.362 -0.802 -17.833 1.00 97.06 184 ILE A N 1
ATOM 1477 C CA . ILE A 1 184 ? 8.005 0.452 -18.239 1.00 97.06 184 ILE A CA 1
ATOM 1478 C C . ILE A 1 184 ? 7.560 1.596 -17.342 1.00 97.06 184 ILE A C 1
ATOM 1480 O O . ILE A 1 184 ? 8.402 2.373 -16.902 1.00 97.06 184 ILE A O 1
ATOM 1484 N N . ARG A 1 185 ? 6.273 1.674 -16.991 1.00 97.00 185 ARG A N 1
ATOM 1485 C CA . ARG A 1 185 ? 5.765 2.706 -16.073 1.00 97.00 185 ARG A CA 1
ATOM 1486 C C . ARG A 1 185 ? 6.439 2.619 -14.702 1.00 97.00 185 ARG A C 1
ATOM 1488 O O . ARG A 1 185 ? 6.858 3.636 -14.152 1.00 97.00 185 ARG A O 1
ATOM 1495 N N . ILE A 1 186 ? 6.577 1.405 -14.165 1.00 98.19 186 ILE A N 1
ATOM 1496 C CA . ILE A 1 186 ? 7.239 1.158 -12.876 1.00 98.19 186 ILE A CA 1
ATOM 1497 C C . ILE A 1 186 ? 8.730 1.508 -12.947 1.00 98.19 186 ILE A C 1
ATOM 1499 O O . ILE A 1 186 ? 9.243 2.195 -12.060 1.00 98.19 186 ILE A O 1
ATOM 1503 N N . PHE A 1 187 ? 9.419 1.094 -14.012 1.00 98.31 187 PHE A N 1
ATOM 1504 C CA . PHE A 1 187 ? 10.842 1.386 -14.183 1.00 98.31 187 PHE A CA 1
ATOM 1505 C C . PHE A 1 187 ? 11.111 2.883 -14.389 1.00 98.31 187 PHE A C 1
ATOM 1507 O O . PHE A 1 187 ? 12.020 3.443 -13.776 1.00 98.31 187 PHE A O 1
ATOM 1514 N N . ALA A 1 188 ? 10.262 3.556 -15.168 1.00 97.50 188 ALA A N 1
ATOM 1515 C CA . ALA A 1 188 ? 10.294 4.999 -15.363 1.00 97.50 188 ALA A CA 1
ATOM 1516 C C . ALA A 1 188 ? 10.135 5.756 -14.037 1.00 97.50 188 ALA A C 1
ATOM 1518 O O . ALA A 1 188 ? 10.878 6.701 -13.779 1.00 97.50 188 ALA A O 1
ATOM 1519 N N . ALA A 1 189 ? 9.227 5.314 -13.157 1.00 97.62 189 ALA A N 1
ATOM 1520 C CA . ALA A 1 189 ? 9.084 5.910 -11.832 1.00 97.62 189 ALA A CA 1
ATOM 1521 C C . ALA A 1 189 ? 10.362 5.773 -10.996 1.00 97.62 189 ALA A C 1
ATOM 1523 O O . ALA A 1 189 ? 10.788 6.748 -10.383 1.00 97.62 189 ALA A O 1
ATOM 1524 N N . ALA A 1 190 ? 11.013 4.607 -11.009 1.00 97.31 190 ALA A N 1
ATOM 1525 C CA . ALA A 1 190 ? 12.281 4.414 -10.306 1.00 97.31 190 ALA A CA 1
ATOM 1526 C C . ALA A 1 190 ? 13.390 5.339 -10.832 1.00 97.31 190 ALA A C 1
ATOM 1528 O O . ALA A 1 190 ? 14.098 5.969 -10.043 1.00 97.31 190 ALA A O 1
ATOM 1529 N N . LYS A 1 191 ? 13.496 5.475 -12.158 1.00 96.12 191 LYS A N 1
ATOM 1530 C CA . LYS A 1 191 ? 14.477 6.354 -12.809 1.00 96.12 191 LYS A CA 1
ATOM 1531 C C . LYS A 1 191 ? 14.212 7.829 -12.548 1.00 96.12 191 LYS A C 1
ATOM 1533 O O . LYS A 1 191 ? 15.151 8.584 -12.315 1.00 96.12 191 LYS A O 1
ATOM 1538 N N . LEU A 1 192 ? 12.946 8.233 -12.510 1.00 94.38 192 LEU A N 1
ATOM 1539 C CA . LEU A 1 192 ? 12.566 9.606 -12.198 1.00 94.38 192 LEU A CA 1
ATOM 1540 C C . LEU A 1 192 ? 12.868 9.971 -10.736 1.00 94.38 192 LEU A C 1
ATOM 1542 O O . LEU A 1 192 ? 13.279 11.097 -10.458 1.00 94.38 192 LEU A O 1
ATOM 1546 N N . ILE A 1 193 ? 12.719 9.022 -9.803 1.00 93.81 193 ILE A N 1
ATOM 1547 C CA . ILE A 1 193 ? 13.157 9.207 -8.410 1.00 93.81 193 ILE A CA 1
ATOM 1548 C C . ILE A 1 193 ? 14.670 9.417 -8.379 1.00 93.81 193 ILE A C 1
ATOM 1550 O O . ILE A 1 193 ? 15.126 10.392 -7.794 1.00 93.81 193 ILE A O 1
ATOM 1554 N N . GLU A 1 194 ? 15.437 8.539 -9.034 1.00 91.81 194 GLU A N 1
ATOM 1555 C CA . GLU A 1 194 ? 16.901 8.634 -9.104 1.00 91.81 194 GLU A CA 1
ATOM 1556 C C . GLU A 1 194 ? 17.361 9.976 -9.690 1.00 91.81 194 GLU A C 1
ATOM 1558 O O . GLU A 1 194 ? 18.252 10.617 -9.133 1.00 91.81 194 GLU A O 1
ATOM 1563 N N . PHE A 1 195 ? 16.721 10.422 -10.774 1.00 91.31 195 PHE A N 1
ATOM 1564 C CA . PHE A 1 195 ? 16.987 11.708 -11.410 1.00 91.31 195 PHE A CA 1
ATOM 1565 C C . PHE A 1 195 ? 16.773 12.871 -10.432 1.00 91.31 195 PHE A C 1
ATOM 1567 O O . PHE A 1 195 ? 17.684 13.669 -10.220 1.00 91.31 195 PHE A O 1
ATOM 1574 N N . HIS A 1 196 ? 15.620 12.938 -9.768 1.00 90.31 196 HIS A N 1
ATOM 1575 C CA . HIS A 1 196 ? 15.302 14.027 -8.839 1.00 90.31 196 HIS A CA 1
ATOM 1576 C C . HIS A 1 196 ? 16.007 13.935 -7.475 1.00 90.31 196 HIS A C 1
ATOM 1578 O O . HIS A 1 196 ? 16.010 14.903 -6.716 1.00 90.31 196 HIS A O 1
ATOM 1584 N N . SER A 1 197 ? 16.598 12.789 -7.127 1.00 87.06 197 SER A N 1
ATOM 1585 C CA . SER A 1 197 ? 17.423 12.653 -5.919 1.00 87.06 197 SER A CA 1
ATOM 1586 C C . SER A 1 197 ? 18.786 13.344 -6.048 1.00 87.06 197 SER A C 1
ATOM 1588 O O . SER A 1 197 ? 19.476 13.527 -5.039 1.00 87.06 197 SER A O 1
ATOM 1590 N N . ARG A 1 198 ? 19.203 13.712 -7.267 1.00 89.00 198 ARG A N 1
ATOM 1591 C CA . ARG A 1 198 ? 20.487 14.374 -7.506 1.00 89.00 198 ARG A CA 1
ATOM 1592 C C . ARG A 1 198 ? 20.458 15.828 -7.008 1.00 89.00 198 ARG A C 1
ATOM 1594 O O . ARG A 1 198 ? 19.474 16.522 -7.266 1.00 89.00 198 ARG A O 1
ATOM 1601 N N . PRO A 1 199 ? 21.497 16.313 -6.297 1.00 88.56 199 PRO A N 1
ATOM 1602 C CA . PRO A 1 199 ? 21.519 17.671 -5.747 1.00 88.56 199 PRO A CA 1
ATOM 1603 C C . PRO A 1 199 ? 21.261 18.778 -6.775 1.00 88.56 199 PRO A C 1
ATOM 1605 O O . PRO A 1 199 ? 20.599 19.759 -6.450 1.00 88.56 199 PRO A O 1
ATOM 1608 N N . GLU A 1 200 ? 21.747 18.606 -8.002 1.00 91.88 200 GLU A N 1
ATOM 1609 C CA . GLU A 1 200 ? 21.564 19.536 -9.117 1.00 91.88 200 GLU A CA 1
ATOM 1610 C C . GLU A 1 200 ? 20.100 19.690 -9.560 1.00 91.88 200 GLU A C 1
ATOM 1612 O O . GLU A 1 200 ? 19.738 20.745 -10.066 1.00 91.88 200 GLU A O 1
ATOM 1617 N N . ASN A 1 201 ? 19.248 18.694 -9.293 1.00 90.06 201 ASN A N 1
ATOM 1618 C CA . ASN A 1 201 ? 17.829 18.688 -9.666 1.00 90.06 201 ASN A CA 1
ATOM 1619 C C . ASN A 1 201 ? 16.910 19.038 -8.480 1.00 90.06 201 ASN A C 1
ATOM 1621 O O . ASN A 1 201 ? 15.692 18.867 -8.536 1.00 90.06 201 ASN A O 1
ATOM 1625 N N . ALA A 1 202 ? 17.472 19.516 -7.363 1.00 88.25 202 ALA A N 1
ATOM 1626 C CA . ALA A 1 202 ? 16.700 19.829 -6.162 1.00 88.25 202 ALA A CA 1
ATOM 1627 C C . ALA A 1 202 ? 15.641 20.923 -6.391 1.00 88.25 202 ALA A C 1
ATOM 1629 O O . ALA A 1 202 ? 14.576 20.878 -5.767 1.00 88.25 202 ALA A O 1
ATOM 1630 N N . SER A 1 203 ? 15.911 21.885 -7.282 1.00 87.19 203 SER A N 1
ATOM 1631 C CA . SER A 1 203 ? 14.968 22.950 -7.654 1.00 87.19 203 SER A CA 1
ATOM 1632 C C . SER A 1 203 ? 13.675 22.393 -8.241 1.00 87.19 203 SER A C 1
ATOM 1634 O O . SER A 1 203 ? 12.600 22.867 -7.885 1.00 87.19 203 SER A O 1
ATOM 1636 N N . ASP A 1 204 ? 13.750 21.325 -9.040 1.00 85.81 204 ASP A N 1
ATOM 1637 C CA . ASP A 1 204 ? 12.579 20.709 -9.680 1.00 85.81 204 ASP A CA 1
ATOM 1638 C C . ASP A 1 204 ? 11.562 20.218 -8.642 1.00 85.81 204 ASP A C 1
ATOM 1640 O O . ASP A 1 204 ? 10.350 20.246 -8.860 1.00 85.81 204 ASP A O 1
ATOM 1644 N N . ILE A 1 205 ? 12.060 19.81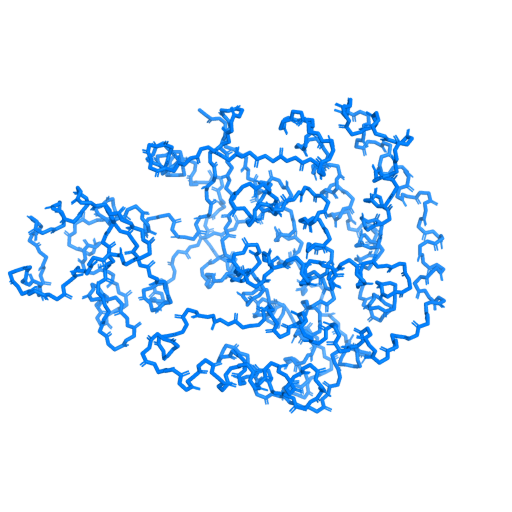4 -7.471 1.00 89.31 205 ILE A N 1
ATOM 1645 C CA . ILE A 1 205 ? 11.260 19.340 -6.343 1.00 89.31 205 ILE A CA 1
ATOM 1646 C C . ILE A 1 205 ? 10.776 20.486 -5.457 1.00 89.31 205 ILE A C 1
ATOM 1648 O O . ILE A 1 205 ? 9.617 20.494 -5.033 1.00 89.31 205 ILE A O 1
ATOM 1652 N N . VAL A 1 206 ? 11.650 21.443 -5.142 1.00 86.94 206 VAL A N 1
ATOM 1653 C CA . VAL A 1 206 ? 11.309 22.575 -4.264 1.00 86.94 206 VAL A CA 1
ATOM 1654 C C . VAL A 1 206 ? 10.275 23.483 -4.928 1.00 86.94 206 VAL A C 1
ATOM 1656 O O . VAL A 1 206 ? 9.288 23.873 -4.294 1.00 86.94 206 VAL A O 1
ATOM 1659 N N . ASP A 1 207 ? 10.450 23.733 -6.222 1.00 86.19 207 ASP A N 1
ATOM 1660 C CA . ASP A 1 207 ? 9.646 24.678 -6.984 1.00 86.19 207 ASP A CA 1
ATOM 1661 C C . ASP A 1 207 ? 8.516 24.012 -7.776 1.00 86.19 207 ASP A C 1
ATOM 1663 O O . ASP A 1 207 ? 7.683 24.728 -8.340 1.00 86.19 207 ASP A O 1
ATOM 1667 N N . ALA A 1 208 ? 8.396 22.676 -7.716 1.00 86.38 208 ALA A N 1
ATOM 1668 C CA . ALA A 1 208 ? 7.428 21.845 -8.439 1.00 86.38 208 ALA A CA 1
ATOM 1669 C C . ALA A 1 208 ? 6.088 22.555 -8.716 1.00 86.38 208 ALA A C 1
ATOM 1671 O O . ALA A 1 208 ? 5.297 22.858 -7.814 1.00 86.38 208 ALA A O 1
ATOM 1672 N N . GLY A 1 209 ? 5.845 22.880 -9.982 1.00 86.50 209 GLY A N 1
ATOM 1673 C CA . GLY A 1 209 ? 4.644 23.577 -10.437 1.00 86.50 209 GLY A CA 1
ATOM 1674 C C . GLY A 1 209 ? 3.819 22.734 -11.400 1.00 86.50 209 GLY A C 1
ATOM 1675 O O . GLY A 1 209 ? 4.070 21.549 -11.594 1.00 86.50 209 GLY A O 1
ATOM 1676 N N . ASN A 1 210 ? 2.855 23.368 -12.067 1.00 77.69 210 ASN A N 1
ATOM 1677 C CA . ASN A 1 210 ? 2.044 22.701 -13.091 1.00 77.69 210 ASN A CA 1
ATOM 1678 C C . ASN A 1 210 ? 2.893 22.151 -14.253 1.00 77.69 210 ASN A C 1
ATOM 1680 O O . ASN A 1 210 ? 2.522 21.149 -14.860 1.00 77.69 210 ASN A O 1
ATOM 1684 N N . PHE A 1 211 ? 4.042 22.777 -14.535 1.00 82.88 211 PHE A N 1
ATOM 1685 C CA . PHE A 1 211 ? 4.984 22.319 -15.557 1.00 82.88 211 PHE A CA 1
ATOM 1686 C C . PHE A 1 211 ? 5.621 20.965 -15.208 1.00 82.88 211 PHE A C 1
ATOM 1688 O O . PHE A 1 211 ? 5.799 20.149 -16.105 1.00 82.88 211 PHE A O 1
ATOM 1695 N N . PHE A 1 212 ? 5.834 20.665 -13.916 1.00 87.94 212 PHE A N 1
ATOM 1696 C CA . PHE A 1 212 ? 6.477 19.423 -13.466 1.00 87.94 212 PHE A CA 1
ATOM 1697 C C . PHE A 1 212 ? 5.768 18.183 -14.021 1.00 87.94 212 PHE A C 1
ATOM 1699 O O . PHE A 1 212 ? 6.415 17.246 -14.478 1.00 87.94 212 PHE A O 1
ATOM 1706 N N . SER A 1 213 ? 4.429 18.181 -14.048 1.00 85.94 213 SER A N 1
ATOM 1707 C CA . SER A 1 213 ? 3.685 17.041 -14.595 1.00 85.94 213 SER A CA 1
ATOM 1708 C C . SER A 1 213 ? 3.892 16.862 -16.093 1.00 85.94 213 SER A C 1
ATOM 1710 O O . SER A 1 213 ? 3.886 15.723 -16.563 1.00 85.94 213 SER A O 1
ATOM 1712 N N . LYS A 1 214 ? 3.997 17.961 -16.845 1.00 88.38 214 LYS A N 1
ATOM 1713 C CA . LYS A 1 214 ? 4.216 17.912 -18.290 1.00 88.38 214 LYS A CA 1
ATOM 1714 C C . LYS A 1 214 ? 5.628 17.410 -18.573 1.00 88.38 214 LYS A C 1
ATOM 1716 O O . LYS A 1 214 ? 5.776 16.463 -19.339 1.00 88.38 214 LYS A O 1
ATOM 1721 N N . ASP A 1 215 ? 6.613 17.978 -17.889 1.00 89.00 215 ASP A N 1
ATOM 1722 C CA . ASP A 1 215 ? 8.026 17.664 -18.084 1.00 89.00 215 ASP A CA 1
ATOM 1723 C C . ASP A 1 215 ? 8.334 16.224 -17.668 1.00 89.00 215 ASP A C 1
ATOM 1725 O O . ASP A 1 215 ? 8.971 15.494 -18.422 1.00 89.00 215 ASP A O 1
ATOM 1729 N N . ALA A 1 216 ? 7.787 15.760 -16.537 1.00 90.06 216 ALA A N 1
ATOM 1730 C CA . ALA A 1 216 ? 7.904 14.368 -16.112 1.00 90.06 216 ALA A CA 1
ATOM 1731 C C . ALA A 1 216 ? 7.314 13.406 -17.154 1.00 90.06 216 ALA A C 1
ATOM 1733 O O . ALA A 1 216 ? 7.951 12.424 -17.523 1.00 90.06 216 ALA A O 1
ATOM 1734 N N . MET A 1 217 ? 6.114 13.689 -17.668 1.00 91.06 217 MET A N 1
ATOM 1735 C CA . MET A 1 217 ? 5.482 12.856 -18.696 1.00 91.06 217 MET A CA 1
ATOM 1736 C C . MET A 1 217 ? 6.279 12.858 -20.010 1.00 91.06 217 MET A C 1
ATOM 1738 O O . MET A 1 217 ? 6.412 11.821 -20.656 1.00 91.06 217 MET A O 1
ATOM 1742 N N . GLU A 1 218 ? 6.790 14.013 -20.430 1.00 92.25 218 GLU A N 1
ATOM 1743 C CA . GLU A 1 218 ? 7.581 14.156 -21.653 1.00 92.25 218 GLU A CA 1
ATOM 1744 C C . GLU A 1 218 ? 8.933 13.445 -21.543 1.00 92.25 218 GLU A C 1
ATOM 1746 O O . GLU A 1 218 ? 9.323 12.734 -22.470 1.00 92.25 218 GLU A O 1
ATOM 1751 N N . LEU A 1 219 ? 9.598 13.560 -20.390 1.00 90.69 219 LEU A N 1
ATOM 1752 C CA . LEU A 1 219 ? 10.815 12.823 -20.071 1.00 90.69 219 LEU A CA 1
ATOM 1753 C C . LEU A 1 219 ? 10.564 11.313 -20.123 1.00 90.69 219 LEU A C 1
ATOM 1755 O O . LEU A 1 219 ? 11.260 10.612 -20.851 1.00 90.69 219 LEU A O 1
ATOM 1759 N N . VAL A 1 220 ? 9.521 10.821 -19.439 1.00 92.00 220 VAL A N 1
ATOM 1760 C CA . VAL A 1 220 ? 9.154 9.395 -19.464 1.00 92.00 220 VAL A CA 1
ATOM 1761 C C . VAL A 1 220 ? 8.919 8.920 -20.894 1.00 92.00 220 VAL A C 1
ATOM 1763 O O . VAL A 1 220 ? 9.508 7.922 -21.292 1.00 92.00 220 VAL A O 1
ATOM 1766 N N . LYS A 1 221 ? 8.126 9.652 -21.689 1.00 94.06 221 LYS A N 1
ATOM 1767 C CA . LYS A 1 221 ? 7.848 9.314 -23.095 1.00 94.06 221 LYS A CA 1
ATOM 1768 C C . LYS A 1 221 ? 9.113 9.211 -23.941 1.00 94.06 221 LYS A C 1
ATOM 1770 O O . LYS A 1 221 ? 9.243 8.267 -24.713 1.00 94.06 221 LYS A O 1
ATOM 1775 N N . ARG A 1 222 ? 10.029 10.173 -23.806 1.00 95.31 222 ARG A N 1
ATOM 1776 C CA . ARG A 1 222 ? 11.295 10.192 -24.554 1.00 95.31 222 ARG A CA 1
ATOM 1777 C C . ARG A 1 222 ? 12.219 9.047 -24.157 1.00 95.31 222 ARG A C 1
ATOM 1779 O O . ARG A 1 222 ? 12.933 8.540 -25.011 1.00 95.31 222 ARG A O 1
ATOM 1786 N N . SER A 1 223 ? 12.177 8.627 -22.895 1.00 95.00 223 SER A N 1
ATOM 1787 C CA . SER A 1 223 ? 13.031 7.559 -22.376 1.00 95.00 223 SER A CA 1
ATOM 1788 C C . SER A 1 223 ? 12.513 6.144 -22.650 1.00 95.00 223 SER A C 1
ATOM 1790 O O . SER A 1 223 ? 13.250 5.204 -22.383 1.00 95.00 223 SER A O 1
ATOM 1792 N N . ILE A 1 224 ? 11.293 5.946 -23.172 1.00 95.38 224 ILE A N 1
ATOM 1793 C CA . ILE A 1 224 ? 10.712 4.597 -23.364 1.00 95.38 224 ILE A CA 1
ATOM 1794 C C . ILE A 1 224 ? 11.654 3.635 -24.107 1.00 95.38 224 ILE A C 1
ATOM 1796 O O . ILE A 1 224 ? 11.902 2.565 -23.550 1.00 95.38 224 ILE A O 1
ATOM 1800 N N . PRO A 1 225 ? 12.227 3.981 -25.281 1.00 96.38 225 PRO A N 1
ATOM 1801 C CA . PRO A 1 225 ? 13.098 3.052 -26.004 1.00 96.38 225 PRO A CA 1
ATOM 1802 C C . PRO A 1 225 ? 14.324 2.636 -25.180 1.00 96.38 225 PRO A C 1
ATOM 1804 O O . PRO A 1 225 ? 14.696 1.465 -25.151 1.00 96.38 225 PRO A O 1
ATOM 1807 N N . ASP A 1 226 ? 14.921 3.577 -24.444 1.00 97.38 226 ASP A N 1
ATOM 1808 C CA . ASP A 1 226 ? 16.070 3.302 -23.580 1.00 97.38 226 ASP A CA 1
ATOM 1809 C C . ASP A 1 226 ? 15.679 2.414 -22.393 1.00 97.38 226 ASP A C 1
ATOM 1811 O O . ASP A 1 226 ? 16.386 1.461 -22.065 1.00 97.38 226 ASP A O 1
ATOM 1815 N N . LEU A 1 227 ? 14.525 2.674 -21.771 1.00 97.50 227 LEU A N 1
ATOM 1816 C CA . LEU A 1 227 ? 13.999 1.861 -20.672 1.00 97.50 227 LEU A CA 1
ATOM 1817 C C . LEU A 1 227 ? 13.707 0.423 -21.127 1.00 97.50 227 LEU A C 1
ATOM 1819 O O . LEU A 1 227 ? 14.042 -0.523 -20.414 1.00 97.50 227 LEU A O 1
ATOM 1823 N N . GLU A 1 228 ? 13.122 0.244 -22.313 1.00 96.88 228 GLU A N 1
ATOM 1824 C CA . GLU A 1 228 ? 12.874 -1.072 -22.916 1.00 96.88 228 GLU A CA 1
ATOM 1825 C C . GLU A 1 228 ? 14.176 -1.828 -23.184 1.00 96.88 228 GLU A C 1
ATOM 1827 O O . GLU A 1 228 ? 14.282 -3.017 -22.856 1.00 96.88 228 GLU A O 1
ATOM 1832 N N . ASN A 1 229 ? 15.182 -1.133 -23.716 1.00 97.75 229 ASN A N 1
ATOM 1833 C CA . ASN A 1 229 ? 16.506 -1.696 -23.954 1.00 97.75 229 ASN A CA 1
ATOM 1834 C C . ASN A 1 229 ? 17.171 -2.141 -22.646 1.00 97.75 229 ASN A C 1
ATOM 1836 O O . ASN A 1 229 ? 17.668 -3.265 -22.568 1.00 97.75 229 ASN A O 1
ATOM 1840 N N . ILE A 1 230 ? 17.128 -1.312 -21.597 1.00 98.19 230 ILE A N 1
ATOM 1841 C CA . ILE A 1 230 ? 17.707 -1.641 -20.286 1.00 98.19 230 ILE A CA 1
ATOM 1842 C C . ILE A 1 230 ? 17.01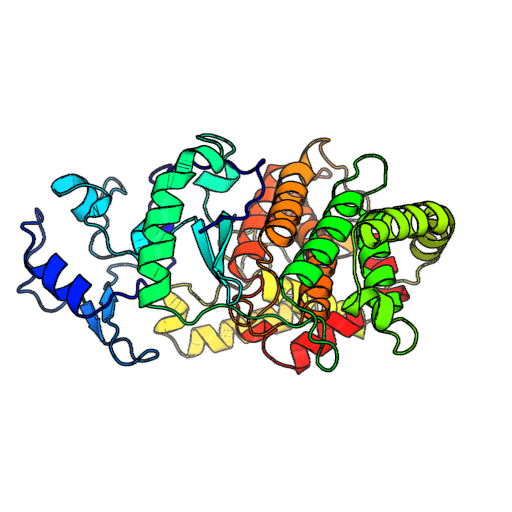5 -2.863 -19.668 1.00 98.19 230 ILE A C 1
ATOM 1844 O O . ILE A 1 230 ? 17.697 -3.778 -19.207 1.00 98.19 230 ILE A O 1
ATOM 1848 N N . ILE A 1 231 ? 15.678 -2.925 -19.690 1.00 97.81 231 ILE A N 1
ATOM 1849 C CA . ILE A 1 231 ? 14.924 -4.082 -19.175 1.00 97.81 231 ILE A CA 1
ATOM 1850 C C . ILE A 1 231 ? 15.274 -5.357 -19.949 1.00 97.81 231 ILE A C 1
ATOM 1852 O O . ILE A 1 231 ? 15.550 -6.401 -19.354 1.00 97.81 231 ILE A O 1
ATOM 1856 N N . SER A 1 232 ? 15.321 -5.275 -21.277 1.00 96.62 232 SER A N 1
ATOM 1857 C CA . SER A 1 232 ? 15.611 -6.428 -22.134 1.00 96.62 232 SER A CA 1
ATOM 1858 C C . SER A 1 232 ? 17.048 -6.935 -21.955 1.00 96.62 232 SER A C 1
ATOM 1860 O O . SER A 1 232 ? 17.283 -8.149 -21.923 1.00 96.62 232 SER A O 1
ATOM 1862 N N . ALA A 1 233 ? 18.004 -6.022 -21.769 1.00 97.62 233 ALA A N 1
ATOM 1863 C CA . ALA A 1 233 ? 19.420 -6.321 -21.560 1.00 97.62 233 ALA A CA 1
ATOM 1864 C C . ALA A 1 233 ? 19.784 -6.649 -20.100 1.00 97.62 233 ALA A C 1
ATOM 1866 O O . ALA A 1 233 ? 20.926 -7.031 -19.829 1.00 97.62 233 ALA A O 1
ATOM 1867 N N . ALA A 1 234 ? 18.840 -6.530 -19.159 1.00 97.69 234 ALA A N 1
ATOM 1868 C CA . ALA A 1 234 ? 19.101 -6.743 -17.741 1.00 97.69 234 ALA A CA 1
ATOM 1869 C C . ALA A 1 234 ? 19.661 -8.144 -17.468 1.00 97.69 234 ALA A C 1
ATOM 1871 O O . ALA A 1 234 ? 19.148 -9.162 -17.966 1.00 97.69 234 ALA A O 1
ATOM 1872 N N . LYS A 1 235 ? 20.714 -8.187 -16.646 1.00 97.31 235 LYS A N 1
ATOM 1873 C CA . LYS A 1 235 ? 21.329 -9.434 -16.187 1.00 97.31 235 LYS A CA 1
ATOM 1874 C C . LYS A 1 235 ? 20.464 -10.044 -15.085 1.00 97.31 235 LYS A C 1
ATOM 1876 O O . LYS A 1 235 ? 19.964 -9.292 -14.249 1.00 97.31 235 LYS A O 1
ATOM 1881 N N . PRO A 1 236 ? 20.325 -11.381 -15.024 1.00 96.88 236 PRO A N 1
ATOM 1882 C CA . PRO A 1 236 ? 19.607 -12.035 -13.936 1.00 96.88 236 PRO A CA 1
ATOM 1883 C C . PRO A 1 236 ? 20.121 -11.594 -12.564 1.00 96.88 236 PRO A C 1
ATOM 1885 O O . PRO A 1 236 ? 21.324 -11.380 -12.395 1.00 96.88 236 PRO A O 1
ATOM 1888 N N . LEU A 1 237 ? 19.216 -11.521 -11.584 1.00 97.12 237 LEU A N 1
ATOM 1889 C CA . LEU A 1 237 ? 19.579 -11.209 -10.204 1.00 97.12 237 LEU A CA 1
ATOM 1890 C C . LEU A 1 237 ? 20.672 -12.154 -9.694 1.00 97.12 237 LEU A C 1
ATOM 1892 O O . LEU A 1 237 ? 20.578 -13.379 -9.856 1.00 97.12 237 LEU A O 1
ATOM 1896 N N . ASN A 1 238 ? 21.672 -11.594 -9.019 1.00 96.19 238 ASN A N 1
ATOM 1897 C CA . ASN A 1 238 ? 22.658 -12.397 -8.307 1.00 96.19 238 ASN A CA 1
ATOM 1898 C C . ASN A 1 238 ? 22.036 -13.047 -7.054 1.00 96.19 238 ASN A C 1
ATOM 1900 O O . ASN A 1 238 ? 20.907 -12.748 -6.658 1.00 96.19 238 ASN A O 1
ATOM 1904 N N . LEU A 1 239 ? 22.762 -13.969 -6.414 1.00 95.75 239 LEU A N 1
ATOM 1905 C CA . LEU A 1 239 ? 22.232 -14.723 -5.271 1.00 95.75 239 LEU A CA 1
ATOM 1906 C C . LEU A 1 239 ? 21.801 -13.813 -4.108 1.00 95.75 239 LEU A C 1
ATOM 1908 O O . LEU A 1 239 ? 20.756 -14.046 -3.504 1.00 95.75 239 LEU A O 1
ATOM 1912 N N . HIS A 1 240 ? 22.577 -12.769 -3.821 1.00 96.25 240 HIS A N 1
ATOM 1913 C CA . HIS A 1 240 ? 22.280 -11.823 -2.750 1.00 96.25 240 HIS A CA 1
ATOM 1914 C C . HIS A 1 240 ? 21.005 -11.017 -3.047 1.00 96.25 240 HIS A C 1
ATOM 1916 O O . HIS A 1 240 ? 20.127 -10.919 -2.193 1.00 96.25 240 HIS A O 1
ATOM 1922 N N . GLU A 1 241 ? 20.849 -10.520 -4.275 1.00 97.56 241 GLU A N 1
ATOM 1923 C CA . GLU A 1 241 ? 19.634 -9.828 -4.723 1.00 97.56 241 GLU A CA 1
ATOM 1924 C C . GLU A 1 241 ? 18.403 -10.742 -4.682 1.00 97.56 241 GLU A C 1
ATOM 1926 O O . GLU A 1 241 ? 17.357 -10.330 -4.185 1.00 97.56 241 GLU A O 1
ATOM 1931 N N . LYS A 1 242 ? 18.526 -12.007 -5.116 1.00 96.75 242 LYS A N 1
ATOM 1932 C CA . LYS A 1 242 ? 17.440 -13.000 -5.015 1.00 96.75 242 LYS A CA 1
ATOM 1933 C C . LYS A 1 242 ? 17.021 -13.241 -3.568 1.00 96.75 242 LYS A C 1
ATOM 1935 O O . LYS A 1 242 ? 15.828 -13.281 -3.273 1.00 96.75 242 LYS A O 1
ATOM 1940 N N . MET A 1 243 ? 17.986 -13.389 -2.660 1.00 96.62 243 MET A N 1
ATOM 1941 C CA . MET A 1 243 ? 17.707 -13.562 -1.232 1.00 96.62 243 MET A CA 1
ATOM 1942 C C . MET A 1 243 ? 16.993 -12.342 -0.646 1.00 96.62 243 MET A C 1
ATOM 1944 O O . MET A 1 243 ? 16.006 -12.508 0.072 1.00 96.62 243 MET A O 1
ATOM 1948 N N . ILE A 1 244 ? 17.447 -11.129 -0.979 1.00 97.56 244 ILE A N 1
ATOM 1949 C CA . ILE A 1 244 ? 16.787 -9.890 -0.555 1.00 97.56 244 ILE A CA 1
ATOM 1950 C C . ILE A 1 244 ? 15.363 -9.821 -1.115 1.00 97.56 244 ILE A C 1
ATOM 1952 O O . ILE A 1 244 ? 14.431 -9.525 -0.370 1.00 97.56 244 ILE A O 1
ATOM 1956 N N . PHE A 1 245 ? 15.164 -10.131 -2.395 1.00 97.94 245 PHE A N 1
ATOM 1957 C CA . PHE A 1 245 ? 13.843 -10.087 -3.013 1.00 97.94 245 PHE A CA 1
ATOM 1958 C C . PHE A 1 245 ? 12.863 -11.056 -2.347 1.00 97.94 245 PHE A C 1
ATOM 1960 O O . PHE A 1 245 ? 11.767 -10.656 -1.950 1.00 97.94 245 PHE A O 1
ATOM 1967 N N . ARG A 1 246 ? 13.282 -12.304 -2.109 1.00 96.75 246 ARG A N 1
ATOM 1968 C CA . ARG A 1 246 ? 12.477 -13.291 -1.373 1.00 96.75 246 ARG A CA 1
ATOM 1969 C C . ARG A 1 246 ? 12.197 -12.839 0.062 1.00 96.75 246 ARG A C 1
ATOM 1971 O O . ARG A 1 246 ? 11.072 -12.992 0.532 1.00 96.75 246 ARG A O 1
ATOM 1978 N N . PHE A 1 247 ? 13.175 -12.242 0.748 1.00 95.62 247 PHE A N 1
ATOM 1979 C CA . PHE A 1 247 ? 12.965 -11.671 2.081 1.00 95.62 247 PHE A CA 1
ATOM 1980 C C . PHE A 1 247 ? 11.901 -10.565 2.063 1.00 95.62 247 PHE A C 1
ATOM 1982 O O . PHE A 1 247 ? 11.019 -10.551 2.923 1.00 95.62 247 PHE A O 1
ATOM 1989 N N . ILE A 1 248 ? 11.938 -9.665 1.076 1.00 96.69 248 ILE A N 1
ATOM 1990 C CA . ILE A 1 248 ? 10.948 -8.593 0.923 1.00 96.69 248 ILE A CA 1
ATOM 1991 C C . ILE A 1 248 ? 9.558 -9.159 0.601 1.00 96.69 248 ILE A C 1
ATOM 1993 O O . ILE A 1 248 ? 8.594 -8.753 1.245 1.00 96.69 248 ILE A O 1
ATOM 1997 N N . ILE A 1 249 ? 9.439 -10.150 -0.290 1.00 96.31 249 ILE A N 1
ATOM 1998 C CA . ILE A 1 249 ? 8.166 -10.855 -0.532 1.00 96.31 249 ILE A CA 1
ATOM 1999 C C . ILE A 1 249 ? 7.627 -11.455 0.773 1.00 96.31 249 ILE A C 1
ATOM 2001 O O . ILE A 1 249 ? 6.485 -11.198 1.153 1.00 96.31 249 ILE A O 1
ATOM 2005 N N . GLY A 1 250 ? 8.459 -12.205 1.502 1.00 93.88 250 GLY A N 1
ATOM 2006 C CA . GLY A 1 250 ? 8.066 -12.802 2.778 1.00 93.88 250 GLY A CA 1
ATOM 2007 C C . GLY A 1 250 ? 7.661 -11.758 3.824 1.00 93.88 250 GLY A C 1
ATOM 2008 O O . GLY A 1 250 ? 6.757 -11.999 4.619 1.00 93.88 250 GLY A O 1
ATOM 2009 N N . SER A 1 251 ? 8.282 -10.579 3.784 1.00 92.31 251 SER A N 1
ATOM 2010 C CA . SER A 1 251 ? 7.958 -9.431 4.637 1.00 92.31 251 SER A CA 1
ATOM 2011 C C . SER A 1 251 ? 6.593 -8.818 4.318 1.00 92.31 251 SER A C 1
ATOM 2013 O O . SER A 1 251 ? 5.901 -8.399 5.242 1.00 92.31 251 SER A O 1
ATOM 2015 N N . PHE A 1 252 ? 6.192 -8.792 3.041 1.00 94.00 252 PHE A N 1
ATOM 2016 C CA . PHE A 1 252 ? 4.860 -8.343 2.624 1.00 94.00 252 PHE A CA 1
ATOM 2017 C C . PHE A 1 252 ? 3.760 -9.355 2.961 1.00 94.00 252 PHE A C 1
ATOM 2019 O O . PHE A 1 252 ? 2.664 -8.958 3.342 1.00 94.00 252 PHE A O 1
ATOM 2026 N N . ILE A 1 253 ? 4.047 -10.655 2.842 1.00 91.62 253 ILE A N 1
ATOM 2027 C CA . ILE A 1 253 ? 3.079 -11.725 3.134 1.00 91.62 253 ILE A CA 1
ATOM 2028 C C . ILE A 1 253 ? 2.805 -11.842 4.640 1.00 91.62 253 ILE A C 1
ATOM 2030 O O . ILE A 1 253 ? 1.703 -12.196 5.057 1.00 91.62 253 ILE A O 1
ATOM 2034 N N . ARG A 1 254 ? 3.821 -11.587 5.466 1.00 83.25 254 ARG A N 1
ATOM 2035 C CA . ARG A 1 254 ? 3.764 -11.800 6.912 1.00 83.25 254 ARG A CA 1
ATOM 2036 C C . ARG A 1 254 ? 2.680 -10.947 7.582 1.00 83.25 254 ARG A C 1
ATOM 2038 O O . ARG A 1 254 ? 2.817 -9.732 7.656 1.00 83.25 254 ARG A O 1
ATOM 2045 N N . SER A 1 255 ? 1.687 -11.594 8.194 1.00 72.25 255 SER A N 1
ATOM 2046 C CA . SER A 1 255 ? 0.749 -10.947 9.124 1.00 72.25 255 SER A CA 1
ATOM 2047 C C . SER A 1 255 ? 1.221 -11.154 10.566 1.00 72.25 255 SER A C 1
ATOM 2049 O O . SER A 1 255 ? 1.270 -12.280 11.060 1.00 72.25 255 SER A O 1
ATOM 2051 N N . ASP A 1 256 ? 1.608 -10.072 11.247 1.00 64.62 256 ASP A N 1
ATOM 2052 C CA . ASP A 1 256 ? 2.043 -10.122 12.654 1.00 64.62 256 ASP A CA 1
ATOM 2053 C C . ASP A 1 256 ? 0.849 -10.033 13.628 1.00 64.62 256 ASP A C 1
ATOM 2055 O O . ASP A 1 256 ? 0.994 -10.232 14.838 1.00 64.62 256 ASP A O 1
ATOM 2059 N N . GLU A 1 257 ? -0.337 -9.723 13.103 1.00 60.88 257 GLU A N 1
ATOM 2060 C CA . GLU A 1 257 ? -1.579 -9.505 13.836 1.00 60.88 257 GLU A CA 1
ATOM 2061 C C . GLU A 1 257 ? -2.363 -10.792 14.141 1.00 60.88 257 GLU A C 1
ATOM 2063 O O . GLU A 1 257 ? -3.305 -10.742 14.943 1.00 60.88 257 GLU A O 1
ATOM 2068 N N . GLU A 1 258 ? -1.973 -11.937 13.565 1.00 61.75 258 GLU A N 1
ATOM 2069 C CA . GLU A 1 258 ? -2.607 -13.236 13.820 1.00 61.75 258 GLU A CA 1
ATOM 2070 C C . GLU A 1 258 ? -2.634 -13.557 15.327 1.00 61.75 258 GLU A C 1
ATOM 2072 O O . GLU A 1 258 ? -1.633 -13.448 16.040 1.00 61.75 258 GLU A O 1
ATOM 2077 N N . TYR A 1 259 ? -3.804 -13.961 15.833 1.00 52.28 259 TYR A N 1
ATOM 2078 C CA . TYR A 1 259 ? -4.086 -14.108 17.269 1.00 52.28 259 TYR A CA 1
ATOM 2079 C C . TYR A 1 259 ? -3.057 -14.987 18.008 1.00 52.28 259 TYR A C 1
ATOM 2081 O O . TYR A 1 259 ? -2.636 -14.654 19.118 1.00 52.28 259 TYR A O 1
ATOM 2089 N N . ALA A 1 260 ? -2.564 -16.050 17.362 1.00 51.72 260 ALA A N 1
ATOM 2090 C CA . ALA A 1 260 ? -1.557 -16.960 17.913 1.00 51.72 260 ALA A CA 1
ATOM 2091 C C . ALA A 1 260 ? -0.205 -16.279 18.235 1.00 51.72 260 ALA A C 1
ATOM 2093 O O . ALA A 1 260 ? 0.484 -16.673 19.180 1.00 51.72 260 ALA A O 1
ATOM 2094 N N . MET A 1 261 ? 0.162 -15.213 17.513 1.00 54.44 261 MET A N 1
ATOM 2095 C CA . MET A 1 261 ? 1.448 -14.504 17.648 1.00 54.44 261 MET A CA 1
ATOM 2096 C C . MET A 1 261 ? 1.548 -13.636 18.914 1.00 54.44 261 MET A C 1
ATOM 2098 O O . MET A 1 261 ? 2.626 -13.122 19.253 1.00 54.44 261 MET A O 1
ATOM 2102 N N . LYS A 1 262 ? 0.426 -13.456 19.622 1.00 55.53 262 LYS A N 1
ATOM 2103 C CA . LYS A 1 262 ? 0.327 -12.617 20.825 1.00 55.53 262 LYS A CA 1
ATOM 2104 C C . LYS A 1 262 ? 0.552 -13.382 22.122 1.00 55.53 262 LYS A C 1
ATOM 2106 O O . LYS A 1 262 ? 1.037 -12.780 23.076 1.00 55.53 262 LYS A O 1
ATOM 2111 N N . PHE A 1 263 ? 0.260 -14.682 22.142 1.00 54.81 263 PHE A N 1
ATOM 2112 C CA . PHE A 1 263 ? 0.278 -15.487 23.368 1.00 54.81 263 PHE A CA 1
ATOM 2113 C C . PHE A 1 263 ? 1.429 -16.499 23.428 1.00 54.81 263 PHE A C 1
ATOM 2115 O O . PHE A 1 263 ? 1.784 -16.941 24.516 1.00 54.81 263 PHE A O 1
ATOM 2122 N N . LEU A 1 264 ? 2.053 -16.838 22.292 1.00 60.19 264 LEU A N 1
ATOM 2123 C CA . LEU A 1 264 ? 3.075 -17.886 22.219 1.00 60.19 264 LEU A CA 1
ATOM 2124 C C . LEU A 1 264 ? 4.442 -17.317 21.781 1.00 60.19 264 LEU A C 1
ATOM 2126 O O . LEU A 1 264 ? 4.634 -17.032 20.596 1.00 60.19 264 LEU A O 1
ATOM 2130 N N . PRO A 1 265 ? 5.438 -17.196 22.685 1.00 61.53 265 PRO A N 1
ATOM 2131 C CA . PRO A 1 265 ? 6.792 -16.738 22.341 1.00 61.53 265 PRO A CA 1
ATOM 2132 C C . PRO A 1 265 ? 7.443 -17.575 21.228 1.00 61.53 265 PRO A C 1
ATOM 2134 O O . PRO A 1 265 ? 8.117 -17.044 20.344 1.00 61.53 265 PRO A O 1
ATOM 2137 N N . PHE A 1 266 ? 7.172 -18.884 21.220 1.00 69.25 266 PHE A N 1
ATOM 2138 C CA . PHE A 1 266 ? 7.671 -19.823 20.214 1.00 69.25 266 PHE A CA 1
ATOM 2139 C C . PHE A 1 266 ? 7.075 -19.598 18.816 1.00 69.25 266 PHE A C 1
ATOM 2141 O O . PHE A 1 266 ? 7.746 -19.884 17.823 1.00 69.25 266 PHE A O 1
ATOM 2148 N N . ALA A 1 267 ? 5.866 -19.031 18.709 1.00 67.94 267 ALA A N 1
ATOM 2149 C CA . ALA A 1 267 ? 5.241 -18.728 17.420 1.00 67.94 267 ALA A CA 1
ATOM 2150 C C . ALA A 1 267 ? 6.020 -17.641 16.660 1.00 67.94 267 ALA A C 1
ATOM 2152 O O . ALA A 1 267 ? 6.242 -17.764 15.456 1.00 67.94 267 ALA A O 1
ATOM 2153 N N . ARG A 1 268 ? 6.556 -16.636 17.370 1.00 69.19 268 ARG A N 1
ATOM 2154 C CA . ARG A 1 268 ? 7.412 -15.597 16.768 1.00 69.19 268 ARG A CA 1
ATOM 2155 C C . ARG A 1 268 ? 8.718 -16.165 16.221 1.00 69.19 268 ARG A C 1
ATOM 2157 O O . ARG A 1 268 ? 9.130 -15.803 15.123 1.00 69.19 268 ARG A O 1
ATOM 2164 N N . ILE A 1 269 ? 9.340 -17.090 16.953 1.00 76.75 269 ILE A N 1
ATOM 2165 C CA . ILE A 1 269 ? 10.562 -17.777 16.507 1.00 76.75 269 ILE A CA 1
ATOM 2166 C C . ILE A 1 269 ? 10.262 -18.647 15.284 1.00 76.75 269 ILE A C 1
ATOM 2168 O O . ILE A 1 269 ? 11.011 -18.615 14.309 1.00 76.75 269 ILE A O 1
ATOM 2172 N N . SER A 1 270 ? 9.153 -19.391 15.310 1.00 78.69 270 SER A N 1
ATOM 2173 C CA . SER A 1 270 ? 8.682 -20.170 14.161 1.00 78.69 270 SER A CA 1
ATOM 2174 C C . SER A 1 270 ? 8.492 -19.279 12.930 1.00 78.69 270 SER A C 1
ATOM 2176 O O . SER A 1 270 ? 8.979 -19.602 11.848 1.00 78.69 270 SER A O 1
ATOM 2178 N N . ARG A 1 271 ? 7.901 -18.088 13.097 1.00 77.31 271 ARG A N 1
ATOM 2179 C CA . ARG A 1 271 ? 7.703 -17.149 11.991 1.00 77.31 271 ARG A CA 1
ATOM 2180 C C . ARG A 1 271 ? 9.010 -16.641 11.397 1.00 77.31 271 ARG A C 1
ATOM 2182 O O . ARG A 1 271 ? 9.153 -16.651 10.178 1.00 77.31 271 ARG A O 1
ATOM 2189 N N . VAL A 1 272 ? 9.967 -16.253 12.240 1.00 81.62 272 VAL A N 1
ATOM 2190 C CA . VAL A 1 272 ? 11.312 -15.857 11.792 1.00 81.62 272 VAL A CA 1
ATOM 2191 C C . VAL A 1 272 ? 11.983 -17.000 11.028 1.00 81.62 272 VAL A C 1
ATOM 2193 O O . VAL A 1 272 ? 12.526 -16.768 9.952 1.00 81.62 272 VAL A O 1
ATOM 2196 N N . LYS A 1 273 ? 11.886 -18.242 11.522 1.00 86.75 273 LYS A N 1
ATOM 2197 C CA . LYS A 1 273 ? 12.415 -19.423 10.820 1.00 86.75 273 LYS A CA 1
ATOM 2198 C C . LYS A 1 273 ? 11.782 -19.604 9.439 1.00 86.75 273 LYS A C 1
ATOM 2200 O O . LYS A 1 273 ? 12.506 -19.865 8.486 1.00 86.75 273 LYS A O 1
ATOM 2205 N N . GLU A 1 274 ? 10.466 -19.447 9.309 1.00 88.31 274 GLU A N 1
ATOM 2206 C CA . GLU A 1 274 ? 9.790 -19.574 8.010 1.00 88.31 274 GLU A CA 1
ATOM 2207 C C . GLU A 1 274 ? 10.174 -18.451 7.034 1.00 88.31 274 GLU A C 1
ATOM 2209 O O . GLU A 1 274 ? 10.403 -18.732 5.861 1.00 88.31 274 GLU A O 1
ATOM 2214 N N . ILE A 1 275 ? 10.353 -17.209 7.500 1.00 88.56 275 ILE A N 1
ATOM 2215 C CA . ILE A 1 275 ? 10.871 -16.113 6.655 1.00 88.56 275 ILE A CA 1
ATOM 2216 C C . ILE A 1 275 ? 12.293 -16.417 6.184 1.00 88.56 275 ILE A C 1
ATOM 2218 O O . ILE A 1 275 ? 12.609 -16.194 5.017 1.00 88.56 275 ILE A O 1
ATOM 2222 N N . LEU A 1 276 ? 13.153 -16.943 7.061 1.00 90.56 276 LEU A N 1
ATOM 2223 C CA . LEU A 1 276 ? 14.518 -17.325 6.694 1.00 90.56 276 LEU A CA 1
ATOM 2224 C C . LEU A 1 276 ? 14.519 -18.450 5.654 1.00 90.56 276 LEU A C 1
ATOM 2226 O O . LEU A 1 276 ? 15.197 -18.327 4.637 1.00 90.56 276 LEU A O 1
ATOM 2230 N N . LYS A 1 277 ? 13.708 -19.499 5.845 1.00 91.94 277 LYS A N 1
ATOM 2231 C CA . LYS A 1 277 ? 13.528 -20.558 4.837 1.00 91.94 277 LYS A CA 1
ATOM 2232 C C . LYS A 1 277 ? 13.043 -19.986 3.509 1.00 91.94 277 LYS A C 1
ATOM 2234 O O . LYS A 1 277 ? 13.584 -20.329 2.462 1.00 91.94 277 LYS A O 1
ATOM 2239 N N . PHE A 1 278 ? 12.055 -19.091 3.542 1.00 91.88 278 PHE A N 1
ATOM 2240 C CA . PHE A 1 278 ? 11.515 -18.458 2.339 1.00 91.88 278 PHE A CA 1
ATOM 2241 C C . PHE A 1 278 ? 12.579 -17.618 1.624 1.00 91.88 278 PHE A C 1
ATOM 2243 O O . PHE A 1 278 ? 12.773 -17.759 0.421 1.00 91.88 278 PHE A O 1
ATOM 2250 N N . SER A 1 279 ? 13.361 -16.841 2.376 1.00 92.25 279 SER A N 1
ATOM 2251 C CA . SER A 1 279 ? 14.482 -16.045 1.856 1.00 92.25 279 SER A CA 1
ATOM 2252 C C . SER A 1 279 ? 15.553 -16.921 1.191 1.00 92.25 279 SER A C 1
ATOM 2254 O O . SER A 1 279 ? 16.113 -16.559 0.156 1.00 92.25 279 SER A O 1
ATOM 2256 N N . LEU A 1 280 ? 15.795 -18.115 1.740 1.00 92.38 280 LEU A N 1
ATOM 2257 C CA . LEU A 1 280 ? 16.708 -19.119 1.186 1.00 92.38 280 LEU A CA 1
ATOM 2258 C C . LEU A 1 280 ? 16.101 -19.937 0.028 1.00 92.38 280 LEU A C 1
ATOM 2260 O O . LEU A 1 280 ? 16.830 -20.660 -0.644 1.00 92.38 280 LEU A O 1
ATOM 2264 N N . GLY A 1 281 ? 14.803 -19.791 -0.259 1.00 89.31 281 GLY A N 1
ATOM 2265 C CA . GLY A 1 281 ? 14.104 -20.454 -1.368 1.00 89.31 281 GLY A CA 1
ATOM 2266 C C . GLY A 1 281 ? 13.421 -21.786 -1.026 1.00 89.31 281 GLY A C 1
ATOM 2267 O O . GLY A 1 281 ? 12.887 -22.432 -1.920 1.00 89.31 281 GLY A O 1
ATOM 2268 N N . SER A 1 282 ? 13.408 -22.204 0.243 1.00 88.56 282 SER A N 1
ATOM 2269 C CA . SER A 1 282 ? 12.772 -23.456 0.702 1.00 88.56 282 SER A CA 1
ATOM 2270 C C . SER A 1 282 ? 11.516 -23.247 1.556 1.00 88.56 282 SER A C 1
ATOM 2272 O O . SER A 1 282 ? 10.893 -24.212 1.997 1.00 88.56 282 SER A O 1
ATOM 2274 N N . GLY A 1 283 ? 11.147 -21.995 1.832 1.00 85.94 283 GLY A N 1
ATOM 2275 C CA . GLY A 1 283 ? 9.962 -21.660 2.623 1.00 85.94 283 GLY A CA 1
ATOM 2276 C C . GLY A 1 283 ? 8.663 -21.793 1.835 1.00 85.94 283 GLY A C 1
ATOM 2277 O O . GLY A 1 283 ? 8.664 -21.797 0.605 1.00 85.94 283 GLY A O 1
ATOM 2278 N N . SER A 1 284 ? 7.553 -21.870 2.569 1.00 89.31 284 SER A N 1
ATOM 2279 C CA . SER A 1 284 ? 6.206 -21.941 2.001 1.00 89.31 284 SER A CA 1
ATOM 2280 C C . SER A 1 284 ? 5.447 -20.624 2.157 1.00 89.31 284 SER A C 1
ATOM 2282 O O . SER A 1 284 ? 5.512 -19.975 3.205 1.00 89.31 284 SER A O 1
ATOM 2284 N N . MET A 1 285 ? 4.691 -20.262 1.119 1.00 90.56 285 MET A N 1
ATOM 2285 C CA . MET A 1 285 ? 3.835 -19.078 1.115 1.00 90.56 285 MET A CA 1
ATOM 2286 C C . MET A 1 285 ? 2.653 -19.209 2.092 1.00 90.56 285 MET A C 1
ATOM 2288 O O . MET A 1 285 ? 2.477 -18.342 2.949 1.00 90.56 285 MET A O 1
ATOM 2292 N N . GLY A 1 286 ? 1.902 -20.313 2.035 1.00 88.38 286 GLY A N 1
ATOM 2293 C CA . GLY A 1 286 ? 0.773 -20.576 2.937 1.00 88.38 286 GLY A CA 1
ATOM 2294 C C . GLY A 1 286 ? 1.180 -20.709 4.405 1.00 88.38 286 GLY A C 1
ATOM 2295 O O . GLY A 1 286 ? 0.423 -20.350 5.306 1.00 88.38 286 GLY A O 1
ATOM 2296 N N . LYS A 1 287 ? 2.427 -21.123 4.677 1.00 87.56 287 LYS A N 1
ATOM 2297 C CA . LYS A 1 287 ? 2.960 -21.058 6.040 1.00 87.56 287 LYS A CA 1
ATOM 2298 C C . LYS A 1 287 ? 3.107 -19.626 6.512 1.00 87.56 287 LYS A C 1
ATOM 2300 O O . LYS A 1 287 ? 2.848 -19.414 7.690 1.00 87.56 287 LYS A O 1
ATOM 2305 N N . LEU A 1 288 ? 3.534 -18.678 5.671 1.00 85.75 288 LEU A N 1
ATOM 2306 C CA . LEU A 1 288 ? 3.724 -17.265 6.036 1.00 85.75 288 LEU A CA 1
ATOM 2307 C C . LEU A 1 288 ? 2.405 -16.506 6.231 1.00 85.75 288 LEU A C 1
ATOM 2309 O O . LEU A 1 288 ? 2.355 -15.636 7.102 1.00 85.75 288 LEU A O 1
ATOM 2313 N N . SER A 1 289 ? 1.365 -16.849 5.467 1.00 86.00 289 SER A N 1
ATOM 2314 C CA . SER A 1 289 ? 0.006 -16.329 5.637 1.00 86.00 289 SER A CA 1
ATOM 2315 C C . SER A 1 289 ? -1.028 -17.387 5.271 1.00 86.00 289 SER A C 1
ATOM 2317 O O . SER A 1 289 ? -1.031 -17.875 4.143 1.00 86.00 289 SER A O 1
ATOM 2319 N N . GLY A 1 290 ? -1.970 -17.658 6.179 1.00 81.88 290 GLY A N 1
ATOM 2320 C CA . GLY A 1 290 ? -3.061 -18.608 5.926 1.00 81.88 290 GLY A CA 1
ATOM 2321 C C . GLY A 1 290 ? -4.039 -18.187 4.817 1.00 81.88 290 GLY A C 1
ATOM 2322 O O . GLY A 1 290 ? -4.884 -18.981 4.423 1.00 81.88 290 GLY A O 1
ATOM 2323 N N . ASN A 1 291 ? -3.933 -16.956 4.298 1.00 83.88 291 ASN A N 1
ATOM 2324 C CA . ASN A 1 291 ? -4.746 -16.469 3.176 1.00 83.88 291 ASN A CA 1
ATOM 2325 C C . ASN A 1 291 ? -4.176 -16.846 1.797 1.00 83.88 291 ASN A C 1
ATOM 2327 O O . ASN A 1 291 ? -4.783 -16.512 0.780 1.00 83.88 291 ASN A O 1
ATOM 2331 N N . LEU A 1 292 ? -3.002 -17.477 1.748 1.00 90.44 292 LEU A N 1
ATOM 2332 C CA . LEU A 1 292 ? -2.316 -17.838 0.511 1.00 90.44 292 LEU A CA 1
ATOM 2333 C C . LEU A 1 292 ? -2.134 -19.358 0.416 1.00 90.44 292 LEU A C 1
ATOM 2335 O O . LEU A 1 292 ? -2.038 -20.026 1.448 1.00 90.44 292 LEU A O 1
ATOM 2339 N N . PRO A 1 293 ? -2.061 -19.922 -0.802 1.00 91.56 293 PRO A N 1
ATOM 2340 C CA . PRO A 1 293 ? -1.869 -21.356 -0.969 1.00 91.56 293 PRO A CA 1
ATOM 2341 C C . PRO A 1 293 ? -0.505 -21.822 -0.442 1.00 91.56 293 PRO A C 1
ATOM 2343 O O . PRO A 1 293 ? 0.500 -21.104 -0.491 1.00 91.56 293 PRO A O 1
ATOM 2346 N N . ASP A 1 294 ? -0.470 -23.060 0.049 1.00 91.94 294 ASP A N 1
ATOM 2347 C CA . ASP A 1 294 ? 0.756 -23.706 0.513 1.00 91.94 294 ASP A CA 1
ATOM 2348 C C . ASP A 1 294 ? 1.587 -24.202 -0.682 1.00 91.94 294 ASP A C 1
ATOM 2350 O O . ASP A 1 294 ? 1.361 -25.283 -1.219 1.00 91.94 294 ASP A O 1
ATOM 2354 N N . ILE A 1 295 ? 2.544 -23.379 -1.119 1.00 92.44 295 ILE A N 1
ATOM 2355 C CA . ILE A 1 295 ? 3.497 -23.692 -2.190 1.00 92.44 295 ILE A CA 1
ATOM 2356 C C . ILE A 1 295 ? 4.922 -23.349 -1.753 1.00 92.44 295 ILE A C 1
ATOM 2358 O O . ILE A 1 295 ? 5.147 -22.356 -1.058 1.00 92.44 295 ILE A O 1
ATOM 2362 N N . SER A 1 296 ? 5.886 -24.173 -2.169 1.00 91.12 296 SER A N 1
ATOM 2363 C CA . SER A 1 296 ? 7.319 -24.014 -1.894 1.00 91.12 296 SER A CA 1
ATOM 2364 C C . SER A 1 296 ? 8.163 -24.555 -3.053 1.00 91.12 296 SER A C 1
ATOM 2366 O O . SER A 1 296 ? 7.645 -25.238 -3.935 1.00 91.12 296 SER A O 1
ATOM 2368 N N . GLY A 1 297 ? 9.464 -24.249 -3.059 1.00 84.75 297 GLY A N 1
ATOM 2369 C CA . GLY A 1 297 ? 10.424 -24.831 -4.008 1.00 84.75 297 GLY A CA 1
ATOM 2370 C C . GLY A 1 297 ? 10.441 -24.201 -5.404 1.00 84.75 297 GLY A C 1
ATOM 2371 O O . GLY A 1 297 ? 11.227 -24.624 -6.246 1.00 84.75 297 GLY A O 1
ATOM 2372 N N . ILE A 1 298 ? 9.621 -23.175 -5.647 1.00 89.25 298 ILE A N 1
ATOM 2373 C CA . ILE A 1 298 ? 9.645 -22.374 -6.875 1.00 89.25 298 ILE A CA 1
ATOM 2374 C C . ILE A 1 298 ? 10.232 -21.004 -6.539 1.00 89.25 298 ILE A C 1
ATOM 2376 O O . ILE A 1 298 ? 9.778 -20.338 -5.609 1.00 89.25 298 ILE A O 1
ATOM 2380 N N . ASP A 1 299 ? 11.250 -20.582 -7.290 1.00 91.94 299 ASP A N 1
ATOM 2381 C CA . ASP A 1 299 ? 11.798 -19.234 -7.161 1.00 91.94 299 ASP A CA 1
ATOM 2382 C C . ASP A 1 299 ? 10.774 -18.178 -7.601 1.00 91.94 299 ASP A C 1
ATOM 2384 O O . ASP A 1 299 ? 10.123 -18.332 -8.631 1.00 91.94 299 ASP A O 1
ATOM 2388 N N . SER A 1 300 ? 10.656 -17.089 -6.839 1.00 92.12 300 SER A N 1
ATOM 2389 C CA . SER A 1 300 ? 9.664 -16.036 -7.076 1.00 92.12 300 SER A CA 1
ATOM 2390 C C . SER A 1 300 ? 9.772 -15.372 -8.452 1.00 92.12 300 SER A C 1
ATOM 2392 O O . SER A 1 300 ? 8.743 -15.046 -9.032 1.00 92.12 300 SER A O 1
ATOM 2394 N N . ILE A 1 301 ? 10.987 -15.193 -8.988 1.00 92.00 301 ILE A N 1
ATOM 2395 C CA . ILE A 1 301 ? 11.190 -14.607 -10.323 1.00 92.00 301 ILE A CA 1
ATOM 2396 C C . ILE A 1 301 ? 10.861 -15.639 -11.400 1.00 92.00 301 ILE A C 1
ATOM 2398 O O . ILE A 1 301 ? 10.138 -15.344 -12.350 1.00 92.00 301 ILE A O 1
ATOM 2402 N N . GLU A 1 302 ? 11.328 -16.878 -11.230 1.00 93.12 302 GLU A N 1
ATOM 2403 C CA . GLU A 1 302 ? 11.015 -17.966 -12.165 1.00 93.12 302 GLU A CA 1
ATOM 2404 C C . GLU A 1 302 ? 9.513 -18.292 -12.206 1.00 93.12 302 GLU A C 1
ATOM 2406 O O . GLU A 1 302 ? 9.001 -18.708 -13.244 1.00 93.12 302 GLU A O 1
ATOM 2411 N N . ALA A 1 303 ? 8.782 -18.066 -11.109 1.00 94.62 303 ALA A N 1
ATOM 2412 C CA . ALA A 1 303 ? 7.344 -18.297 -11.047 1.00 94.62 303 ALA A CA 1
ATOM 2413 C C . ALA A 1 303 ? 6.576 -17.465 -12.085 1.00 94.62 303 ALA A C 1
ATOM 2415 O O . ALA A 1 303 ? 5.579 -17.944 -12.627 1.00 94.62 303 ALA A O 1
ATOM 2416 N N . VAL A 1 304 ? 7.035 -16.256 -12.409 1.00 96.00 304 VAL A N 1
ATOM 2417 C CA . VAL A 1 304 ? 6.312 -15.375 -13.337 1.00 96.00 304 VAL A CA 1
ATOM 2418 C C . VAL A 1 304 ? 6.572 -15.725 -14.805 1.00 96.00 304 VAL A C 1
ATOM 2420 O O . VAL A 1 304 ? 5.723 -15.484 -15.662 1.00 96.00 304 VAL A O 1
ATOM 2423 N N . LYS A 1 305 ? 7.705 -16.364 -15.111 1.00 94.81 305 LYS A N 1
ATOM 2424 C CA . LYS A 1 305 ? 8.099 -16.668 -16.490 1.00 94.81 305 LYS A CA 1
ATOM 2425 C C . LYS A 1 305 ? 7.070 -17.524 -17.218 1.00 94.81 305 LYS A C 1
ATOM 2427 O O . LYS A 1 305 ? 6.693 -18.603 -16.754 1.00 94.81 305 LYS A O 1
ATOM 2432 N N . GLY A 1 306 ? 6.662 -17.048 -18.393 1.00 93.94 306 GLY A N 1
ATOM 2433 C CA . GLY A 1 306 ? 5.716 -17.733 -19.274 1.00 93.94 306 GLY A CA 1
ATOM 2434 C C . GLY A 1 306 ? 4.259 -17.704 -18.803 1.00 93.94 306 GLY A C 1
ATOM 2435 O O . GLY A 1 306 ? 3.422 -18.340 -19.442 1.00 93.94 306 GLY A O 1
ATOM 2436 N N . MET A 1 307 ? 3.938 -16.988 -17.719 1.00 96.62 307 MET A N 1
ATOM 2437 C CA . MET A 1 307 ? 2.556 -16.826 -17.270 1.00 96.62 307 MET A CA 1
ATOM 2438 C C . MET A 1 307 ? 1.794 -15.888 -18.209 1.00 96.62 307 MET A C 1
ATOM 2440 O O . MET A 1 307 ? 2.260 -14.795 -18.533 1.00 96.62 307 MET A O 1
ATOM 2444 N N . LYS A 1 308 ? 0.595 -16.303 -18.621 1.00 97.12 308 LYS A N 1
ATOM 2445 C CA . LYS A 1 308 ? -0.384 -15.426 -19.276 1.00 97.12 308 LYS A CA 1
ATOM 2446 C C . LYS A 1 308 ? -1.129 -14.596 -18.229 1.00 97.12 308 LYS A C 1
ATOM 2448 O O . LYS A 1 308 ? -1.167 -14.972 -17.059 1.00 97.12 308 LYS A O 1
ATOM 2453 N N . TRP A 1 309 ? -1.742 -13.501 -18.655 1.00 96.88 309 TRP A N 1
ATOM 2454 C CA . TRP A 1 309 ? -2.499 -12.600 -17.789 1.00 96.88 309 TRP A CA 1
ATOM 2455 C C . TRP A 1 309 ? -3.883 -12.395 -18.380 1.00 96.88 309 TRP A C 1
ATOM 2457 O O . TRP A 1 309 ? -3.996 -12.161 -19.585 1.00 96.88 309 TRP A O 1
ATOM 2467 N N . ASP A 1 310 ? -4.911 -12.493 -17.543 1.00 96.88 310 ASP A N 1
ATOM 2468 C CA . ASP A 1 310 ? -6.236 -12.020 -17.930 1.00 96.88 310 ASP A CA 1
ATOM 2469 C C . ASP A 1 310 ? -6.164 -10.497 -18.164 1.00 96.88 310 ASP A C 1
ATOM 2471 O O . ASP A 1 310 ? -5.382 -9.799 -17.511 1.00 96.88 310 ASP A O 1
ATOM 2475 N N . GLU A 1 311 ? -6.946 -9.985 -19.118 1.00 93.12 311 GLU A N 1
ATOM 2476 C CA . GLU A 1 311 ? -6.859 -8.590 -19.589 1.00 93.12 311 GLU A CA 1
ATOM 2477 C C . GLU A 1 311 ? -7.022 -7.568 -18.452 1.00 93.12 311 GLU A C 1
ATOM 2479 O O . GLU A 1 311 ? -6.338 -6.548 -18.417 1.00 93.12 311 GLU A O 1
ATOM 2484 N N . ASP A 1 312 ? -7.874 -7.892 -17.482 1.00 94.12 312 ASP A N 1
ATOM 2485 C CA . ASP A 1 312 ? -8.259 -7.050 -16.354 1.00 94.12 312 ASP A CA 1
ATOM 2486 C C . ASP A 1 312 ? -7.518 -7.404 -15.049 1.00 94.12 312 ASP A C 1
ATOM 2488 O O . ASP A 1 312 ? -7.770 -6.808 -13.996 1.00 94.12 312 ASP A O 1
ATOM 2492 N N . ALA A 1 313 ? -6.586 -8.369 -15.084 1.00 96.19 313 ALA A N 1
ATOM 2493 C CA . ALA A 1 313 ? -5.972 -8.929 -13.879 1.00 96.19 313 ALA A CA 1
ATOM 2494 C C . ALA A 1 313 ? -5.297 -7.860 -13.002 1.00 96.19 313 ALA A C 1
ATOM 2496 O O . ALA A 1 313 ? -5.327 -7.948 -11.773 1.00 96.19 313 ALA A O 1
ATOM 2497 N N . LEU A 1 314 ? -4.698 -6.838 -13.622 1.00 96.75 314 LEU A N 1
ATOM 2498 C CA . LEU A 1 314 ? -3.946 -5.782 -12.939 1.00 96.75 314 LEU A CA 1
ATOM 2499 C C . LEU A 1 314 ? -4.771 -4.533 -12.595 1.00 96.75 314 LEU A C 1
ATOM 2501 O O . LEU A 1 314 ? -4.242 -3.641 -11.929 1.00 96.75 314 LEU A O 1
ATOM 2505 N N . ASP A 1 315 ? -6.042 -4.442 -12.983 1.00 95.06 315 ASP A N 1
ATOM 2506 C CA . ASP A 1 315 ? -6.859 -3.238 -12.762 1.00 95.06 315 ASP A CA 1
ATOM 2507 C C . ASP A 1 315 ? -6.926 -2.845 -11.284 1.00 95.06 315 ASP A C 1
ATOM 2509 O O . ASP A 1 315 ? -6.708 -1.689 -10.911 1.00 95.06 315 ASP A O 1
ATOM 2513 N N . VAL A 1 316 ? -7.150 -3.837 -10.415 1.00 95.06 316 VAL A N 1
ATOM 2514 C CA . VAL A 1 316 ? -7.225 -3.638 -8.962 1.00 95.06 316 VAL A CA 1
ATOM 2515 C C . VAL A 1 316 ? -5.911 -3.080 -8.395 1.00 95.06 316 VAL A C 1
ATOM 2517 O O . VAL A 1 316 ? -5.918 -2.258 -7.476 1.00 95.06 316 VAL A O 1
ATOM 2520 N N . TYR A 1 317 ? -4.772 -3.463 -8.979 1.00 97.44 317 TYR A N 1
ATOM 2521 C CA . TYR A 1 317 ? -3.461 -2.949 -8.594 1.00 97.44 317 TYR A CA 1
ATOM 2522 C C . TYR A 1 317 ? -3.256 -1.500 -9.039 1.00 97.44 317 TYR A C 1
ATOM 2524 O O . TYR A 1 317 ? -2.743 -0.682 -8.272 1.00 97.44 317 TYR A O 1
ATOM 2532 N N . TRP A 1 318 ? -3.694 -1.139 -10.245 1.00 97.31 318 TRP A N 1
ATOM 2533 C CA . TRP A 1 318 ? -3.597 0.245 -10.709 1.00 97.31 318 TRP A CA 1
ATOM 2534 C C . TRP A 1 318 ? -4.524 1.176 -9.927 1.00 97.31 318 TRP A C 1
ATOM 2536 O O . TRP A 1 318 ? -4.110 2.282 -9.575 1.00 97.31 318 TRP A O 1
ATOM 2546 N N . ASN A 1 319 ? -5.707 0.704 -9.522 1.00 96.06 319 ASN A N 1
ATOM 2547 C CA . ASN A 1 319 ? -6.569 1.434 -8.588 1.00 96.06 319 ASN A CA 1
ATOM 2548 C C . ASN A 1 319 ? -5.905 1.625 -7.218 1.00 96.06 319 ASN A C 1
ATOM 2550 O O . ASN A 1 319 ? -6.015 2.692 -6.603 1.00 96.06 319 ASN A O 1
ATOM 2554 N N . TYR A 1 320 ? -5.166 0.622 -6.740 1.00 97.44 320 TYR A N 1
ATOM 2555 C CA . TYR A 1 320 ? -4.351 0.734 -5.534 1.00 97.44 320 TYR A CA 1
ATOM 2556 C C . TYR A 1 320 ? -3.245 1.790 -5.680 1.00 97.44 320 TYR A C 1
ATOM 2558 O O . TYR A 1 320 ? -3.162 2.690 -4.842 1.00 97.44 320 TYR A O 1
ATOM 2566 N N . ILE A 1 321 ? -2.453 1.760 -6.756 1.00 98.31 321 ILE A N 1
ATOM 2567 C CA . ILE A 1 321 ? -1.403 2.759 -7.022 1.00 98.31 321 ILE A CA 1
ATOM 2568 C C . ILE A 1 321 ? -1.986 4.172 -7.123 1.00 98.31 321 ILE A C 1
ATOM 2570 O O . ILE A 1 321 ? -1.487 5.093 -6.469 1.00 98.31 321 ILE A O 1
ATOM 2574 N N . GLY A 1 322 ? -3.079 4.337 -7.871 1.00 98.06 322 GLY A N 1
ATOM 2575 C CA . GLY A 1 322 ? -3.800 5.604 -7.977 1.00 98.06 322 GLY A CA 1
ATOM 2576 C C . GLY A 1 322 ? -4.253 6.124 -6.616 1.00 98.06 322 GLY A C 1
ATOM 2577 O O . GLY A 1 322 ? -4.029 7.293 -6.293 1.00 98.06 322 GLY A O 1
ATOM 2578 N N . SER A 1 323 ? -4.801 5.238 -5.779 1.00 97.31 323 SER A N 1
ATOM 2579 C CA . SER A 1 323 ? -5.207 5.554 -4.410 1.00 97.31 323 SER A CA 1
ATOM 2580 C C . SER A 1 323 ? -4.046 6.029 -3.548 1.00 97.31 323 SER A C 1
ATOM 2582 O O . SER A 1 323 ? -4.159 7.078 -2.911 1.00 97.31 323 SER A O 1
ATOM 2584 N N . LYS A 1 324 ? -2.910 5.321 -3.547 1.00 98.25 324 LYS A N 1
ATOM 2585 C CA . LYS A 1 324 ? -1.748 5.699 -2.729 1.00 98.25 324 LYS A CA 1
ATOM 2586 C C . LYS A 1 324 ? -1.190 7.055 -3.153 1.00 98.25 324 LYS A C 1
ATOM 2588 O O . LYS A 1 324 ? -0.944 7.891 -2.286 1.00 98.25 324 LYS A O 1
ATOM 2593 N N . LEU A 1 325 ? -1.063 7.309 -4.456 1.00 98.31 325 LEU A N 1
ATOM 2594 C CA . LEU A 1 325 ? -0.515 8.563 -4.980 1.00 98.31 325 LEU A CA 1
ATOM 2595 C C . LEU A 1 325 ? -1.444 9.759 -4.740 1.00 98.31 325 LEU A C 1
ATOM 2597 O O . LEU A 1 325 ? -0.992 10.781 -4.229 1.00 98.31 325 LEU A O 1
ATOM 2601 N N . GLU A 1 326 ? -2.741 9.628 -5.032 1.00 97.56 326 GLU A N 1
ATOM 2602 C CA . GLU A 1 326 ? -3.717 10.713 -4.838 1.00 97.56 326 GLU A CA 1
ATOM 2603 C C . GLU A 1 326 ? -3.878 11.088 -3.360 1.00 97.56 326 GLU A C 1
ATOM 2605 O O . GLU A 1 326 ? -3.994 12.260 -3.000 1.00 97.56 326 GLU A O 1
ATOM 2610 N N . SER A 1 327 ? -3.869 10.085 -2.481 1.00 97.06 327 SER A N 1
ATOM 2611 C CA . SER A 1 327 ? -4.088 10.279 -1.046 1.00 97.06 327 SER A CA 1
ATOM 2612 C C . SER A 1 327 ? -2.793 10.483 -0.245 1.00 97.06 327 SER A C 1
ATOM 2614 O O . SER A 1 327 ? -2.867 10.730 0.960 1.00 97.06 327 SER A O 1
ATOM 2616 N N . MET A 1 328 ? -1.618 10.372 -0.878 1.00 97.69 328 MET A N 1
ATOM 2617 C CA . MET A 1 328 ? -0.289 10.339 -0.244 1.00 97.69 328 MET A CA 1
ATOM 2618 C C . MET A 1 328 ? -0.107 9.251 0.838 1.00 97.69 328 MET A C 1
ATOM 2620 O O . MET A 1 328 ? 0.770 9.363 1.692 1.00 97.69 328 MET A O 1
ATOM 2624 N N . HIS A 1 329 ? -0.883 8.160 0.799 1.00 97.81 329 HIS A N 1
ATOM 2625 C CA . HIS A 1 329 ? -0.793 7.044 1.761 1.00 97.81 329 HIS A CA 1
ATOM 2626 C C . HIS A 1 329 ? 0.397 6.094 1.499 1.00 97.81 329 HIS A C 1
ATOM 2628 O O . HIS A 1 329 ? 0.270 4.874 1.562 1.00 97.81 329 HIS A O 1
ATOM 2634 N N . PHE A 1 330 ? 1.565 6.644 1.178 1.00 98.00 330 PHE A N 1
ATOM 2635 C CA . PHE A 1 330 ? 2.814 5.894 1.000 1.00 98.00 330 PHE A CA 1
ATOM 2636 C C . PHE A 1 330 ? 4.023 6.573 1.650 1.00 98.00 330 PHE A C 1
ATOM 2638 O O . PHE A 1 330 ? 5.088 5.966 1.727 1.00 98.00 330 PHE A O 1
ATOM 2645 N N . CYS A 1 331 ? 3.877 7.813 2.121 1.00 97.88 331 CYS A N 1
ATOM 2646 C CA . CYS A 1 331 ? 4.940 8.581 2.755 1.00 97.88 331 CYS A CA 1
ATOM 2647 C C . CYS A 1 331 ? 4.405 9.407 3.931 1.00 97.88 331 CYS A C 1
ATOM 2649 O O . CYS A 1 331 ? 3.198 9.477 4.175 1.00 97.88 331 CYS A O 1
ATOM 2651 N N . GLY A 1 332 ? 5.325 10.006 4.677 1.00 97.56 332 GLY A N 1
ATOM 2652 C CA . GLY A 1 332 ? 5.021 10.860 5.811 1.00 97.56 332 GLY A CA 1
ATOM 2653 C C . GLY A 1 332 ? 4.979 10.145 7.154 1.00 97.56 332 GLY A C 1
ATOM 2654 O O . GLY A 1 332 ? 5.150 8.924 7.253 1.00 97.56 332 GLY A O 1
ATOM 2655 N N . SER A 1 333 ? 4.750 10.923 8.210 1.00 96.62 333 SER A N 1
ATOM 2656 C CA . SER A 1 333 ? 4.742 10.429 9.589 1.00 96.62 333 SER A CA 1
ATOM 2657 C C . SER A 1 333 ? 3.752 9.281 9.863 1.00 96.62 333 SER A C 1
ATOM 2659 O O . SER A 1 333 ? 4.128 8.379 10.619 1.00 96.62 333 SER A O 1
ATOM 2661 N N . PRO A 1 334 ? 2.562 9.190 9.226 1.00 95.00 334 PRO A N 1
ATOM 2662 C CA . PRO A 1 334 ? 1.686 8.022 9.372 1.00 95.00 334 PRO A CA 1
ATOM 2663 C C . PRO A 1 334 ? 2.204 6.754 8.674 1.00 95.00 334 PRO A C 1
ATOM 2665 O O . PRO A 1 334 ? 1.872 5.647 9.090 1.00 95.00 334 PRO A O 1
ATOM 2668 N N . CYS A 1 335 ? 3.038 6.902 7.641 1.00 96.50 335 CYS A N 1
ATOM 2669 C CA . CYS A 1 335 ? 3.555 5.817 6.804 1.00 96.50 335 CYS A CA 1
ATOM 2670 C C . CYS A 1 335 ? 4.967 5.411 7.250 1.00 96.50 335 CYS A C 1
ATOM 2672 O O . CYS A 1 335 ? 5.922 5.485 6.478 1.00 96.50 335 CYS A O 1
ATOM 2674 N N . LEU A 1 336 ? 5.122 5.046 8.528 1.00 95.19 336 LEU A N 1
ATOM 2675 C CA . LEU A 1 336 ? 6.409 4.686 9.152 1.00 95.19 336 LEU A CA 1
ATOM 2676 C C . LEU A 1 336 ? 7.482 5.794 9.090 1.00 95.19 336 LEU A C 1
ATOM 2678 O O . LEU A 1 336 ? 8.671 5.510 9.260 1.00 95.19 336 LEU A O 1
ATOM 2682 N N . GLY A 1 337 ? 7.091 7.046 8.836 1.00 96.19 337 GLY A N 1
ATOM 2683 C CA . GLY A 1 337 ? 8.030 8.145 8.618 1.00 96.19 337 GLY A CA 1
ATOM 2684 C C . GLY A 1 337 ? 8.862 7.977 7.346 1.00 96.19 337 GLY A C 1
ATOM 2685 O O . GLY A 1 337 ? 10.024 8.384 7.326 1.00 96.19 337 GLY A O 1
ATOM 2686 N N . PHE A 1 338 ? 8.325 7.315 6.318 1.00 97.62 338 PHE A N 1
ATOM 2687 C CA . PHE A 1 338 ? 8.970 7.285 5.009 1.00 97.62 338 PHE A CA 1
ATOM 2688 C C . PHE A 1 338 ? 9.035 8.682 4.410 1.00 97.62 338 PHE A C 1
ATOM 2690 O O . PHE A 1 338 ? 8.049 9.422 4.411 1.00 97.62 338 PHE A O 1
ATOM 2697 N N . THR A 1 339 ? 10.178 9.026 3.828 1.00 97.56 339 THR A N 1
ATOM 2698 C CA . THR A 1 339 ? 10.215 10.147 2.888 1.00 97.56 339 THR A CA 1
ATOM 2699 C C . THR A 1 339 ? 9.438 9.791 1.618 1.00 97.56 339 THR A C 1
ATOM 2701 O O . THR A 1 339 ? 9.117 8.625 1.377 1.00 97.56 339 THR A O 1
ATOM 2704 N N . PHE A 1 340 ? 9.134 10.779 0.778 1.00 97.75 340 PHE A N 1
ATOM 2705 C CA . PHE A 1 340 ? 8.519 10.537 -0.527 1.00 97.75 340 PHE A CA 1
ATOM 2706 C C . PHE A 1 340 ? 9.322 9.518 -1.349 1.00 97.75 340 PHE A C 1
ATOM 2708 O O . PHE A 1 340 ? 8.740 8.571 -1.865 1.00 97.75 340 PHE A O 1
ATOM 2715 N N . GLU A 1 341 ? 10.650 9.667 -1.420 1.00 96.62 341 GLU A N 1
ATOM 2716 C CA . GLU A 1 341 ? 11.535 8.734 -2.138 1.00 96.62 341 GLU A CA 1
ATOM 2717 C C . GLU A 1 341 ? 11.465 7.303 -1.584 1.00 96.62 341 GLU A C 1
ATOM 2719 O O . GLU A 1 341 ? 11.283 6.355 -2.348 1.00 96.62 341 GLU A O 1
ATOM 2724 N N . GLU A 1 342 ? 11.584 7.138 -0.261 1.00 97.06 342 GLU A N 1
ATOM 2725 C CA . GLU A 1 342 ? 11.520 5.824 0.394 1.00 97.06 342 GLU A CA 1
ATOM 2726 C C . GLU A 1 342 ? 10.159 5.155 0.135 1.00 97.06 342 GLU A C 1
ATOM 2728 O O . GLU A 1 342 ? 10.094 3.986 -0.251 1.00 97.06 342 GLU A O 1
ATOM 2733 N N . GLY A 1 343 ? 9.071 5.917 0.276 1.00 97.69 343 GLY A N 1
ATOM 2734 C CA . GLY A 1 343 ? 7.716 5.443 0.017 1.00 97.69 343 GLY A CA 1
ATOM 2735 C C . GLY A 1 343 ? 7.471 5.088 -1.453 1.00 97.69 343 GLY A C 1
ATOM 2736 O O . GLY A 1 343 ? 6.852 4.067 -1.746 1.00 97.69 343 GLY A O 1
ATOM 2737 N N . MET A 1 344 ? 7.992 5.884 -2.391 1.00 97.88 344 MET A N 1
ATOM 2738 C CA . MET A 1 344 ? 7.895 5.596 -3.824 1.00 97.88 344 MET A CA 1
ATOM 2739 C C . MET A 1 344 ? 8.680 4.345 -4.216 1.00 97.88 344 MET A C 1
ATOM 2741 O O . MET A 1 344 ? 8.173 3.540 -4.992 1.00 97.88 344 MET A O 1
ATOM 2745 N N . ARG A 1 345 ? 9.881 4.124 -3.663 1.00 97.50 345 ARG A N 1
ATOM 2746 C CA . ARG A 1 345 ? 10.618 2.861 -3.860 1.00 97.50 345 ARG A CA 1
ATOM 2747 C C . ARG A 1 345 ? 9.822 1.672 -3.328 1.00 97.50 345 ARG A C 1
ATOM 2749 O O . ARG A 1 345 ? 9.767 0.632 -3.975 1.00 97.50 345 ARG A O 1
ATOM 2756 N N . HIS A 1 346 ? 9.150 1.841 -2.190 1.00 96.94 346 HIS A N 1
ATOM 2757 C CA . HIS A 1 346 ? 8.268 0.815 -1.642 1.00 96.94 346 HIS A CA 1
ATOM 2758 C C . HIS A 1 346 ? 7.067 0.522 -2.566 1.00 96.94 346 HIS A C 1
ATOM 2760 O O . HIS A 1 346 ? 6.733 -0.644 -2.771 1.00 96.94 346 HIS A O 1
ATOM 2766 N N . LEU A 1 347 ? 6.462 1.548 -3.189 1.00 97.75 347 LEU A N 1
ATOM 2767 C CA . LEU A 1 347 ? 5.432 1.377 -4.230 1.00 97.75 347 LEU A CA 1
ATOM 2768 C C . LEU A 1 347 ? 5.978 0.664 -5.475 1.00 97.75 347 LEU A C 1
ATOM 2770 O O . LEU A 1 347 ? 5.353 -0.276 -5.956 1.00 97.75 347 LEU A O 1
ATOM 2774 N N . VAL A 1 348 ? 7.149 1.066 -5.974 1.00 97.88 348 VAL A N 1
ATOM 2775 C CA . VAL A 1 348 ? 7.808 0.456 -7.142 1.00 97.88 348 VAL A CA 1
ATOM 2776 C C . VAL A 1 348 ? 8.048 -1.037 -6.918 1.00 97.88 348 VAL A C 1
ATOM 2778 O O . VAL A 1 348 ? 7.679 -1.845 -7.766 1.00 97.88 348 VAL A O 1
ATOM 2781 N N . ILE A 1 349 ? 8.594 -1.419 -5.758 1.00 98.00 349 ILE A N 1
ATOM 2782 C CA . ILE A 1 349 ? 8.847 -2.826 -5.407 1.00 98.00 349 ILE A CA 1
ATOM 2783 C C . ILE A 1 349 ? 7.557 -3.620 -5.192 1.00 98.00 349 ILE A C 1
ATOM 2785 O O . ILE A 1 349 ? 7.549 -4.835 -5.393 1.00 98.00 349 ILE A O 1
ATOM 2789 N N . SER A 1 350 ? 6.446 -2.967 -4.845 1.00 98.06 350 SER A N 1
ATOM 2790 C CA . SER A 1 350 ? 5.178 -3.678 -4.673 1.00 98.06 350 SER A CA 1
ATOM 2791 C C . SER A 1 350 ? 4.683 -4.348 -5.964 1.00 98.06 350 SER A C 1
ATOM 2793 O O . SER A 1 350 ? 4.025 -5.379 -5.865 1.00 98.06 350 SER A O 1
ATOM 2795 N N . TYR A 1 351 ? 5.075 -3.870 -7.156 1.00 98.50 351 TYR A N 1
ATOM 2796 C CA . TYR A 1 351 ? 4.711 -4.502 -8.434 1.00 98.50 351 TYR A CA 1
ATOM 2797 C C . TYR A 1 351 ? 5.369 -5.880 -8.647 1.00 98.50 351 TYR A C 1
ATOM 2799 O O . TYR A 1 351 ? 4.640 -6.868 -8.763 1.00 98.50 351 TYR A O 1
ATOM 2807 N N . PRO A 1 352 ? 6.713 -6.028 -8.660 1.00 98.44 352 PRO A N 1
ATOM 2808 C CA . PRO A 1 352 ? 7.334 -7.345 -8.792 1.00 98.44 352 PRO A CA 1
ATOM 2809 C C . PRO A 1 352 ? 6.968 -8.288 -7.634 1.00 98.44 352 PRO A C 1
ATOM 2811 O O . PRO A 1 352 ? 6.847 -9.495 -7.839 1.00 98.44 352 PRO A O 1
ATOM 2814 N N . VAL A 1 353 ? 6.719 -7.764 -6.426 1.00 98.25 353 VAL A N 1
ATOM 2815 C CA . VAL A 1 353 ? 6.214 -8.572 -5.301 1.00 98.25 353 VAL A CA 1
ATOM 2816 C C . VAL A 1 353 ? 4.805 -9.101 -5.584 1.00 98.25 353 VAL A C 1
ATOM 2818 O O . VAL A 1 353 ? 4.573 -10.303 -5.454 1.00 98.25 353 VAL A O 1
ATOM 2821 N N . LEU A 1 354 ? 3.874 -8.234 -5.998 1.00 98.38 354 LEU A N 1
ATOM 2822 C CA . LEU A 1 354 ? 2.499 -8.604 -6.341 1.00 98.38 354 LEU A CA 1
ATOM 2823 C C . LEU A 1 354 ? 2.466 -9.676 -7.425 1.00 98.38 354 LEU A C 1
ATOM 2825 O O . LEU A 1 354 ? 1.796 -10.696 -7.264 1.00 98.38 354 LEU A O 1
ATOM 2829 N N . THR A 1 355 ? 3.197 -9.452 -8.515 1.00 98.25 355 THR A N 1
ATOM 2830 C CA . THR A 1 355 ? 3.234 -10.379 -9.649 1.00 98.25 355 THR A CA 1
ATOM 2831 C C . THR A 1 355 ? 3.821 -11.732 -9.246 1.00 98.25 355 THR A C 1
ATOM 2833 O O . THR A 1 355 ? 3.248 -12.761 -9.594 1.00 98.25 355 THR A O 1
ATOM 2836 N N . SER A 1 356 ? 4.872 -11.751 -8.418 1.00 97.75 356 SER A N 1
ATOM 2837 C CA . SER A 1 356 ? 5.454 -12.988 -7.878 1.00 97.75 356 SER A CA 1
ATOM 2838 C C . SER A 1 356 ? 4.464 -13.775 -7.018 1.00 97.75 356 SER A C 1
ATOM 2840 O O . SER A 1 356 ? 4.317 -14.982 -7.196 1.00 97.75 356 SER A O 1
ATOM 2842 N N . ILE A 1 357 ? 3.763 -13.111 -6.091 1.00 97.69 357 ILE A N 1
ATOM 2843 C CA . ILE A 1 357 ? 2.769 -13.763 -5.221 1.00 97.69 357 ILE A CA 1
ATOM 2844 C C . ILE A 1 357 ? 1.604 -14.307 -6.058 1.00 97.69 357 ILE A C 1
ATOM 2846 O O . ILE A 1 357 ? 1.179 -15.443 -5.852 1.00 97.69 357 ILE A O 1
ATOM 2850 N N . SER A 1 358 ? 1.132 -13.530 -7.036 1.00 98.00 358 SER A N 1
ATOM 2851 C CA . SER A 1 358 ? 0.037 -13.926 -7.933 1.00 98.00 358 SER A CA 1
ATOM 2852 C C . SER A 1 358 ? 0.426 -15.130 -8.798 1.00 98.00 358 SER A C 1
ATOM 2854 O O . SER A 1 358 ? -0.339 -16.082 -8.922 1.00 98.00 358 SER A O 1
ATOM 2856 N N . ALA A 1 359 ? 1.649 -15.138 -9.337 1.00 97.81 359 ALA A N 1
ATOM 2857 C CA . ALA A 1 359 ? 2.172 -16.251 -10.123 1.00 97.81 359 ALA A CA 1
ATOM 2858 C C . ALA A 1 359 ? 2.361 -17.521 -9.283 1.00 97.81 359 ALA A C 1
ATOM 2860 O O . ALA A 1 359 ? 2.009 -18.613 -9.725 1.00 97.81 359 ALA A O 1
ATOM 2861 N N . LEU A 1 360 ? 2.884 -17.395 -8.058 1.00 96.56 360 LEU A N 1
ATOM 2862 C CA . LEU A 1 360 ? 3.001 -18.517 -7.124 1.00 96.56 360 LEU A CA 1
ATOM 2863 C C . LEU A 1 360 ? 1.626 -19.090 -6.760 1.00 96.56 360 LEU A C 1
ATOM 2865 O O . LEU A 1 360 ? 1.481 -20.310 -6.709 1.00 96.56 360 LEU A O 1
ATOM 2869 N N . ALA A 1 361 ? 0.620 -18.234 -6.555 1.00 96.12 361 ALA A N 1
ATOM 2870 C CA . ALA A 1 361 ? -0.751 -18.672 -6.315 1.00 96.12 361 ALA A CA 1
ATOM 2871 C C . ALA A 1 361 ? -1.323 -19.436 -7.519 1.00 96.12 361 ALA A C 1
ATOM 2873 O O . ALA A 1 361 ? -1.788 -20.562 -7.362 1.00 96.12 361 ALA A O 1
ATOM 2874 N N . ALA A 1 362 ? -1.179 -18.896 -8.732 1.00 97.19 362 ALA A N 1
ATOM 2875 C CA . ALA A 1 362 ? -1.619 -19.568 -9.950 1.00 97.19 362 ALA A CA 1
ATOM 2876 C C . ALA A 1 362 ? -0.922 -20.921 -10.174 1.00 97.19 362 ALA A C 1
ATOM 2878 O O . ALA A 1 362 ? -1.566 -21.913 -10.522 1.00 97.19 362 ALA A O 1
ATOM 2879 N N . ARG A 1 363 ? 0.387 -21.002 -9.910 1.00 96.00 363 ARG A N 1
ATOM 2880 C CA . ARG A 1 363 ? 1.141 -22.259 -10.011 1.00 96.00 363 ARG A CA 1
ATOM 2881 C C . ARG A 1 363 ? 0.757 -23.282 -8.951 1.00 96.00 363 ARG A C 1
ATOM 2883 O O . ARG A 1 363 ? 0.827 -24.474 -9.246 1.00 96.00 363 ARG A O 1
ATOM 2890 N N . ALA A 1 364 ? 0.339 -22.854 -7.760 1.00 95.06 364 ALA A N 1
ATOM 2891 C CA . ALA A 1 364 ? -0.173 -23.767 -6.737 1.00 95.06 364 ALA A CA 1
ATOM 2892 C C . ALA A 1 364 ? -1.409 -24.523 -7.248 1.00 95.06 364 ALA A C 1
ATOM 2894 O O . ALA A 1 364 ? -1.534 -25.728 -7.030 1.00 95.06 364 ALA A O 1
ATOM 2895 N N . ASP A 1 365 ? -2.235 -23.841 -8.043 1.00 95.19 365 ASP A N 1
ATOM 2896 C CA . ASP A 1 365 ? -3.400 -24.409 -8.725 1.00 95.19 365 ASP A CA 1
ATOM 2897 C C . ASP A 1 365 ? -3.054 -25.076 -10.071 1.00 95.19 365 ASP A C 1
ATOM 2899 O O . ASP A 1 365 ? -3.947 -25.467 -10.823 1.00 95.19 365 ASP A O 1
ATOM 2903 N N . LYS A 1 366 ? -1.761 -25.206 -10.407 1.00 95.75 366 LYS A N 1
ATOM 2904 C CA . LYS A 1 366 ? -1.251 -25.742 -11.685 1.00 95.75 366 LYS A CA 1
ATOM 2905 C C . LYS A 1 366 ? -1.755 -24.981 -12.921 1.00 95.75 366 LYS A C 1
ATOM 2907 O O . LYS A 1 366 ? -1.869 -25.557 -14.003 1.00 95.75 366 LYS A O 1
ATOM 2912 N N . ARG A 1 367 ? -2.035 -23.683 -12.777 1.00 96.62 367 ARG A N 1
ATOM 2913 C CA . ARG A 1 367 ? -2.454 -22.798 -13.871 1.00 96.62 367 ARG A CA 1
ATOM 2914 C C . ARG A 1 367 ? -1.257 -22.111 -14.527 1.00 96.62 367 ARG A C 1
ATOM 2916 O O . ARG A 1 367 ? -0.252 -21.827 -13.880 1.00 96.62 367 ARG A O 1
ATOM 2923 N N . GLY A 1 368 ? -1.395 -21.833 -15.824 1.00 96.00 368 GLY A N 1
ATOM 2924 C CA . GLY A 1 368 ? -0.447 -21.047 -16.628 1.00 96.00 368 GLY A CA 1
ATOM 2925 C C . GLY A 1 368 ? -0.904 -19.609 -16.895 1.00 96.00 368 GLY A C 1
ATOM 2926 O O . GLY A 1 368 ? -0.257 -18.896 -17.659 1.00 96.00 368 GLY A O 1
ATOM 2927 N N . ASN A 1 369 ? -2.028 -19.188 -16.311 1.00 97.50 369 ASN A N 1
ATOM 2928 C CA . ASN A 1 369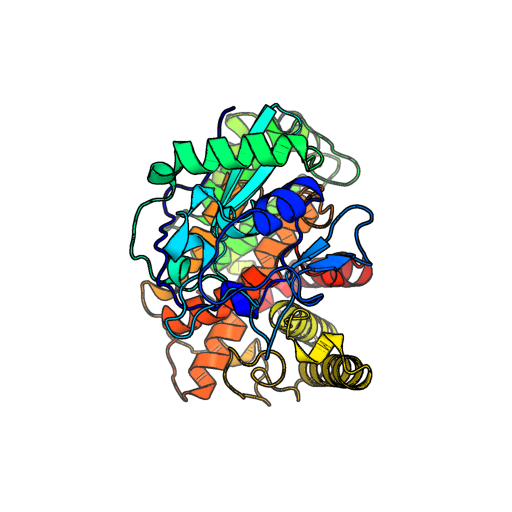 ? -2.568 -17.834 -16.397 1.00 97.50 369 ASN A CA 1
ATOM 2929 C C . ASN A 1 369 ? -2.828 -17.256 -14.997 1.00 97.50 369 ASN A C 1
ATOM 2931 O O . ASN A 1 369 ? -3.246 -17.984 -14.094 1.00 97.50 369 ASN A O 1
ATOM 2935 N N . ILE A 1 370 ? -2.569 -15.960 -14.836 1.00 98.12 370 ILE A N 1
ATOM 2936 C CA . ILE A 1 370 ? -2.828 -15.177 -13.626 1.00 98.12 370 ILE A CA 1
ATOM 2937 C C . ILE A 1 370 ? -4.150 -14.439 -13.808 1.00 98.12 370 ILE A C 1
ATOM 2939 O O . ILE A 1 370 ? -4.317 -13.697 -14.778 1.00 98.12 370 ILE A O 1
ATOM 2943 N N . THR A 1 371 ? -5.062 -14.637 -12.859 1.00 97.56 371 THR A N 1
ATOM 2944 C CA . THR A 1 371 ? -6.398 -14.035 -12.885 1.00 97.56 371 THR A CA 1
ATOM 2945 C C . THR A 1 371 ? -6.470 -12.785 -12.010 1.00 97.56 371 THR A C 1
ATOM 2947 O O . THR A 1 371 ? -5.617 -12.550 -11.145 1.00 97.56 371 THR A O 1
ATOM 2950 N N . ARG A 1 372 ? -7.546 -12.005 -12.161 1.00 95.81 372 ARG A N 1
ATOM 2951 C CA . ARG A 1 372 ? -7.876 -10.904 -11.240 1.00 95.81 372 ARG A CA 1
ATOM 2952 C C . ARG A 1 372 ? -7.969 -11.365 -9.781 1.00 95.81 372 ARG A C 1
ATOM 2954 O O . ARG A 1 372 ? -7.589 -10.623 -8.874 1.00 95.81 372 ARG A O 1
ATOM 2961 N N . GLU A 1 373 ? -8.453 -12.583 -9.528 1.00 95.44 373 GLU A N 1
ATOM 2962 C CA . GLU A 1 373 ? -8.572 -13.132 -8.171 1.00 95.44 373 GLU A CA 1
ATOM 2963 C C . GLU A 1 373 ? -7.195 -13.371 -7.530 1.00 95.44 373 GLU A C 1
ATOM 2965 O O . GLU A 1 373 ? -7.002 -13.047 -6.355 1.00 95.44 373 GLU A O 1
ATOM 2970 N N . ASP A 1 374 ? -6.223 -13.870 -8.302 1.00 97.06 374 ASP A N 1
ATOM 2971 C CA . ASP A 1 374 ? -4.844 -14.064 -7.835 1.00 97.06 374 ASP A CA 1
ATOM 2972 C C . ASP A 1 374 ? -4.215 -12.732 -7.417 1.00 97.06 374 ASP A C 1
ATOM 2974 O O . ASP A 1 374 ? -3.691 -12.603 -6.306 1.00 97.06 374 ASP A O 1
ATOM 2978 N N . VAL A 1 375 ? -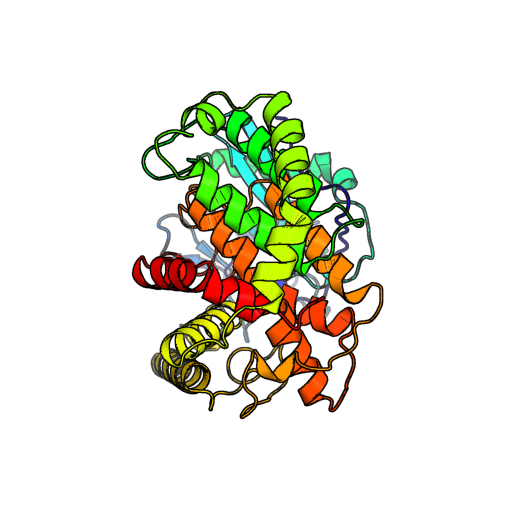4.341 -11.717 -8.281 1.00 97.69 375 VAL A N 1
ATOM 2979 C CA . VAL A 1 375 ? -3.844 -10.359 -8.015 1.00 97.69 375 VAL A CA 1
ATOM 2980 C C . VAL A 1 375 ? -4.552 -9.746 -6.813 1.00 97.69 375 VAL A C 1
ATOM 2982 O O . VAL A 1 375 ? -3.914 -9.126 -5.967 1.00 97.69 375 VAL A O 1
ATOM 2985 N N . THR A 1 376 ? -5.857 -9.966 -6.674 1.00 95.94 376 THR A N 1
ATOM 2986 C CA . THR A 1 376 ? -6.647 -9.479 -5.538 1.00 95.94 376 THR A CA 1
ATOM 2987 C C . THR A 1 376 ? -6.192 -10.095 -4.213 1.00 95.94 376 THR A C 1
ATOM 2989 O O . THR A 1 376 ? -6.021 -9.378 -3.222 1.00 95.94 376 THR A O 1
ATOM 2992 N N . LYS A 1 377 ? -5.952 -11.412 -4.173 1.00 94.75 377 LYS A N 1
ATOM 2993 C CA . LYS A 1 377 ? -5.426 -12.104 -2.983 1.00 94.75 377 LYS A CA 1
ATOM 2994 C C . LYS A 1 377 ? -4.027 -11.601 -2.629 1.00 94.75 377 LYS A C 1
ATOM 2996 O O . LYS A 1 377 ? -3.768 -11.285 -1.465 1.00 94.75 377 LYS A O 1
ATOM 3001 N N . ALA A 1 378 ? -3.153 -11.465 -3.626 1.00 96.81 378 ALA A N 1
ATOM 3002 C CA . ALA A 1 378 ? -1.810 -10.922 -3.450 1.00 96.81 378 ALA A CA 1
ATOM 3003 C C . ALA A 1 378 ? -1.843 -9.470 -2.937 1.00 96.81 378 ALA A C 1
ATOM 3005 O O . ALA A 1 378 ? -1.141 -9.113 -1.991 1.00 96.81 378 ALA A O 1
ATOM 3006 N N . LEU A 1 379 ? -2.715 -8.634 -3.498 1.00 96.81 379 LEU A N 1
ATOM 3007 C CA . LEU A 1 379 ? -2.869 -7.246 -3.086 1.00 96.81 379 LEU A CA 1
ATOM 3008 C C . LEU A 1 379 ? -3.436 -7.126 -1.669 1.00 96.81 379 LEU A C 1
ATOM 3010 O O . LEU A 1 379 ? -2.997 -6.262 -0.915 1.00 96.81 379 LEU A O 1
ATOM 3014 N N . SER A 1 380 ? -4.360 -8.007 -1.274 1.00 94.31 380 SER A N 1
ATOM 3015 C CA . SER A 1 380 ? -4.891 -8.031 0.092 1.00 94.31 380 SER A CA 1
ATOM 3016 C C . SER A 1 380 ? -3.793 -8.255 1.132 1.00 94.31 380 SER A C 1
ATOM 3018 O O . SER A 1 380 ? -3.889 -7.676 2.215 1.00 94.31 380 SER A O 1
ATOM 3020 N N . VAL A 1 381 ? -2.786 -9.094 0.854 1.00 93.38 381 VAL A N 1
ATOM 3021 C CA . VAL A 1 381 ? -1.671 -9.315 1.794 1.00 93.38 381 VAL A CA 1
ATOM 3022 C C . VAL A 1 381 ? -0.646 -8.184 1.736 1.00 93.38 381 VAL A C 1
ATOM 3024 O O . VAL A 1 381 ? -0.164 -7.747 2.779 1.00 93.38 381 VAL A O 1
ATOM 3027 N N . ILE A 1 382 ? -0.375 -7.645 0.543 1.00 95.50 382 ILE A N 1
ATOM 3028 C CA . ILE A 1 382 ? 0.543 -6.514 0.369 1.00 95.50 382 ILE A CA 1
ATOM 3029 C C . ILE A 1 382 ? -0.004 -5.275 1.067 1.00 95.50 382 ILE A C 1
ATOM 3031 O O . ILE A 1 382 ? 0.708 -4.677 1.867 1.00 95.50 382 ILE A O 1
ATOM 3035 N N . ASP A 1 383 ? -1.261 -4.895 0.813 1.00 95.38 383 ASP A N 1
ATOM 3036 C CA . ASP A 1 383 ? -1.850 -3.717 1.446 1.00 95.38 383 ASP A CA 1
ATOM 3037 C C . ASP A 1 383 ? -1.831 -3.880 2.964 1.00 95.38 383 ASP A C 1
ATOM 3039 O O . ASP A 1 383 ? -1.410 -2.955 3.639 1.00 95.38 383 ASP A O 1
ATOM 3043 N N . HIS A 1 384 ? -2.162 -5.054 3.512 1.00 92.06 384 HIS A N 1
ATOM 3044 C CA . HIS A 1 384 ? -2.150 -5.296 4.960 1.00 92.06 384 HIS A CA 1
ATOM 3045 C C . HIS A 1 384 ? -0.863 -4.814 5.659 1.00 92.06 384 HIS A C 1
ATOM 3047 O O . HIS A 1 384 ? -0.943 -4.198 6.725 1.00 92.06 384 HIS A O 1
ATOM 3053 N N . THR A 1 385 ? 0.301 -5.037 5.040 1.00 91.38 385 THR A N 1
ATOM 3054 C CA . THR A 1 385 ? 1.624 -4.715 5.599 1.00 91.38 385 THR A CA 1
ATOM 3055 C C . THR A 1 385 ? 2.231 -3.416 5.066 1.00 91.38 385 THR A C 1
ATOM 3057 O O . THR A 1 385 ? 3.055 -2.802 5.758 1.00 91.38 385 THR A O 1
ATOM 3060 N N . PHE A 1 386 ? 1.826 -2.967 3.875 1.00 94.06 386 PHE A N 1
ATOM 3061 C CA . PHE A 1 386 ? 2.391 -1.809 3.185 1.00 94.06 386 PHE A CA 1
ATOM 3062 C C . PHE A 1 386 ? 2.332 -0.549 4.055 1.00 94.06 386 PHE A C 1
ATOM 3064 O O . PHE A 1 386 ? 1.256 -0.129 4.498 1.00 94.06 386 PHE A O 1
ATOM 3071 N N . ALA A 1 387 ? 3.509 0.045 4.296 1.00 89.38 387 ALA A N 1
ATOM 3072 C CA . ALA A 1 387 ? 3.706 1.226 5.143 1.00 89.38 387 ALA A CA 1
ATOM 3073 C C . ALA A 1 387 ? 3.068 1.130 6.551 1.00 89.38 387 ALA A C 1
ATOM 3075 O O . ALA A 1 387 ? 2.776 2.147 7.179 1.00 89.38 387 ALA A O 1
ATOM 3076 N N . ARG A 1 388 ? 2.865 -0.095 7.057 1.00 89.69 388 ARG A N 1
ATOM 3077 C CA . ARG A 1 388 ? 2.257 -0.396 8.366 1.00 89.69 388 ARG A CA 1
ATOM 3078 C C . ARG A 1 388 ? 3.096 -1.356 9.197 1.00 89.69 388 ARG A C 1
ATOM 3080 O O . ARG A 1 388 ? 3.213 -1.175 10.407 1.00 89.69 388 ARG A O 1
ATOM 3087 N N . SER A 1 389 ? 3.719 -2.350 8.565 1.00 89.88 389 SER A N 1
ATOM 3088 C CA . SER A 1 389 ? 4.602 -3.275 9.273 1.00 89.88 389 SER A CA 1
ATOM 3089 C C . SER A 1 389 ? 5.873 -2.561 9.726 1.00 89.88 389 SER A C 1
ATOM 3091 O O . SER A 1 389 ? 6.668 -2.087 8.912 1.00 89.88 389 SER A O 1
ATOM 3093 N N . HIS A 1 390 ? 6.116 -2.539 11.040 1.00 87.25 390 HIS A N 1
ATOM 3094 C CA . HIS A 1 390 ? 7.322 -1.943 11.624 1.00 87.25 390 HIS A CA 1
ATOM 3095 C C . HIS A 1 390 ? 8.626 -2.581 11.126 1.00 87.25 390 HIS A C 1
ATOM 3097 O O . HIS A 1 390 ? 9.686 -1.976 11.274 1.00 87.25 390 HIS A O 1
ATOM 3103 N N . LEU A 1 391 ? 8.571 -3.760 10.496 1.00 88.81 391 LEU A N 1
ATOM 3104 C CA . LEU A 1 391 ? 9.722 -4.342 9.810 1.00 88.81 391 LEU A CA 1
ATOM 3105 C C . LEU A 1 391 ? 10.280 -3.399 8.740 1.00 88.81 391 LEU A C 1
ATOM 3107 O O . LEU A 1 391 ? 11.489 -3.194 8.679 1.00 88.81 391 LEU A O 1
ATOM 3111 N N . PHE A 1 392 ? 9.409 -2.770 7.951 1.00 92.50 392 PHE A N 1
ATOM 3112 C CA . PHE A 1 392 ? 9.821 -1.828 6.912 1.00 92.50 392 PHE A CA 1
ATOM 3113 C C . PHE A 1 392 ? 10.294 -0.478 7.482 1.00 92.50 392 PHE A C 1
ATOM 3115 O O . PHE A 1 392 ? 10.946 0.300 6.787 1.00 92.50 392 PHE A O 1
ATOM 3122 N N . ALA A 1 393 ? 10.049 -0.206 8.769 1.00 91.31 393 ALA A N 1
ATOM 3123 C CA . ALA A 1 393 ? 10.632 0.948 9.452 1.00 91.31 393 ALA A CA 1
ATOM 3124 C C . ALA A 1 393 ? 12.120 0.742 9.791 1.00 91.31 393 ALA A C 1
ATOM 3126 O O . ALA A 1 393 ? 12.833 1.717 10.024 1.00 91.31 393 ALA A O 1
ATOM 3127 N N . ILE A 1 394 ? 12.612 -0.503 9.803 1.00 93.00 394 ILE A N 1
ATOM 3128 C CA . ILE A 1 394 ? 14.008 -0.811 10.119 1.00 93.00 394 ILE A CA 1
ATOM 3129 C C . ILE A 1 394 ? 14.912 -0.336 8.976 1.00 93.00 394 ILE A C 1
ATOM 3131 O O . ILE A 1 394 ? 14.773 -0.770 7.834 1.00 93.00 394 ILE A O 1
ATOM 3135 N N . ASN A 1 395 ? 15.909 0.495 9.296 1.00 93.56 395 ASN A N 1
ATOM 3136 C CA . ASN A 1 395 ? 16.846 1.067 8.318 1.00 93.56 395 ASN A CA 1
ATOM 3137 C C . ASN A 1 395 ? 17.521 0.021 7.418 1.00 93.56 395 ASN A C 1
ATOM 3139 O O . ASN A 1 395 ? 17.756 0.279 6.242 1.00 93.56 395 ASN A O 1
ATOM 3143 N N . TYR A 1 396 ? 17.840 -1.159 7.954 1.00 94.06 396 TYR A N 1
ATOM 3144 C CA . TYR A 1 396 ? 18.428 -2.244 7.168 1.00 94.06 396 TYR A CA 1
ATOM 3145 C C . TYR A 1 396 ? 17.462 -2.784 6.099 1.00 94.06 396 TYR A C 1
ATOM 3147 O O . TYR A 1 396 ? 17.870 -3.008 4.964 1.00 94.06 396 TYR A O 1
ATOM 3155 N N . VAL A 1 397 ? 16.169 -2.900 6.418 1.00 93.50 397 VAL A N 1
ATOM 3156 C CA . VAL A 1 397 ? 15.128 -3.318 5.463 1.00 93.50 397 VAL A CA 1
ATOM 3157 C C . VAL A 1 397 ? 14.857 -2.219 4.426 1.00 93.50 397 VAL A C 1
ATOM 3159 O O . VAL A 1 397 ? 14.639 -2.515 3.251 1.00 93.50 397 VAL A O 1
ATOM 3162 N N . ARG A 1 398 ? 14.958 -0.939 4.812 1.00 94.19 398 ARG A N 1
ATOM 3163 C CA . ARG A 1 398 ? 14.929 0.178 3.849 1.00 94.19 398 ARG A CA 1
ATOM 3164 C C . ARG A 1 398 ? 16.080 0.077 2.841 1.00 94.19 398 ARG A C 1
ATOM 3166 O O . ARG A 1 398 ? 15.835 0.108 1.642 1.00 94.19 398 ARG A O 1
ATOM 3173 N N . LYS A 1 399 ? 17.308 -0.181 3.309 1.00 95.44 399 LYS A N 1
ATOM 3174 C CA . LYS A 1 399 ? 18.475 -0.401 2.431 1.00 95.44 399 LYS A CA 1
ATOM 3175 C C . LYS A 1 399 ? 18.300 -1.595 1.490 1.00 95.44 399 LYS A C 1
ATOM 3177 O O . LYS A 1 399 ? 18.746 -1.540 0.352 1.00 95.44 399 LYS A O 1
ATOM 3182 N N . MET A 1 400 ? 17.651 -2.669 1.940 1.00 96.94 400 MET A N 1
ATOM 3183 C CA . MET A 1 400 ? 17.305 -3.794 1.064 1.00 96.94 400 MET A CA 1
ATOM 3184 C C . MET A 1 400 ? 16.384 -3.368 -0.085 1.00 96.94 400 MET A C 1
ATOM 3186 O O . MET A 1 400 ? 16.606 -3.764 -1.225 1.00 96.94 400 MET A O 1
ATOM 3190 N N . THR A 1 401 ? 15.385 -2.532 0.206 1.00 95.25 401 THR A N 1
ATOM 3191 C CA . THR A 1 401 ? 14.501 -1.959 -0.822 1.00 95.25 401 THR A CA 1
ATOM 3192 C C . THR A 1 401 ? 15.297 -1.096 -1.806 1.00 95.25 401 THR A C 1
ATOM 3194 O O . THR A 1 401 ? 15.094 -1.205 -3.010 1.00 95.25 401 THR A O 1
ATOM 3197 N N . ASP A 1 402 ? 16.268 -0.316 -1.321 1.00 94.75 402 ASP A N 1
ATOM 3198 C CA . ASP A 1 402 ? 17.155 0.479 -2.181 1.00 94.75 402 ASP A CA 1
ATOM 3199 C C . ASP A 1 402 ? 18.003 -0.391 -3.121 1.00 94.75 402 ASP A C 1
ATOM 3201 O O . ASP A 1 402 ? 18.118 -0.071 -4.302 1.00 94.75 402 ASP A O 1
ATOM 3205 N N . ILE A 1 403 ? 18.548 -1.512 -2.628 1.00 97.00 403 ILE A N 1
ATOM 3206 C CA . ILE A 1 403 ? 19.316 -2.474 -3.440 1.00 97.00 403 ILE A CA 1
ATOM 3207 C C . ILE A 1 403 ? 18.454 -3.023 -4.583 1.00 97.00 403 ILE A C 1
ATOM 3209 O O . ILE A 1 403 ? 18.898 -3.063 -5.730 1.00 97.00 403 ILE A O 1
ATOM 3213 N N . LEU A 1 404 ? 17.210 -3.404 -4.287 1.00 97.75 404 LEU A N 1
ATOM 3214 C CA . LEU A 1 404 ? 16.278 -3.919 -5.292 1.00 97.75 404 LEU A CA 1
ATOM 3215 C C . LEU A 1 404 ? 15.802 -2.851 -6.287 1.00 97.75 404 LEU A C 1
ATOM 3217 O O . LEU A 1 404 ? 15.377 -3.200 -7.382 1.00 97.75 404 LEU A O 1
ATOM 3221 N N . CYS A 1 405 ? 15.884 -1.570 -5.924 1.00 96.69 405 CYS A N 1
ATOM 3222 C CA . CYS A 1 405 ? 15.568 -0.438 -6.797 1.00 96.69 405 CYS A CA 1
ATOM 3223 C C . CYS A 1 405 ? 16.765 0.057 -7.627 1.00 96.69 405 CYS A C 1
ATOM 3225 O O . CYS A 1 405 ? 16.630 1.053 -8.338 1.00 96.69 405 CYS A O 1
ATOM 3227 N N . THR A 1 406 ? 17.929 -0.598 -7.553 1.00 96.31 406 THR A N 1
ATOM 3228 C CA . THR A 1 406 ? 19.039 -0.313 -8.476 1.00 96.31 406 THR A CA 1
ATOM 3229 C C . THR A 1 406 ? 18.658 -0.669 -9.914 1.00 96.31 406 THR A C 1
ATOM 3231 O O . THR A 1 406 ? 17.791 -1.513 -10.141 1.00 96.31 406 THR A O 1
ATOM 3234 N N . GLU A 1 407 ? 19.315 -0.035 -10.893 1.00 96.88 407 GLU A N 1
ATOM 3235 C CA . GLU A 1 407 ? 18.970 -0.171 -12.314 1.00 96.88 407 GLU A CA 1
ATOM 3236 C C . GLU A 1 407 ? 18.863 -1.631 -12.762 1.00 96.88 407 GLU A C 1
ATOM 3238 O O . GLU A 1 407 ? 17.798 -2.050 -13.207 1.00 96.88 407 GLU A O 1
ATOM 3243 N N . ASN A 1 408 ? 19.936 -2.412 -12.596 1.00 97.88 408 ASN A N 1
ATOM 3244 C CA . ASN A 1 408 ? 19.950 -3.800 -13.044 1.00 97.88 408 ASN A CA 1
ATOM 3245 C C . ASN A 1 408 ? 18.986 -4.676 -12.234 1.00 97.88 408 ASN A C 1
ATOM 3247 O O . ASN A 1 408 ? 18.282 -5.487 -12.828 1.00 97.88 408 ASN A O 1
ATOM 3251 N N . ALA A 1 409 ? 18.939 -4.529 -10.903 1.00 98.12 409 ALA A N 1
ATOM 3252 C CA . ALA A 1 409 ? 18.096 -5.384 -10.069 1.00 98.12 409 ALA A CA 1
ATOM 3253 C C . ALA A 1 409 ? 16.610 -5.188 -10.393 1.00 98.12 409 ALA A C 1
ATOM 3255 O O . ALA A 1 409 ? 15.894 -6.158 -10.642 1.00 98.12 409 ALA A O 1
ATOM 3256 N N . LEU A 1 410 ? 16.153 -3.936 -10.467 1.00 98.50 410 LEU A N 1
ATOM 3257 C CA . LEU A 1 410 ? 14.768 -3.645 -10.807 1.00 98.50 410 LEU A CA 1
ATOM 3258 C C . LEU A 1 410 ? 14.448 -4.072 -12.240 1.00 98.50 410 LEU A C 1
ATOM 3260 O O . LEU A 1 410 ? 13.455 -4.760 -12.456 1.00 98.50 410 LEU A O 1
ATOM 3264 N N . ALA A 1 411 ? 15.306 -3.736 -13.206 1.00 98.31 411 ALA A N 1
ATOM 3265 C CA . AL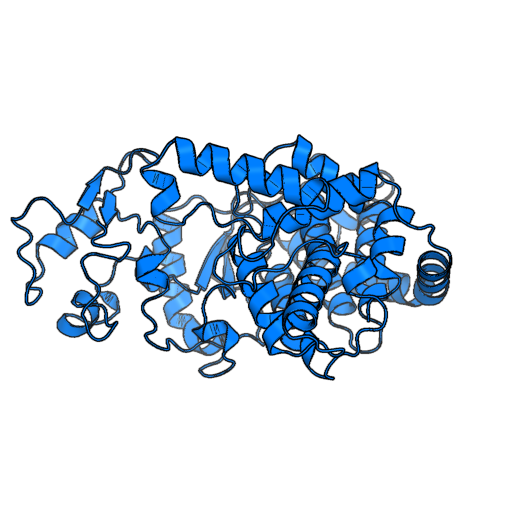A A 1 411 ? 15.125 -4.132 -14.599 1.00 98.31 411 ALA A CA 1
ATOM 3266 C C . ALA A 1 411 ? 15.014 -5.661 -14.756 1.00 98.31 411 ALA A C 1
ATOM 3268 O O . ALA A 1 411 ? 14.133 -6.146 -15.463 1.00 98.31 411 ALA A O 1
ATOM 3269 N N . ALA A 1 412 ? 15.835 -6.427 -14.030 1.00 98.06 412 ALA A N 1
ATOM 3270 C CA . ALA A 1 412 ? 15.796 -7.886 -14.036 1.00 98.06 412 ALA A CA 1
ATOM 3271 C C . ALA A 1 412 ? 14.493 -8.452 -13.453 1.00 98.06 412 ALA A C 1
ATOM 3273 O O . ALA A 1 412 ? 13.971 -9.430 -13.981 1.00 98.06 412 ALA A O 1
ATOM 3274 N N . MET A 1 413 ? 13.947 -7.840 -12.395 1.00 98.19 413 MET A N 1
ATOM 3275 C CA . MET A 1 413 ? 12.655 -8.247 -11.822 1.00 98.19 413 MET A CA 1
ATOM 3276 C C . MET A 1 413 ? 11.465 -7.904 -12.721 1.00 98.19 413 MET A C 1
ATOM 3278 O O . MET A 1 413 ? 10.427 -8.548 -12.626 1.00 98.19 413 MET A O 1
ATOM 3282 N N . LEU A 1 414 ? 11.603 -6.881 -13.564 1.00 98.00 414 LEU A N 1
ATOM 3283 C CA . LEU A 1 414 ? 10.555 -6.396 -14.462 1.00 98.00 414 LEU A CA 1
ATOM 3284 C C . LEU A 1 414 ? 10.577 -7.062 -15.846 1.00 98.00 414 LEU A C 1
ATOM 3286 O O . LEU A 1 414 ? 9.629 -6.893 -16.607 1.00 98.00 414 LEU A O 1
ATOM 3290 N N . LYS A 1 415 ? 11.645 -7.796 -16.179 1.00 95.88 415 LYS A N 1
ATOM 3291 C CA . LYS A 1 415 ? 11.924 -8.318 -17.525 1.00 95.88 415 LYS A CA 1
ATOM 3292 C C . LYS A 1 415 ? 10.828 -9.208 -18.102 1.00 95.88 415 LYS A C 1
ATOM 3294 O O . LYS A 1 415 ? 10.482 -9.054 -19.268 1.00 95.88 415 LYS A O 1
ATOM 3299 N N . ASP A 1 416 ? 10.290 -10.102 -17.280 1.00 93.06 416 ASP A N 1
ATOM 3300 C CA . ASP A 1 416 ? 9.278 -11.087 -17.679 1.00 93.06 416 ASP A CA 1
ATOM 3301 C C . ASP A 1 416 ? 7.853 -10.666 -17.267 1.00 93.06 416 ASP A C 1
ATOM 3303 O O . ASP A 1 416 ? 6.923 -11.472 -17.319 1.00 93.06 416 ASP A O 1
ATOM 3307 N N . LEU A 1 417 ? 7.681 -9.419 -16.808 1.00 94.50 417 LEU A N 1
ATOM 3308 C CA . LEU A 1 417 ? 6.395 -8.890 -16.357 1.00 94.50 417 LEU A CA 1
ATOM 3309 C C . LEU A 1 417 ? 5.657 -8.161 -17.488 1.00 94.50 417 LEU A C 1
ATOM 3311 O O . LEU A 1 417 ? 6.310 -7.648 -18.404 1.00 94.50 417 LEU A O 1
ATOM 3315 N N . PRO A 1 418 ? 4.314 -8.072 -17.398 1.00 89.00 418 PRO A N 1
ATOM 3316 C CA . PRO A 1 418 ? 3.509 -7.284 -18.314 1.00 89.00 418 PRO A CA 1
ATOM 3317 C C . PRO A 1 418 ? 3.918 -5.835 -18.406 1.00 89.00 418 PRO A C 1
ATOM 3319 O O . PRO A 1 418 ? 4.521 -5.265 -17.459 1.00 89.00 418 PRO A O 1
#